Protein AF-A0A3N5QES1-F1 (afdb_monomer_lite)

Sequence (409 aa):
MLKSVLKRAGSIGVGLAIFIWSPVALAVWTPPKGIPRPTFGIEETHLMYVGRTFDYAGTPAPYGDAGNGPFSHYIDNTHAQATDIGNPFGTPAKPRLTIPVNLTPGSVVELHGGPYNYITPGQNEQVEFATGQGTAGRPIFIRGFSRQCKTIFTRRLRIIGSYFIVENLFFTAAGGLSIRAPSDHIGVRYTELTGFDHIAYKSHYNLLPGGDKFVDFNSDIVYSNNYFHDNGYPAGTSAELKNSFQITGNTRRIWIVDNRMENGTEDGIHIMLGTSSHEYFLPDGIYIGRNVIHHYTENAIDVKPSRNVIISENIMYGYRPITIPPSDGANGDGIVFNYEDGPPPGQVMENHYVIFNTFFDCEIGVRAEYDGYVYGNVFHDINQSAPGNFTGAVLVYLRGSAVYNPMYV

Secondary structure (DSSP, 8-state):
-------------------------PPPPPPPTTPPPPSSSSS--GGGGTT-EEESSS-EEEPEE-SSSEESEEEETTSTT---TT-SS-BTTB-BSSPPSSBPTT-EEEEES--B----TT-SSSEEEEEEE-BTTB-EEEEES-SSSPEEESSEEEEEEEEEEEESEEEETT-EEEEESSEEEEEEES-EEE----TT-SEEEEEE--SSTTT--EEEEEEES-EEEEESPPTTSSSPP-EEEEE-SSEEEEEEES-EEEEESS-SEEE---SS-TTSPPPEEEEEES-EEE--SS-SEEE-S-EEEEEES-EEE---EEEETTTEEEE-EEEEE--TT-PPTT-----EEEES-EEES-SEEEEESS--EEES-EEES------S--SS-S----SSS--------

Foldseek 3Di:
DDDDDDDDDDDPPPPPPPPPPDPPPDPDDDDFPPADDFPFADPDDLQLLVVHWDQPPNDTDRFDDPVQHGAQAFEALPDPQEDPVVRVGADPNRHHNADDEADEFQHAYEYDYDDDFDDDPPDPASEGEHEYEYDPSGAHEDAYPDLVGAHEYATEYEYEYERYEYERHEYEANYAYEYEWPYERYHYESYEYEHHADQVDQERYEDYYYPDQAPTAYESYEYAHYEYEHEYDPAADPGHFYEHEEAEFRYEQYYAEHYEEEQGEDEPYEQYNDPDDLRGHAYYNYEYEPYEAEHYQAEPYEAEGHEQYEHGHYEYAHFDWDDHPPGDIHRQEHYEDDPPSHHRPPDDHYNAEAAHYEYAHTQADYHYPDDDYYYHYHYDHHRPPRPDPPVDTDDDDDDDDDDDDDDDD

pLDDT: mean 82.49, std 20.36, range [24.75, 98.88]

Radius of gyration: 25.87 Å; chains: 1; bounding box: 95×88×76 Å

Structure (mmCIF, N/CA/C/O backbone):
data_AF-A0A3N5QES1-F1
#
_entry.id   AF-A0A3N5QES1-F1
#
loop_
_atom_site.group_PDB
_atom_site.id
_atom_site.type_symbol
_atom_site.label_atom_id
_atom_site.label_alt_id
_atom_site.label_comp_id
_atom_site.label_asym_id
_atom_site.label_entity_id
_atom_site.label_seq_id
_atom_site.pdbx_PDB_ins_code
_atom_site.Cartn_x
_atom_site.Cartn_y
_atom_site.Cartn_z
_atom_site.occupancy
_atom_site.B_iso_or_equiv
_atom_site.auth_seq_id
_atom_site.auth_comp_id
_atom_site.auth_asym_id
_atom_site.auth_atom_id
_atom_site.pdbx_PDB_model_num
ATOM 1 N N . MET A 1 1 ? -67.023 -65.191 1.852 1.00 38.81 1 MET A N 1
ATOM 2 C CA . MET A 1 1 ? -66.257 -65.012 0.597 1.00 38.81 1 MET A CA 1
ATOM 3 C C . MET A 1 1 ? -65.556 -63.661 0.686 1.00 38.81 1 MET A C 1
ATOM 5 O O . MET A 1 1 ? -66.245 -62.663 0.757 1.00 38.81 1 MET A O 1
ATOM 9 N N . LEU A 1 2 ? -64.299 -63.617 1.129 1.00 35.38 2 LEU A N 1
ATOM 10 C CA . LEU A 1 2 ? -63.058 -63.686 0.335 1.00 35.38 2 LEU A CA 1
ATOM 11 C C . LEU A 1 2 ? -62.696 -62.351 -0.370 1.00 35.38 2 LEU A C 1
ATOM 13 O O . LEU A 1 2 ? -63.417 -61.935 -1.265 1.00 35.38 2 LEU A O 1
ATOM 17 N N . LYS A 1 3 ? -61.500 -61.830 -0.020 1.00 34.41 3 LYS A N 1
ATOM 18 C CA . LYS A 1 3 ? -60.595 -60.897 -0.751 1.00 34.41 3 LYS A CA 1
ATOM 19 C C . LYS A 1 3 ? -60.925 -59.388 -0.679 1.00 34.41 3 LYS A C 1
ATOM 21 O O . LYS A 1 3 ? -61.947 -58.959 -1.180 1.00 34.41 3 LYS A O 1
ATOM 26 N N . SER A 1 4 ? -60.201 -58.547 0.077 1.00 42.34 4 SER A N 1
ATOM 27 C CA . SER A 1 4 ? -58.787 -58.084 0.005 1.00 42.34 4 SER A CA 1
ATOM 28 C C . SER A 1 4 ? -58.532 -56.936 -0.988 1.00 42.34 4 SER A C 1
ATOM 30 O O . SER A 1 4 ? -58.432 -57.218 -2.174 1.00 42.34 4 SER A O 1
ATOM 32 N N . VAL A 1 5 ? -58.291 -55.708 -0.494 1.00 40.47 5 VAL A N 1
ATOM 33 C CA . VAL A 1 5 ? -57.362 -54.685 -1.055 1.00 40.47 5 VAL A CA 1
ATOM 34 C C . VAL A 1 5 ? -56.968 -53.739 0.101 1.00 40.47 5 VAL A C 1
ATOM 36 O O . VAL A 1 5 ? -57.786 -52.971 0.585 1.00 40.47 5 VAL A O 1
ATOM 39 N N . LEU A 1 6 ? -55.897 -54.046 0.835 1.00 38.28 6 LEU A N 1
ATOM 40 C CA . LEU A 1 6 ? -54.566 -53.411 0.818 1.00 38.28 6 LEU A CA 1
ATOM 41 C C . LEU A 1 6 ? -54.467 -51.894 1.111 1.00 38.28 6 LEU A C 1
ATOM 43 O O . LEU A 1 6 ? -54.871 -51.035 0.336 1.00 38.28 6 LEU A O 1
ATOM 47 N N . LYS A 1 7 ? -53.787 -51.646 2.240 1.00 45.09 7 LYS A N 1
ATOM 48 C CA . LYS A 1 7 ? -53.212 -50.414 2.795 1.00 45.09 7 LYS A CA 1
ATOM 49 C C . LYS A 1 7 ? -52.392 -49.587 1.789 1.00 45.09 7 LYS A C 1
ATOM 51 O O . LYS A 1 7 ? -51.549 -50.133 1.083 1.00 45.09 7 LYS A O 1
ATOM 56 N N . ARG A 1 8 ? -52.479 -48.256 1.903 1.00 38.47 8 ARG A N 1
ATOM 57 C CA . ARG A 1 8 ? -51.358 -47.330 1.653 1.00 38.47 8 ARG A CA 1
ATOM 58 C C . ARG A 1 8 ? -51.246 -46.360 2.830 1.00 38.47 8 ARG A C 1
ATOM 60 O O . ARG A 1 8 ? -51.995 -45.396 2.915 1.00 38.47 8 ARG A O 1
ATOM 67 N N . ALA A 1 9 ? -50.324 -46.647 3.745 1.00 41.59 9 ALA A N 1
ATOM 68 C CA . ALA A 1 9 ? -49.810 -45.663 4.688 1.00 41.59 9 ALA A CA 1
ATOM 69 C C . ALA A 1 9 ? -48.614 -44.989 4.006 1.00 41.59 9 ALA A C 1
ATOM 71 O O . ALA A 1 9 ? -47.619 -45.651 3.717 1.00 41.59 9 ALA A O 1
ATOM 72 N N . GLY A 1 10 ? -48.751 -43.708 3.669 1.00 38.59 10 GLY A N 1
ATOM 73 C CA . GLY A 1 10 ? -47.657 -42.897 3.146 1.00 38.59 10 GLY A CA 1
ATOM 74 C C . GLY A 1 10 ? -46.738 -42.490 4.291 1.00 38.59 10 GLY A C 1
ATOM 75 O O . GLY A 1 10 ? -47.095 -41.647 5.106 1.00 38.59 10 GLY A O 1
ATOM 76 N N . SER A 1 11 ? -45.567 -43.108 4.369 1.00 41.56 11 SER A N 1
ATOM 77 C CA . SER A 1 11 ? -44.464 -42.659 5.210 1.00 41.56 11 SER A CA 1
ATOM 78 C C . SER A 1 11 ? -43.849 -41.402 4.591 1.00 41.56 11 SER A C 1
ATOM 80 O O . SER A 1 11 ? -43.190 -41.480 3.555 1.00 41.56 11 SER A O 1
ATOM 82 N N . ILE A 1 12 ? -44.076 -40.244 5.217 1.00 46.06 12 ILE A N 1
ATOM 83 C CA . ILE A 1 12 ? -43.346 -39.006 4.927 1.00 46.06 12 ILE A CA 1
ATOM 84 C C . ILE A 1 12 ? -41.942 -39.182 5.511 1.00 46.06 12 ILE A C 1
ATOM 86 O O . ILE A 1 12 ? -41.724 -39.025 6.710 1.00 46.06 12 ILE A O 1
ATOM 90 N N . GLY A 1 13 ? -41.001 -39.595 4.665 1.00 41.12 13 GLY A N 1
ATOM 91 C CA . GLY A 1 13 ? -39.585 -39.605 5.001 1.00 41.12 13 GLY A CA 1
ATOM 92 C C . GLY A 1 13 ? -39.076 -38.169 5.044 1.00 41.12 13 GLY A C 1
ATOM 93 O O . GLY A 1 13 ? -38.892 -37.550 4.000 1.00 41.12 13 GLY A O 1
ATOM 94 N N . VAL A 1 14 ? -38.862 -37.635 6.245 1.00 46.75 14 VAL A N 1
ATOM 95 C CA . VAL A 1 14 ? -38.094 -36.401 6.437 1.00 46.75 14 VAL A CA 1
ATOM 96 C C . VAL A 1 14 ? -36.637 -36.743 6.131 1.00 46.75 14 VAL A C 1
ATOM 98 O O . VAL A 1 14 ? -35.915 -37.274 6.972 1.00 46.75 14 VAL A O 1
ATOM 101 N N . GLY A 1 15 ? -36.226 -36.516 4.884 1.00 41.25 15 GLY A N 1
ATOM 102 C CA . GLY A 1 15 ? -34.829 -36.588 4.479 1.00 41.25 15 GLY A CA 1
ATOM 103 C C . GLY A 1 15 ? -34.063 -35.455 5.150 1.00 41.25 15 GLY A C 1
ATOM 104 O O . GLY A 1 15 ? -34.161 -34.305 4.732 1.00 41.25 15 GLY A O 1
ATOM 105 N N . LEU A 1 16 ? -33.324 -35.778 6.209 1.00 47.28 16 LEU A N 1
ATOM 106 C CA . LEU A 1 16 ? -32.367 -34.875 6.830 1.00 47.28 16 LEU A CA 1
ATOM 107 C C . LEU A 1 16 ? -31.217 -34.651 5.834 1.00 47.28 16 LEU A C 1
ATOM 109 O O . LEU A 1 16 ? -30.304 -35.468 5.731 1.00 47.28 16 LEU A O 1
ATOM 113 N N . ALA A 1 17 ? -31.288 -33.571 5.055 1.00 42.25 17 ALA A N 1
ATOM 114 C CA . ALA A 1 17 ? -30.183 -33.128 4.217 1.00 42.25 17 ALA A CA 1
ATOM 115 C C . ALA A 1 17 ? -29.084 -32.562 5.126 1.00 42.25 17 ALA A C 1
ATOM 117 O O . ALA A 1 17 ? -29.118 -31.401 5.530 1.00 42.25 17 ALA A O 1
ATOM 118 N N . ILE A 1 18 ? -28.124 -33.410 5.490 1.00 44.31 18 ILE A N 1
ATOM 119 C CA . ILE A 1 18 ? -26.892 -32.980 6.146 1.00 44.31 18 ILE A CA 1
ATOM 120 C C . ILE A 1 18 ? -26.058 -32.276 5.073 1.00 44.31 18 ILE A C 1
ATOM 122 O O . ILE A 1 18 ? -25.413 -32.921 4.249 1.00 44.31 18 ILE A O 1
ATOM 126 N N . PHE A 1 19 ? -26.103 -30.944 5.054 1.00 40.97 19 PHE A N 1
ATOM 127 C CA . PHE A 1 19 ? -25.162 -30.140 4.282 1.00 40.97 19 PHE A CA 1
ATOM 128 C C . PHE A 1 19 ? -23.789 -30.258 4.940 1.00 40.97 19 PHE A C 1
ATOM 130 O O . PHE A 1 19 ? -23.481 -29.573 5.914 1.00 40.97 19 PHE A O 1
ATOM 137 N N . ILE A 1 20 ? -22.969 -31.167 4.421 1.00 43.03 20 ILE A N 1
ATOM 138 C CA . ILE A 1 20 ? -21.557 -31.247 4.773 1.00 43.03 20 ILE A CA 1
ATOM 139 C C . ILE A 1 20 ? -20.885 -30.055 4.089 1.00 43.03 20 ILE A C 1
ATOM 141 O O . ILE A 1 20 ? -20.630 -30.074 2.887 1.00 43.03 20 ILE A O 1
ATOM 145 N N . TRP A 1 21 ? -20.656 -28.986 4.848 1.00 39.34 21 TRP A N 1
ATOM 146 C CA . TRP A 1 21 ? -19.789 -27.887 4.437 1.00 39.34 21 TRP A CA 1
ATOM 147 C C . TRP A 1 21 ? -18.363 -28.439 4.348 1.00 39.34 21 TRP A C 1
ATOM 149 O O . TRP A 1 21 ? -17.671 -28.566 5.357 1.00 39.34 21 TRP A O 1
ATOM 159 N N . SER A 1 22 ? -17.926 -28.836 3.153 1.00 40.44 22 SER A N 1
ATOM 160 C CA . SER A 1 22 ? -16.502 -29.052 2.909 1.00 40.44 22 SER A CA 1
ATOM 161 C C . SER A 1 22 ? -15.817 -27.689 3.007 1.00 40.44 22 SER A C 1
ATOM 163 O O . SER A 1 22 ? -16.164 -26.800 2.225 1.00 40.44 22 SER A O 1
ATOM 165 N N . PRO A 1 23 ? -14.878 -27.478 3.946 1.00 50.44 23 PRO A N 1
ATOM 166 C CA . PRO A 1 23 ? -14.118 -26.242 3.967 1.00 50.44 23 PRO A CA 1
ATOM 167 C C . PRO A 1 23 ? -13.333 -26.179 2.659 1.00 50.44 23 PRO A C 1
ATOM 169 O O . PRO A 1 23 ? -12.492 -27.037 2.387 1.00 50.44 23 PRO A O 1
ATOM 172 N N . VAL A 1 24 ? -13.639 -25.191 1.820 1.00 49.88 24 VAL A N 1
ATOM 173 C CA . VAL A 1 24 ? -12.782 -24.850 0.687 1.00 49.88 24 VAL A CA 1
ATOM 174 C C . VAL A 1 24 ? -11.442 -24.470 1.302 1.00 49.88 24 VAL A C 1
ATOM 176 O O . VAL A 1 24 ? -11.348 -23.465 2.005 1.00 49.88 24 VAL A O 1
ATOM 179 N N . ALA A 1 25 ? -10.425 -25.312 1.119 1.00 55.56 25 ALA A N 1
ATOM 180 C CA . ALA A 1 25 ? -9.076 -24.976 1.538 1.00 55.56 25 ALA A CA 1
ATOM 181 C C . ALA A 1 25 ? -8.670 -23.720 0.763 1.00 55.56 25 ALA A C 1
ATOM 183 O O . ALA A 1 25 ? -8.515 -23.763 -0.458 1.00 55.56 25 ALA A O 1
ATOM 184 N N . LEU A 1 26 ? -8.569 -22.588 1.460 1.00 62.69 26 LEU A N 1
ATOM 185 C CA . LEU A 1 26 ? -8.024 -21.370 0.878 1.00 62.69 26 LEU A CA 1
ATOM 186 C C . LEU A 1 26 ? -6.599 -21.690 0.428 1.00 62.69 26 LEU A C 1
ATOM 188 O O . LEU A 1 26 ? -5.780 -22.148 1.226 1.00 62.69 26 LEU A O 1
ATOM 192 N N . ALA A 1 27 ? -6.330 -21.512 -0.865 1.00 77.69 27 ALA A N 1
ATOM 193 C CA . ALA A 1 27 ? -5.000 -21.727 -1.406 1.00 77.69 27 ALA A CA 1
ATOM 194 C C . ALA A 1 27 ? -4.015 -20.799 -0.684 1.00 77.69 27 ALA A C 1
ATOM 196 O O . ALA A 1 27 ? -4.235 -19.590 -0.600 1.00 77.69 27 ALA A O 1
ATOM 197 N N . VAL A 1 28 ? -2.942 -21.381 -0.148 1.00 89.19 28 VAL A N 1
ATOM 198 C CA . VAL A 1 28 ? -1.862 -20.635 0.500 1.00 89.19 28 VAL A CA 1
ATOM 199 C C . VAL A 1 28 ? -1.235 -19.699 -0.530 1.00 89.19 28 VAL A C 1
ATOM 201 O O . VAL A 1 28 ? -0.868 -20.132 -1.627 1.00 89.19 28 VAL A O 1
ATOM 204 N N . TRP A 1 29 ? -1.109 -18.415 -0.190 1.00 95.81 29 TRP A N 1
ATOM 205 C CA . TRP A 1 29 ? -0.517 -17.438 -1.097 1.00 95.81 29 TRP A CA 1
ATOM 206 C C . TRP A 1 29 ? 0.938 -17.817 -1.389 1.00 95.81 29 TRP A C 1
ATOM 208 O O . TRP A 1 29 ? 1.739 -18.040 -0.485 1.00 95.81 29 TRP A O 1
ATOM 218 N N . THR A 1 30 ? 1.309 -17.913 -2.658 1.00 97.00 30 THR A N 1
ATOM 219 C CA . THR A 1 30 ? 2.701 -18.176 -3.049 1.00 97.00 30 THR A CA 1
ATOM 220 C C . THR A 1 30 ? 3.302 -16.864 -3.534 1.00 97.00 30 THR A C 1
ATOM 222 O O . THR A 1 30 ? 2.631 -16.185 -4.312 1.00 97.00 30 THR A O 1
ATOM 225 N N . PRO A 1 31 ? 4.512 -16.459 -3.112 1.00 98.00 31 PRO A N 1
ATOM 226 C CA . PRO A 1 31 ? 5.111 -15.230 -3.621 1.00 98.00 31 PRO A CA 1
ATOM 227 C C . PRO A 1 31 ? 5.405 -15.316 -5.126 1.00 98.00 31 PRO A C 1
ATOM 229 O O . PRO A 1 31 ? 5.608 -16.423 -5.638 1.00 98.00 31 PRO A O 1
ATOM 232 N N . PRO A 1 32 ? 5.432 -14.179 -5.847 1.00 98.44 32 PRO A N 1
ATOM 233 C CA . PRO A 1 32 ? 5.937 -14.144 -7.215 1.00 98.44 32 PRO A CA 1
ATOM 234 C C . PRO A 1 32 ? 7.383 -14.648 -7.293 1.00 98.44 32 PRO A C 1
ATOM 236 O O . PRO A 1 32 ? 8.144 -14.564 -6.325 1.00 98.44 32 PRO A O 1
ATOM 239 N N . LYS A 1 33 ? 7.793 -15.159 -8.453 1.00 98.12 33 LYS A N 1
ATOM 240 C CA . LYS A 1 33 ? 9.153 -15.689 -8.647 1.00 98.12 33 LYS A CA 1
ATOM 241 C C . LYS A 1 33 ? 10.214 -14.645 -8.303 1.00 98.12 33 LYS A C 1
ATOM 243 O O . LYS A 1 33 ? 10.147 -13.509 -8.756 1.00 98.12 33 LYS A O 1
ATOM 248 N N . GLY A 1 34 ? 11.216 -15.041 -7.521 1.00 97.31 34 GLY A N 1
ATOM 249 C CA . GLY A 1 34 ? 12.306 -14.156 -7.095 1.00 97.31 34 GLY A CA 1
ATOM 250 C C . GLY A 1 34 ? 11.928 -13.151 -6.002 1.00 97.31 34 GLY A C 1
ATOM 251 O O . GLY A 1 34 ? 12.823 -12.544 -5.426 1.00 97.31 34 GLY A O 1
ATOM 252 N N . ILE A 1 35 ? 10.646 -13.009 -5.659 1.00 98.56 35 ILE A N 1
ATOM 253 C CA . ILE A 1 35 ? 10.199 -12.154 -4.561 1.00 98.56 35 ILE A CA 1
ATOM 254 C C . ILE A 1 35 ? 10.144 -12.988 -3.270 1.00 98.56 35 ILE A C 1
ATOM 256 O O . ILE A 1 35 ? 9.536 -14.061 -3.256 1.00 98.56 35 ILE A O 1
ATOM 260 N N . PRO A 1 36 ? 10.772 -12.547 -2.165 1.00 98.31 36 PRO A N 1
ATOM 261 C CA . PRO A 1 36 ? 10.644 -13.232 -0.884 1.00 98.31 36 PRO A CA 1
ATOM 262 C C . PRO A 1 36 ? 9.210 -13.121 -0.354 1.00 98.31 36 PRO A C 1
ATOM 264 O O . PRO A 1 36 ? 8.508 -12.146 -0.609 1.00 98.31 36 PRO A O 1
ATOM 267 N N . ARG A 1 37 ? 8.767 -14.110 0.424 1.00 98.25 37 ARG A N 1
ATOM 268 C CA . ARG A 1 37 ? 7.482 -14.044 1.134 1.00 98.25 37 ARG A CA 1
ATOM 269 C C . ARG A 1 37 ? 7.580 -13.007 2.269 1.00 98.25 37 ARG A C 1
ATOM 271 O O . ARG A 1 37 ? 8.503 -13.134 3.077 1.00 98.25 37 ARG A O 1
ATOM 278 N N . PRO A 1 38 ? 6.661 -12.027 2.371 1.00 98.00 38 PRO A N 1
ATOM 279 C CA . PRO A 1 38 ? 6.613 -11.146 3.531 1.00 98.00 38 PRO A CA 1
ATOM 280 C C . PRO A 1 38 ? 6.212 -11.936 4.780 1.00 98.00 38 PRO A C 1
ATOM 282 O O . PRO A 1 38 ? 5.466 -12.914 4.704 1.00 98.00 38 PRO A O 1
ATOM 285 N N . THR A 1 39 ? 6.701 -11.511 5.940 1.00 97.81 39 THR A N 1
ATOM 286 C CA . THR A 1 39 ? 6.399 -12.145 7.235 1.00 97.81 39 THR A CA 1
ATOM 287 C C . THR A 1 39 ? 5.019 -11.780 7.780 1.00 97.81 39 THR A C 1
ATOM 289 O O . THR A 1 39 ? 4.559 -12.430 8.715 1.00 97.81 39 THR A O 1
ATOM 292 N N . PHE A 1 40 ? 4.381 -10.749 7.219 1.00 98.50 40 PHE A N 1
ATOM 293 C CA . PHE A 1 40 ? 3.112 -10.183 7.666 1.00 98.50 40 PHE A CA 1
ATOM 294 C C . PHE A 1 40 ? 2.390 -9.480 6.504 1.00 98.50 40 PHE A C 1
ATOM 296 O O . PHE A 1 40 ? 3.031 -9.078 5.536 1.00 98.50 40 PHE A O 1
ATOM 303 N N . GLY A 1 41 ? 1.074 -9.291 6.594 1.00 97.62 41 GLY A N 1
ATOM 304 C CA . GLY A 1 41 ? 0.287 -8.400 5.731 1.00 97.62 41 GLY A CA 1
ATOM 305 C C . GLY A 1 41 ? -0.540 -9.097 4.645 1.00 97.62 41 GLY A C 1
ATOM 306 O O . GLY A 1 41 ? -1.386 -8.455 4.019 1.00 97.62 41 GLY A O 1
ATOM 307 N N . ILE A 1 42 ? -0.329 -10.399 4.421 1.00 97.50 42 ILE A N 1
ATOM 308 C CA . ILE A 1 42 ? -1.039 -11.190 3.399 1.00 97.50 42 ILE A CA 1
ATOM 309 C C . ILE A 1 42 ? -2.118 -12.083 4.016 1.00 97.50 42 ILE A C 1
ATOM 311 O O . ILE A 1 42 ? -3.239 -12.115 3.508 1.00 97.50 42 ILE A O 1
ATOM 315 N N . GLU A 1 43 ? -1.801 -12.814 5.088 1.00 96.31 43 GLU A N 1
ATOM 316 C CA . GLU A 1 43 ? -2.582 -13.981 5.539 1.00 96.31 43 GLU A CA 1
ATOM 317 C C . GLU A 1 43 ? -3.366 -13.727 6.838 1.00 96.31 43 GLU A C 1
ATOM 319 O O . GLU A 1 43 ? -4.262 -14.497 7.181 1.00 96.31 43 GLU A O 1
ATOM 324 N N . GLU A 1 44 ? -3.082 -12.639 7.553 1.00 97.06 44 GLU A N 1
ATOM 325 C CA . GLU A 1 44 ? -3.750 -12.298 8.808 1.00 97.06 44 GLU A CA 1
ATOM 326 C C . GLU A 1 44 ? -5.243 -12.077 8.581 1.00 97.06 44 GLU A C 1
ATOM 328 O O . GLU A 1 44 ? -5.663 -11.605 7.529 1.00 97.06 44 GLU A O 1
ATOM 333 N N . THR A 1 45 ? -6.077 -12.380 9.570 1.00 96.81 45 THR A N 1
ATOM 334 C CA . THR A 1 45 ? -7.520 -12.132 9.497 1.00 96.81 45 THR A CA 1
ATOM 335 C C . THR A 1 45 ? -8.038 -11.733 10.865 1.00 96.81 45 THR A C 1
ATOM 337 O O . THR A 1 45 ? -7.658 -12.338 11.867 1.00 96.81 45 THR A O 1
ATOM 340 N N . HIS A 1 46 ? -8.937 -10.748 10.920 1.00 97.44 46 HIS A N 1
ATOM 341 C CA . HIS A 1 46 ? -9.585 -10.333 12.168 1.00 97.44 46 HIS A CA 1
ATOM 342 C C . HIS A 1 46 ? -10.364 -11.486 12.810 1.00 97.44 46 HIS A C 1
ATOM 344 O O . HIS A 1 46 ? -10.518 -11.523 14.030 1.00 97.44 46 HIS A O 1
ATOM 350 N N . LEU A 1 47 ? -10.769 -12.490 12.020 1.00 97.19 47 LEU A N 1
ATOM 351 C CA . LEU A 1 47 ? -11.411 -13.716 12.500 1.00 97.19 47 LEU A CA 1
ATOM 352 C C . LEU A 1 47 ? -10.556 -14.502 13.508 1.00 97.19 47 LEU A C 1
ATOM 354 O O . LEU A 1 47 ? -11.100 -15.309 14.260 1.00 97.19 47 LEU A O 1
ATOM 358 N N . MET A 1 48 ? -9.249 -14.229 13.605 1.00 97.31 48 MET A N 1
ATOM 359 C CA . MET A 1 48 ? -8.396 -14.767 14.672 1.00 97.31 48 MET A CA 1
ATOM 360 C C . MET A 1 48 ? -8.883 -14.403 16.090 1.00 97.31 48 MET A C 1
ATOM 362 O O . MET A 1 48 ? -8.490 -15.053 17.063 1.00 97.31 48 MET A O 1
ATOM 366 N N . TYR A 1 49 ? -9.749 -13.389 16.215 1.00 98.38 49 TYR A N 1
ATOM 367 C CA . TYR A 1 49 ? -10.344 -12.953 17.478 1.00 98.38 49 TYR A CA 1
ATOM 368 C C . TYR A 1 49 ? -11.737 -13.519 17.772 1.00 98.38 49 TYR A C 1
ATOM 370 O O . TYR A 1 49 ? -12.300 -13.212 18.824 1.00 98.38 49 TYR A O 1
ATOM 378 N N . VAL A 1 50 ? -12.299 -14.376 16.912 1.00 97.62 50 VAL A N 1
ATOM 379 C CA . VAL A 1 50 ? -13.579 -15.043 17.202 1.00 97.62 50 VAL A CA 1
ATOM 380 C C . VAL A 1 50 ? -13.469 -15.835 18.510 1.00 97.62 50 VAL A C 1
ATOM 382 O O . VAL A 1 50 ? -12.543 -16.622 18.706 1.00 97.62 50 VAL A O 1
ATOM 385 N N . GLY A 1 51 ? -14.406 -15.597 19.433 1.00 96.06 51 GLY A N 1
ATOM 386 C CA . GLY A 1 51 ? -14.428 -16.236 20.754 1.00 96.06 51 GLY A CA 1
ATOM 387 C C . GLY A 1 51 ? -13.323 -15.777 21.717 1.00 96.06 51 GLY A C 1
ATOM 388 O O . GLY A 1 51 ? -13.144 -16.388 22.770 1.00 96.06 51 GLY A O 1
ATOM 389 N N . ARG A 1 52 ? -12.564 -14.727 21.379 1.00 97.94 52 ARG A N 1
ATOM 390 C CA . ARG A 1 52 ? -11.557 -14.116 22.260 1.00 97.94 52 ARG A CA 1
ATOM 391 C C . ARG A 1 52 ? -12.151 -12.947 23.047 1.00 97.94 52 ARG A C 1
ATOM 393 O O . ARG A 1 52 ? -13.283 -12.525 22.815 1.00 97.94 52 ARG A O 1
ATOM 400 N N . THR A 1 53 ? -11.362 -12.413 23.974 1.00 98.12 53 THR A N 1
ATOM 401 C CA . THR A 1 53 ? -11.678 -11.194 24.723 1.00 98.12 53 THR A CA 1
ATOM 402 C C . THR A 1 53 ? -10.740 -10.052 24.341 1.00 98.12 53 THR A C 1
ATOM 404 O O . THR A 1 53 ? -9.582 -10.272 23.975 1.00 98.12 53 THR A O 1
ATOM 407 N N . PHE A 1 54 ? -11.254 -8.832 24.433 1.00 98.44 54 PHE A N 1
ATOM 408 C CA . PHE A 1 54 ? -10.520 -7.580 24.313 1.00 98.44 54 PHE A CA 1
ATOM 409 C C . PHE A 1 54 ? -10.579 -6.830 25.649 1.00 98.44 54 PHE A C 1
ATOM 411 O O . PHE A 1 54 ? -11.531 -6.989 26.414 1.00 98.44 54 PHE A O 1
ATOM 418 N N . ASP A 1 55 ? -9.550 -6.041 25.951 1.00 97.62 55 ASP A N 1
ATOM 419 C CA . ASP A 1 55 ? -9.505 -5.230 27.167 1.00 97.62 55 ASP A CA 1
ATOM 420 C C . ASP A 1 55 ? -10.131 -3.851 26.916 1.00 97.62 55 ASP A C 1
ATOM 422 O O . ASP A 1 55 ? -9.514 -2.965 26.322 1.00 97.62 55 ASP A O 1
ATOM 426 N N . TYR A 1 56 ? -11.367 -3.667 27.381 1.00 96.31 56 TYR A N 1
ATOM 427 C CA . TYR A 1 56 ? -12.117 -2.422 27.253 1.00 96.31 56 TYR A CA 1
ATOM 428 C C . TYR A 1 56 ? -11.789 -1.467 28.408 1.00 96.31 56 TYR A C 1
ATOM 430 O O . TYR A 1 56 ? -12.611 -1.229 29.292 1.00 96.31 56 TYR A O 1
ATOM 438 N N . ALA A 1 57 ? -10.568 -0.924 28.393 1.00 93.62 57 ALA A N 1
ATOM 439 C CA . ALA A 1 57 ? -10.048 0.015 29.396 1.00 93.62 57 ALA A CA 1
ATOM 440 C C . ALA A 1 57 ? -10.001 -0.560 30.830 1.00 93.62 57 ALA A C 1
ATOM 442 O O . ALA A 1 57 ? -10.496 0.044 31.782 1.00 93.62 57 ALA A O 1
ATOM 443 N N . GLY A 1 58 ? -9.388 -1.734 30.981 1.00 94.94 58 GLY A N 1
ATOM 444 C CA . GLY A 1 58 ? -9.230 -2.459 32.244 1.00 94.94 58 GLY A CA 1
ATOM 445 C C . GLY A 1 58 ? -10.315 -3.507 32.496 1.00 94.94 58 GLY A C 1
ATOM 446 O O . GLY A 1 58 ? -10.308 -4.154 33.543 1.00 94.94 58 GLY A O 1
ATOM 447 N N . THR A 1 59 ? -11.248 -3.683 31.557 1.00 96.50 59 THR A N 1
ATOM 448 C CA . THR A 1 59 ? -12.349 -4.646 31.660 1.00 96.50 59 THR A CA 1
ATOM 449 C C . THR A 1 59 ? -12.303 -5.623 30.486 1.00 96.50 59 THR A C 1
ATOM 451 O O . THR A 1 59 ? -12.777 -5.298 29.394 1.00 96.50 59 THR A O 1
ATOM 454 N N . PRO A 1 60 ? -11.761 -6.839 30.679 1.00 97.56 60 PRO A N 1
ATOM 455 C CA . PRO A 1 60 ? -11.812 -7.881 29.664 1.00 97.56 60 PRO A CA 1
ATOM 456 C C . PRO A 1 60 ? -13.259 -8.276 29.348 1.00 97.56 60 PRO A C 1
ATOM 458 O O . PRO A 1 60 ? -13.987 -8.736 30.228 1.00 97.56 60 PRO A O 1
ATOM 461 N N . ALA A 1 61 ? -13.667 -8.147 28.089 1.00 97.88 61 ALA A N 1
ATOM 462 C CA . ALA A 1 61 ? -14.970 -8.597 27.602 1.00 97.88 61 ALA A CA 1
ATOM 463 C C . ALA A 1 61 ? -14.834 -9.240 26.212 1.00 97.88 61 ALA A C 1
ATOM 465 O O . ALA A 1 61 ? -13.826 -9.015 25.537 1.00 97.88 61 ALA A O 1
ATOM 466 N N . PRO A 1 62 ? -15.791 -10.076 25.770 1.00 98.25 62 PRO A N 1
ATOM 467 C CA . PRO A 1 62 ? -15.779 -10.620 24.413 1.00 98.25 62 PRO A CA 1
ATOM 468 C C . PRO A 1 62 ? -15.739 -9.509 23.359 1.00 98.25 62 PRO A C 1
ATOM 470 O O . PRO A 1 62 ? -16.322 -8.446 23.571 1.00 98.25 62 PRO A O 1
ATOM 473 N N . TYR A 1 63 ? -15.094 -9.770 22.220 1.00 98.62 63 TYR A N 1
ATOM 474 C CA . TYR A 1 63 ? -15.263 -8.906 21.047 1.00 98.62 63 TYR A CA 1
ATOM 475 C C . TYR A 1 63 ? -16.749 -8.844 20.665 1.00 98.62 63 TYR A C 1
ATOM 477 O O . TYR A 1 63 ? -17.462 -9.849 20.764 1.00 98.62 63 TYR A O 1
ATOM 485 N N . GLY A 1 64 ? -17.208 -7.678 20.212 1.00 97.75 64 GLY A N 1
ATOM 486 C CA . GLY A 1 64 ? -18.516 -7.559 19.569 1.00 97.75 64 GLY A CA 1
ATOM 487 C C . GLY A 1 64 ? -18.519 -8.269 18.215 1.00 97.75 64 GLY A C 1
ATOM 488 O O . GLY A 1 64 ? -17.457 -8.580 17.688 1.00 97.75 64 GLY A O 1
ATOM 489 N N . ASP A 1 65 ? -19.694 -8.512 17.638 1.00 96.56 65 ASP A N 1
ATOM 490 C CA . ASP A 1 65 ? -19.837 -9.074 16.288 1.00 96.56 65 ASP A CA 1
ATOM 491 C C . ASP A 1 65 ? -20.629 -8.103 15.409 1.00 96.56 65 ASP A C 1
ATOM 493 O O . ASP A 1 65 ? -21.752 -7.724 15.749 1.00 96.56 65 ASP A O 1
ATOM 497 N N . ALA A 1 66 ? -20.025 -7.669 14.304 1.00 92.06 66 ALA A N 1
ATOM 498 C CA . ALA A 1 66 ? -20.642 -6.748 13.350 1.00 92.06 66 ALA A CA 1
ATOM 499 C C . ALA A 1 66 ? -21.468 -7.482 12.273 1.00 92.06 66 ALA A C 1
ATOM 501 O O . ALA A 1 66 ? -21.958 -6.862 11.333 1.00 92.06 66 ALA A O 1
ATOM 502 N N . GLY A 1 67 ? -21.634 -8.804 12.393 1.00 94.00 67 GLY A N 1
ATOM 503 C CA . GLY A 1 67 ? -22.285 -9.670 11.404 1.00 94.00 67 GLY A CA 1
ATOM 504 C C . GLY A 1 67 ? -21.327 -10.192 10.329 1.00 94.00 67 GLY A C 1
ATOM 505 O O . GLY A 1 67 ? -21.719 -10.980 9.471 1.00 94.00 67 GLY A O 1
ATOM 506 N N . ASN A 1 68 ? -20.065 -9.773 10.378 1.00 94.62 68 ASN A N 1
ATOM 507 C CA . ASN A 1 68 ? -18.979 -10.168 9.481 1.00 94.62 68 ASN A CA 1
ATOM 508 C C . ASN A 1 68 ? -17.691 -10.525 10.258 1.00 94.62 68 ASN A C 1
ATOM 510 O O . ASN A 1 68 ? -16.604 -10.583 9.672 1.00 94.62 68 ASN A O 1
ATOM 514 N N . GLY A 1 69 ? -17.800 -10.734 11.574 1.00 96.25 69 GLY A N 1
ATOM 515 C CA . GLY A 1 69 ? -16.683 -11.068 12.446 1.00 96.25 69 GLY A CA 1
ATOM 516 C C . GLY A 1 69 ? -16.495 -10.110 13.626 1.00 96.25 69 GLY A C 1
ATOM 517 O O . GLY A 1 69 ? -17.281 -9.182 13.836 1.00 96.25 69 GLY A O 1
ATOM 518 N N . PRO A 1 70 ? -15.450 -10.370 14.431 1.00 98.00 70 PRO A N 1
ATOM 519 C CA . PRO A 1 70 ? -15.234 -9.692 15.696 1.00 98.00 70 PRO A CA 1
ATOM 520 C C . PRO A 1 70 ? -14.824 -8.231 15.493 1.00 98.00 70 PRO A C 1
ATOM 522 O O . PRO A 1 70 ? -13.995 -7.948 14.632 1.00 98.00 70 PRO A O 1
ATOM 525 N N . PHE A 1 71 ? -15.314 -7.327 16.340 1.00 98.62 71 PHE A N 1
ATOM 526 C CA . PHE A 1 71 ? -14.840 -5.947 16.445 1.00 98.62 71 PHE A CA 1
ATOM 527 C C . PHE A 1 71 ? -14.566 -5.563 17.903 1.00 98.62 71 PHE A C 1
ATOM 529 O O . PHE A 1 71 ? -15.220 -6.053 18.827 1.00 98.62 71 PHE A O 1
ATOM 536 N N . SER A 1 72 ? -13.603 -4.668 18.122 1.00 98.62 72 SER A N 1
ATOM 537 C CA . SER A 1 72 ? -13.418 -4.007 19.420 1.00 98.62 72 SER A CA 1
ATOM 538 C C . SER A 1 72 ? -13.822 -2.541 19.396 1.00 98.62 72 SER A C 1
ATOM 540 O O . SER A 1 72 ? -14.221 -2.017 20.431 1.00 98.62 72 SER A O 1
ATOM 542 N N . HIS A 1 73 ? -13.784 -1.898 18.228 1.00 98.62 73 HIS A N 1
ATOM 543 C CA . HIS A 1 73 ? -14.280 -0.544 18.041 1.00 98.62 73 HIS A CA 1
ATOM 544 C C . HIS A 1 73 ? -15.285 -0.516 16.891 1.00 98.62 73 HIS A C 1
ATOM 546 O O . HIS A 1 73 ? -15.027 -1.113 15.849 1.00 98.62 73 HIS A O 1
ATOM 552 N N . TYR A 1 74 ? -16.410 0.174 17.078 1.00 98.62 74 TYR A N 1
ATOM 553 C CA . TYR A 1 74 ? -17.466 0.310 16.074 1.00 98.62 74 TYR A CA 1
ATOM 554 C C . TYR A 1 74 ? -17.696 1.785 15.742 1.00 98.62 74 TYR A C 1
ATOM 556 O O . TYR A 1 74 ? -18.112 2.569 16.605 1.00 98.62 74 TYR A O 1
ATOM 564 N N . ILE A 1 75 ? -17.392 2.170 14.505 1.00 98.06 75 ILE A N 1
ATOM 565 C CA . ILE A 1 75 ? -17.438 3.552 14.029 1.00 98.06 75 ILE A CA 1
ATOM 566 C C . ILE A 1 75 ? -18.483 3.629 12.913 1.00 98.06 75 ILE A C 1
ATOM 568 O O . ILE A 1 75 ? -18.444 2.853 11.966 1.00 98.06 75 ILE A O 1
ATOM 572 N N . ASP A 1 76 ? -19.378 4.607 13.007 1.00 97.81 76 ASP A N 1
ATOM 573 C CA . ASP A 1 76 ? -20.327 4.976 11.956 1.00 97.81 76 ASP A CA 1
ATOM 574 C C . ASP A 1 76 ? -20.618 6.469 12.109 1.00 97.81 76 ASP A C 1
ATOM 576 O O . ASP A 1 76 ? -21.322 6.882 13.032 1.00 97.81 76 ASP A O 1
ATOM 580 N N . ASN A 1 77 ? -20.047 7.290 11.226 1.00 96.19 77 ASN A N 1
ATOM 581 C CA . ASN A 1 77 ? -20.187 8.746 11.302 1.00 96.19 77 ASN A CA 1
ATOM 582 C C . ASN A 1 77 ? -21.545 9.267 10.802 1.00 96.19 77 ASN A C 1
ATOM 584 O O . ASN A 1 77 ? -21.818 10.461 10.922 1.00 96.19 77 ASN A O 1
ATOM 588 N N . THR A 1 78 ? -22.387 8.395 10.245 1.00 97.12 78 THR A N 1
ATOM 589 C CA . THR A 1 78 ? -23.715 8.742 9.718 1.00 97.12 78 THR A CA 1
ATOM 590 C C . THR A 1 78 ? -24.847 8.371 10.669 1.00 97.12 78 THR A C 1
ATOM 592 O O . THR A 1 78 ? -25.966 8.871 10.533 1.00 97.12 78 THR A O 1
ATOM 595 N N . HIS A 1 79 ? -24.576 7.524 11.662 1.00 98.06 79 HIS A N 1
ATOM 596 C CA . HIS A 1 79 ? -25.575 7.101 12.631 1.00 98.06 79 HIS A CA 1
ATOM 597 C C . HIS A 1 79 ? -26.016 8.261 13.541 1.00 98.06 79 HIS A C 1
ATOM 599 O O . HIS A 1 79 ? -25.200 8.971 14.128 1.00 98.06 79 HIS A O 1
ATOM 605 N N . ALA A 1 80 ? -27.326 8.410 13.758 1.00 98.12 80 ALA A N 1
ATOM 606 C CA . ALA A 1 80 ? -27.900 9.543 14.498 1.00 98.12 80 ALA A CA 1
ATOM 607 C C . ALA A 1 80 ? -27.450 9.655 15.972 1.00 98.12 80 ALA A C 1
ATOM 609 O O . ALA A 1 80 ? -27.614 10.703 16.591 1.00 98.12 80 ALA A O 1
ATOM 610 N N . GLN A 1 81 ? -26.928 8.571 16.552 1.00 98.19 81 GLN A N 1
ATOM 611 C CA . GLN A 1 81 ? -26.393 8.520 17.924 1.00 98.19 81 GLN A CA 1
ATOM 612 C C . GLN A 1 81 ? -24.858 8.486 17.981 1.00 98.19 81 GLN A C 1
ATOM 614 O O . GLN A 1 81 ? -24.291 8.212 19.041 1.00 98.19 81 GLN A O 1
ATOM 619 N N . ALA A 1 82 ? -24.182 8.704 16.851 1.00 98.00 82 ALA A N 1
ATOM 620 C CA . ALA A 1 82 ? -22.731 8.671 16.793 1.00 98.00 82 ALA A CA 1
ATOM 621 C C . ALA A 1 82 ? -22.118 9.767 17.674 1.00 98.00 82 ALA A C 1
ATOM 623 O O . ALA A 1 82 ? -22.507 10.935 17.620 1.00 98.00 82 ALA A O 1
ATOM 624 N N . THR A 1 83 ? -21.152 9.395 18.512 1.00 97.19 83 THR A N 1
ATOM 625 C CA . THR A 1 83 ? -20.426 10.348 19.360 1.00 97.19 83 THR A CA 1
ATOM 626 C C . THR A 1 83 ? -19.090 9.774 19.806 1.00 97.19 83 THR A C 1
ATOM 628 O O . THR A 1 83 ? -18.986 8.576 20.061 1.00 97.19 83 THR A O 1
ATOM 631 N N . ASP A 1 84 ? -18.086 10.636 19.963 1.00 95.38 84 ASP A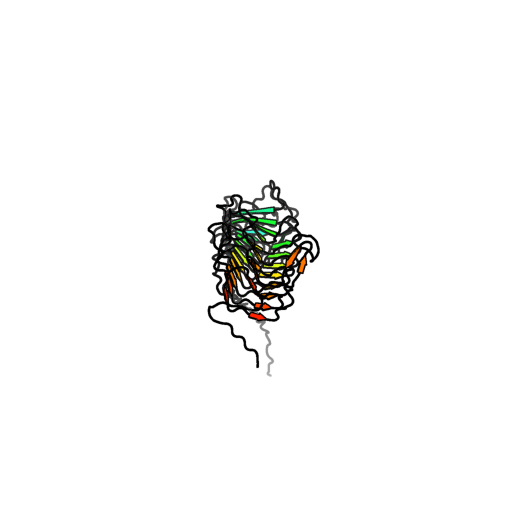 N 1
ATOM 632 C CA . ASP A 1 84 ? -16.806 10.281 20.589 1.00 95.38 84 ASP A CA 1
ATOM 633 C C . ASP A 1 84 ? -16.786 10.595 22.100 1.00 95.38 84 ASP A C 1
ATOM 635 O O . ASP A 1 84 ? -15.899 10.142 22.827 1.00 95.38 84 ASP A O 1
ATOM 639 N N . ILE A 1 85 ? -17.770 11.354 22.603 1.00 96.25 85 ILE A N 1
ATOM 640 C CA . ILE A 1 85 ? -17.824 11.798 24.002 1.00 96.25 85 ILE A CA 1
ATOM 641 C C . ILE A 1 85 ? -18.262 10.635 24.892 1.00 96.25 85 ILE A C 1
ATOM 643 O O . ILE A 1 85 ? -19.379 10.126 24.777 1.00 96.25 85 ILE A O 1
ATOM 647 N N . GLY A 1 86 ? -17.380 10.226 25.810 1.00 95.88 86 GLY A N 1
ATOM 648 C CA . GLY A 1 86 ? -17.648 9.114 26.726 1.00 95.88 86 GLY A CA 1
ATOM 649 C C . GLY A 1 86 ? -17.909 7.793 25.999 1.00 95.88 86 GLY A C 1
ATOM 650 O O . GLY A 1 86 ? -18.627 6.942 26.519 1.00 95.88 86 GLY A O 1
ATOM 651 N N . ASN A 1 87 ? -17.375 7.643 24.783 1.00 97.12 87 ASN A N 1
ATOM 652 C CA . ASN A 1 87 ? -17.613 6.488 23.927 1.00 97.12 87 ASN A CA 1
ATOM 653 C C . ASN A 1 87 ? -16.299 5.948 23.334 1.00 97.12 87 ASN A C 1
ATOM 655 O O . ASN A 1 87 ? -16.099 6.001 22.123 1.00 97.12 87 ASN A O 1
ATOM 659 N N . PRO A 1 88 ? -15.362 5.460 24.169 1.00 96.00 88 PRO A N 1
ATOM 660 C CA . PRO A 1 88 ? -14.025 5.065 23.727 1.00 96.00 88 PRO A CA 1
ATOM 661 C C . PRO A 1 88 ? -14.028 3.982 22.638 1.00 96.00 88 PRO A C 1
ATOM 663 O O . PRO A 1 88 ? -13.163 4.021 21.770 1.00 96.00 88 PRO A O 1
ATOM 666 N N . PHE A 1 89 ? -15.026 3.097 22.623 1.00 97.94 89 PHE A N 1
ATOM 667 C CA . PHE A 1 89 ? -15.068 1.932 21.734 1.00 97.94 89 PHE A CA 1
ATOM 668 C C . PHE A 1 89 ? -16.207 1.981 20.709 1.00 97.94 89 PHE A C 1
ATOM 670 O O . PHE A 1 89 ? -16.030 1.546 19.578 1.00 97.94 89 PHE A O 1
ATOM 677 N N . GLY A 1 90 ? -17.354 2.569 21.050 1.00 98.06 90 GLY A N 1
ATOM 678 C CA . GLY A 1 90 ? -18.535 2.513 20.191 1.00 98.06 90 GLY A CA 1
ATOM 679 C C . GLY A 1 90 ? -19.237 1.157 20.222 1.00 98.06 90 GLY A C 1
ATOM 680 O O . GLY A 1 90 ? -18.683 0.130 20.607 1.00 98.06 90 GLY A O 1
ATOM 681 N N . THR A 1 91 ? -20.501 1.173 19.822 1.00 97.69 91 THR A N 1
ATOM 682 C CA . THR A 1 91 ? -21.351 -0.008 19.615 1.00 97.69 91 THR A CA 1
ATOM 683 C C . THR A 1 91 ? -22.253 0.248 18.409 1.00 97.69 91 THR A C 1
ATOM 685 O O . THR A 1 91 ? -22.455 1.413 18.075 1.00 97.69 91 THR A O 1
ATOM 688 N N . PRO A 1 92 ? -22.887 -0.771 17.808 1.00 97.75 92 PRO A N 1
ATOM 689 C CA . PRO A 1 92 ? -23.851 -0.542 16.732 1.00 97.75 92 PRO A CA 1
ATOM 690 C C . PRO A 1 92 ? -24.983 0.433 17.104 1.00 97.75 92 PRO A C 1
ATOM 692 O O . PRO A 1 92 ? -25.382 1.254 16.290 1.00 97.75 92 PRO A O 1
ATOM 695 N N . ALA A 1 93 ? -25.471 0.404 18.352 1.00 97.94 93 ALA A N 1
ATOM 696 C CA . ALA A 1 93 ? -26.534 1.307 18.812 1.00 97.94 93 ALA A CA 1
ATOM 697 C C . ALA A 1 93 ? -26.039 2.730 19.146 1.00 97.94 93 ALA A C 1
ATOM 699 O O . ALA A 1 93 ? -26.812 3.689 19.112 1.00 97.94 93 ALA A O 1
ATOM 700 N N . LYS A 1 94 ? -24.758 2.868 19.505 1.00 98.19 94 LYS A N 1
ATOM 701 C CA . LYS A 1 94 ? -24.104 4.138 19.844 1.00 98.19 94 LYS A CA 1
ATOM 702 C C . LYS A 1 94 ? -22.663 4.124 19.317 1.00 98.19 94 LYS A C 1
ATOM 704 O O . LYS A 1 94 ? -21.726 3.880 20.088 1.00 98.19 94 LYS A O 1
ATOM 709 N N . PRO A 1 95 ? -22.475 4.306 18.004 1.00 98.44 95 PRO A N 1
ATOM 710 C CA . PRO A 1 95 ? -21.168 4.182 17.375 1.00 98.44 95 PRO A CA 1
ATOM 711 C C . PRO A 1 95 ? -20.274 5.377 17.700 1.00 98.44 95 PRO A C 1
ATOM 713 O O . PRO A 1 95 ? -20.732 6.420 18.179 1.00 98.44 95 PRO A O 1
ATOM 716 N N . ARG A 1 96 ? -18.977 5.222 17.447 1.00 97.50 96 ARG A N 1
ATOM 717 C CA . ARG A 1 96 ? -18.045 6.352 17.403 1.00 97.50 96 ARG A CA 1
ATOM 718 C C . ARG A 1 96 ? -18.239 7.171 16.131 1.00 97.50 96 ARG A C 1
ATOM 720 O O . ARG A 1 96 ? -18.673 6.631 15.115 1.00 97.50 96 ARG A O 1
ATOM 727 N N . LEU A 1 97 ? -17.858 8.449 16.184 1.00 95.00 97 LEU A N 1
ATOM 728 C CA . LEU A 1 97 ? -17.783 9.308 14.996 1.00 95.00 97 LEU A CA 1
ATOM 729 C C . LEU A 1 97 ? -16.463 9.108 14.252 1.00 95.00 97 LEU A C 1
ATOM 731 O O . LEU A 1 97 ? -16.440 9.130 13.025 1.00 95.00 97 LEU A O 1
ATOM 735 N N . THR A 1 98 ? -15.370 8.929 14.996 1.00 94.06 98 THR A N 1
ATOM 736 C CA . THR A 1 98 ? -14.012 8.936 14.443 1.00 94.06 98 THR A CA 1
ATOM 737 C C . THR A 1 98 ? -13.210 7.705 14.849 1.00 94.06 98 THR A C 1
ATOM 739 O O . THR A 1 98 ? -13.475 7.070 15.882 1.00 94.06 98 THR A O 1
ATOM 742 N N . ILE A 1 99 ? -12.202 7.380 14.031 1.00 94.50 99 ILE A N 1
ATOM 743 C CA . ILE A 1 99 ? -11.209 6.350 14.348 1.00 94.50 99 ILE A CA 1
ATOM 744 C C . ILE A 1 99 ? -10.419 6.795 15.592 1.00 94.50 99 ILE A C 1
ATOM 746 O O . ILE A 1 99 ? -9.891 7.910 15.609 1.00 94.50 99 ILE A O 1
ATOM 750 N N . PRO A 1 100 ? -10.320 5.960 16.645 1.00 92.50 100 PRO A N 1
ATOM 751 C CA . PRO A 1 100 ? -9.494 6.280 17.800 1.00 92.50 100 PRO A CA 1
ATOM 752 C C . PRO A 1 100 ? -8.006 6.341 17.442 1.00 92.50 100 PRO A C 1
ATOM 754 O O . PRO A 1 100 ? -7.498 5.535 16.663 1.00 92.50 100 PRO A O 1
ATOM 757 N N . VAL A 1 101 ? -7.286 7.244 18.103 1.00 91.19 101 VAL A N 1
ATOM 758 C CA . VAL A 1 101 ? -5.818 7.219 18.151 1.00 91.19 101 VAL A CA 1
ATOM 759 C C . VAL A 1 101 ? -5.338 6.292 19.272 1.00 91.19 101 VAL A C 1
ATOM 761 O O . VAL A 1 101 ? -6.074 6.025 20.221 1.00 91.19 101 VAL A O 1
ATOM 764 N N . ASN A 1 102 ? -4.082 5.850 19.199 1.00 92.75 102 ASN A N 1
ATOM 765 C CA . ASN A 1 102 ? -3.417 4.994 20.188 1.00 92.75 102 ASN A CA 1
ATOM 766 C C . ASN A 1 102 ? -4.128 3.648 20.417 1.00 92.75 102 ASN A C 1
ATOM 768 O O . ASN A 1 102 ? -4.340 3.217 21.551 1.00 92.75 102 ASN A O 1
ATOM 772 N N . LEU A 1 103 ? -4.484 2.982 19.322 1.00 97.06 103 LEU A N 1
ATOM 773 C CA . LEU A 1 103 ? -5.078 1.650 19.308 1.00 97.06 103 LEU A CA 1
ATOM 774 C C . LEU A 1 103 ? -4.138 0.629 19.972 1.00 97.06 103 LEU A C 1
ATOM 776 O O . LEU A 1 103 ? -2.935 0.579 19.696 1.00 97.06 103 LEU A O 1
ATOM 780 N N . THR A 1 104 ? -4.697 -0.205 20.849 1.00 97.69 104 THR A N 1
ATOM 781 C CA . THR A 1 104 ? -3.959 -1.246 21.579 1.00 97.69 104 THR A CA 1
ATOM 782 C C . THR A 1 104 ? -3.874 -2.549 20.766 1.00 97.69 104 THR A C 1
ATOM 784 O O . THR A 1 104 ? -4.728 -2.784 19.902 1.00 97.69 104 THR A O 1
ATOM 787 N N . PRO A 1 105 ? -2.885 -3.432 21.023 1.00 98.56 105 PRO A N 1
ATOM 788 C CA . PRO A 1 105 ? -2.762 -4.705 20.311 1.00 98.56 105 PRO A CA 1
ATOM 789 C C . PRO A 1 105 ? -4.055 -5.534 20.309 1.00 98.56 105 PRO A C 1
ATOM 791 O O . PRO A 1 105 ? -4.658 -5.794 21.357 1.00 98.56 105 PRO A O 1
ATOM 794 N N . GLY A 1 106 ? -4.443 -6.034 19.138 1.00 98.50 106 GLY A N 1
ATOM 795 C CA . GLY A 1 106 ? -5.688 -6.773 18.928 1.00 98.50 106 GLY A CA 1
ATOM 796 C C . GLY A 1 106 ? -6.906 -5.898 18.656 1.00 98.50 106 GLY A C 1
ATOM 797 O O . GLY A 1 106 ? -8.013 -6.413 18.565 1.00 98.50 106 GLY A O 1
ATOM 798 N N . SER A 1 107 ? -6.738 -4.580 18.534 1.00 98.75 107 SER A N 1
ATOM 799 C CA . SER A 1 107 ? -7.855 -3.720 18.154 1.00 98.75 107 SER A CA 1
ATOM 800 C C . SER A 1 107 ? -8.399 -4.112 16.780 1.00 98.75 107 SER A C 1
ATOM 802 O O . SER A 1 107 ? -7.635 -4.241 15.828 1.00 98.75 107 SER A O 1
ATOM 804 N N . VAL A 1 108 ? -9.718 -4.255 16.665 1.00 98.69 108 VAL A N 1
ATOM 805 C CA . VAL A 1 108 ? -10.416 -4.379 15.383 1.00 98.69 108 VAL A CA 1
ATOM 806 C C . VAL A 1 108 ? -11.392 -3.222 15.270 1.00 98.69 108 VAL A C 1
ATOM 808 O O . VAL A 1 108 ? -12.381 -3.159 16.002 1.00 98.69 108 VAL A O 1
ATOM 811 N N . VAL A 1 109 ? -11.061 -2.287 14.391 1.00 98.62 109 VAL A N 1
ATOM 812 C CA . VAL A 1 109 ? -11.828 -1.082 14.102 1.00 98.62 109 VAL A CA 1
ATOM 813 C C . VAL A 1 109 ? -12.734 -1.378 12.913 1.00 98.62 109 VAL A C 1
ATOM 815 O O . VAL A 1 109 ? -12.268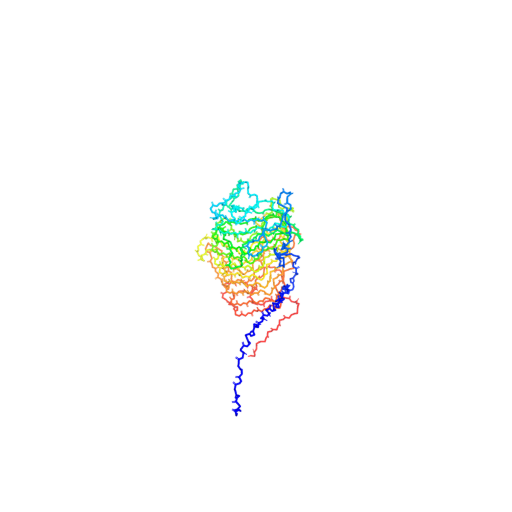 -1.435 11.774 1.00 98.62 109 VAL A O 1
ATOM 818 N N . GLU A 1 110 ? -14.017 -1.582 13.201 1.00 98.31 110 GLU A N 1
ATOM 819 C CA . GLU A 1 110 ? -15.066 -1.793 12.207 1.00 98.31 110 GLU A CA 1
ATOM 820 C C . GLU A 1 110 ? -15.655 -0.449 11.779 1.00 98.31 110 GLU A C 1
ATOM 822 O O . GLU A 1 110 ? -16.200 0.291 12.605 1.00 98.31 110 GLU A O 1
ATOM 827 N N . LEU A 1 111 ? -15.540 -0.137 10.490 1.00 97.94 111 LEU A N 1
ATOM 828 C CA . LEU A 1 111 ? -16.008 1.116 9.911 1.00 97.94 111 LEU A CA 1
ATOM 829 C C . LEU A 1 111 ? -17.285 0.910 9.090 1.00 97.94 111 LEU A C 1
ATOM 831 O O . LEU A 1 111 ? -17.318 0.079 8.181 1.00 97.94 111 LEU A O 1
ATOM 835 N N . HIS A 1 112 ? -18.291 1.740 9.346 1.00 97.12 112 HIS A N 1
ATOM 836 C CA . HIS A 1 112 ? -19.567 1.809 8.631 1.00 97.12 112 HIS A CA 1
ATOM 837 C C . HIS A 1 112 ? -19.905 3.256 8.237 1.00 97.12 112 HIS A C 1
ATOM 839 O O . HIS A 1 112 ? -19.281 4.204 8.696 1.00 97.12 112 HIS A O 1
ATOM 845 N N . GLY A 1 113 ? -20.911 3.451 7.385 1.00 94.31 113 GLY A N 1
ATOM 846 C CA . GLY A 1 113 ? -21.318 4.791 6.954 1.00 94.31 113 GLY A CA 1
ATOM 847 C C . GLY A 1 113 ? -20.337 5.420 5.958 1.00 94.31 113 GLY A C 1
ATOM 848 O O . GLY A 1 113 ? -19.892 4.769 5.010 1.00 94.31 113 GLY A O 1
ATOM 849 N N . GLY A 1 114 ? -20.022 6.699 6.161 1.00 92.06 114 GLY A N 1
ATOM 850 C CA . GLY A 1 114 ? -19.247 7.532 5.247 1.00 92.06 114 GLY A CA 1
ATOM 851 C C . GLY A 1 114 ? -20.100 8.478 4.377 1.00 92.06 114 GLY A C 1
ATOM 852 O O . GLY A 1 114 ? -21.330 8.419 4.394 1.00 92.06 114 GLY A O 1
ATOM 853 N N . PRO A 1 115 ? -19.458 9.372 3.603 1.00 94.12 115 PRO A N 1
ATOM 854 C CA . PRO A 1 115 ? -18.011 9.518 3.480 1.00 94.12 115 PRO A CA 1
ATOM 855 C C . PRO A 1 115 ? -17.367 10.075 4.753 1.00 94.12 115 PRO A C 1
ATOM 857 O O . PRO A 1 115 ? -17.930 10.929 5.441 1.00 94.12 115 PRO A O 1
ATOM 860 N N . TYR A 1 116 ? -16.171 9.591 5.065 1.00 91.62 116 TYR A N 1
ATOM 861 C CA . TYR A 1 116 ? -15.339 10.144 6.125 1.00 91.62 116 TYR A CA 1
ATOM 862 C C . TYR A 1 116 ? -14.505 11.309 5.573 1.00 91.62 116 TYR A C 1
ATOM 864 O O . TYR A 1 116 ? -13.778 11.177 4.582 1.00 91.62 116 TYR A O 1
ATOM 872 N N . ASN A 1 117 ? -14.716 12.489 6.165 1.00 87.19 117 ASN A N 1
ATOM 873 C CA . ASN A 1 117 ? -14.158 13.763 5.712 1.00 87.19 117 ASN A CA 1
ATOM 874 C C . ASN A 1 117 ? -13.698 14.675 6.866 1.00 87.19 117 ASN A C 1
ATOM 876 O O . ASN A 1 117 ? -13.543 15.886 6.673 1.00 87.19 117 ASN A O 1
ATOM 880 N N . TYR A 1 118 ? -13.495 14.136 8.066 1.00 76.06 118 TYR A N 1
ATOM 881 C CA . TYR A 1 118 ? -13.164 14.933 9.247 1.00 76.06 118 TYR A CA 1
ATOM 882 C C . TYR A 1 118 ? -11.656 15.212 9.337 1.00 76.06 118 TYR A C 1
ATOM 884 O O . TYR A 1 118 ? -10.846 14.631 8.620 1.00 76.06 118 TYR A O 1
ATOM 892 N N . ILE A 1 119 ? -11.282 16.169 10.188 1.00 70.69 119 ILE A N 1
ATOM 893 C CA . ILE A 1 119 ? -9.885 16.474 10.522 1.00 70.69 119 ILE A CA 1
ATOM 894 C C . ILE A 1 119 ? -9.689 16.085 11.979 1.00 70.69 119 ILE A C 1
ATOM 896 O O . ILE A 1 119 ? -10.495 16.471 12.830 1.00 70.69 119 ILE A O 1
ATOM 900 N N . THR A 1 120 ? -8.630 15.336 12.282 1.00 66.31 120 THR A N 1
ATOM 901 C CA . THR A 1 120 ? -8.271 15.064 13.674 1.00 66.31 120 THR A CA 1
ATOM 902 C C . THR A 1 120 ? -7.942 16.391 14.384 1.00 66.31 120 THR A C 1
ATOM 904 O O . THR A 1 120 ? -7.088 17.138 13.898 1.00 66.31 120 THR A O 1
ATOM 907 N N . PRO A 1 121 ? -8.596 16.726 15.517 1.00 56.28 121 PRO A N 1
ATOM 908 C CA . PRO A 1 121 ? -8.380 17.998 16.206 1.00 56.28 121 PRO A CA 1
ATOM 909 C C . PRO A 1 121 ? -6.899 18.282 16.504 1.00 56.28 121 PRO A C 1
ATOM 911 O O . PRO A 1 121 ? -6.176 17.407 16.976 1.00 56.28 121 PRO A O 1
ATOM 914 N N . GLY A 1 122 ? -6.456 19.519 16.249 1.00 55.53 122 GLY A N 1
ATOM 915 C CA . GLY A 1 122 ? -5.074 19.962 16.488 1.00 55.53 122 GLY A CA 1
ATOM 916 C C . GLY A 1 122 ? -4.093 19.689 15.343 1.00 55.53 122 GLY A C 1
ATOM 917 O O . GLY A 1 122 ? -2.898 19.917 15.512 1.00 55.53 122 GLY A O 1
ATOM 918 N N . GLN A 1 123 ? -4.573 19.216 14.189 1.00 59.03 123 GLN A N 1
ATOM 919 C CA . GLN A 1 123 ? -3.754 18.988 12.999 1.00 59.03 123 GLN A CA 1
ATOM 920 C C . GLN A 1 123 ? -4.122 19.981 11.892 1.00 59.03 123 GLN A C 1
ATOM 922 O O . GLN A 1 123 ? -5.295 20.186 11.591 1.00 59.03 123 GLN A O 1
ATOM 927 N N . ASN A 1 124 ? -3.103 20.589 11.278 1.00 54.19 124 ASN A N 1
ATOM 928 C CA . ASN A 1 124 ? -3.268 21.551 10.178 1.00 54.19 124 ASN A CA 1
ATOM 929 C C . ASN A 1 124 ? -3.450 20.870 8.809 1.00 54.19 124 ASN A C 1
ATOM 931 O O . ASN A 1 124 ? -3.597 21.548 7.795 1.00 54.19 124 ASN A O 1
ATOM 935 N N . GLU A 1 125 ? -3.414 19.537 8.761 1.00 57.78 125 GLU A N 1
ATOM 936 C CA . GLU A 1 125 ? -3.477 18.758 7.526 1.00 57.78 125 GLU A CA 1
ATOM 937 C C . GLU A 1 125 ? -4.818 18.026 7.400 1.00 57.78 125 GLU A C 1
ATOM 939 O O . GLU A 1 125 ? -5.415 17.618 8.395 1.00 57.78 125 GLU A O 1
ATOM 944 N N . GLN A 1 126 ? -5.279 17.831 6.161 1.00 59.31 126 GLN A N 1
ATOM 945 C CA . GLN A 1 126 ? -6.505 17.106 5.799 1.00 59.31 126 GLN A CA 1
ATOM 946 C C . GLN A 1 126 ? -6.366 15.584 5.994 1.00 59.31 126 GLN A C 1
ATOM 948 O O . GLN A 1 126 ? -6.503 14.806 5.048 1.00 59.31 126 GLN A O 1
ATOM 953 N N . VAL A 1 127 ? -6.013 15.168 7.208 1.00 61.34 127 VAL A N 1
ATOM 954 C CA . VAL A 1 127 ? -5.549 13.816 7.504 1.00 61.34 127 VAL A CA 1
ATOM 955 C C . VAL A 1 127 ? -6.287 13.250 8.713 1.00 61.34 127 VAL A C 1
ATOM 957 O O . VAL A 1 127 ? -6.330 13.866 9.778 1.00 61.34 127 VAL A O 1
ATOM 960 N N . GLU A 1 128 ? -6.828 12.051 8.543 1.00 72.00 128 GLU A N 1
ATOM 961 C CA . GLU A 1 128 ? -7.314 11.194 9.619 1.00 72.00 128 GLU A CA 1
ATOM 962 C C . GLU A 1 128 ? -6.151 10.354 10.147 1.00 72.00 128 GLU A C 1
ATOM 964 O O . GLU A 1 128 ? -5.381 9.806 9.361 1.00 72.00 128 GLU A O 1
ATOM 969 N N . PHE A 1 129 ? -5.990 10.255 11.466 1.00 82.56 129 PHE A N 1
ATOM 970 C CA . PHE A 1 129 ? -4.861 9.550 12.076 1.00 82.56 129 PHE A CA 1
ATOM 971 C C . PHE A 1 129 ? -5.311 8.266 12.757 1.00 82.56 129 PHE A C 1
ATOM 973 O O . PHE A 1 129 ? -6.183 8.290 13.622 1.00 82.56 129 PHE A O 1
ATOM 980 N N . ALA A 1 130 ? -4.622 7.172 12.449 1.00 86.88 130 ALA A N 1
ATOM 981 C CA . ALA A 1 130 ? -4.627 5.984 13.279 1.00 86.88 130 ALA A CA 1
ATOM 982 C C . ALA A 1 130 ? -3.199 5.676 13.731 1.00 86.88 130 ALA A C 1
ATOM 984 O O . ALA A 1 130 ? -2.277 5.545 12.922 1.00 86.88 130 ALA A O 1
ATOM 985 N N . THR A 1 131 ? -3.025 5.578 15.045 1.00 94.00 131 THR A N 1
ATOM 986 C CA . THR A 1 131 ? -1.747 5.240 15.673 1.00 94.00 131 THR A CA 1
ATOM 987 C C . THR A 1 131 ? -1.919 4.031 16.572 1.00 94.00 131 THR A C 1
ATOM 989 O O . THR A 1 131 ? -3.001 3.816 17.119 1.00 94.00 131 THR A O 1
ATOM 992 N N . GLY A 1 132 ? -0.875 3.225 16.736 1.00 95.81 132 GLY A N 1
ATOM 993 C CA . GLY A 1 132 ? -0.935 2.040 17.588 1.00 95.81 132 GLY A CA 1
ATOM 994 C C . GLY A 1 132 ? 0.308 1.172 17.478 1.00 95.81 132 GLY A C 1
ATOM 995 O O . GLY A 1 132 ? 1.164 1.395 16.630 1.00 95.81 132 GLY A O 1
ATOM 996 N N . GLN A 1 133 ? 0.424 0.192 18.364 1.00 97.44 133 GLN A N 1
ATOM 997 C CA . GLN A 1 133 ? 1.562 -0.726 18.409 1.00 97.44 133 GLN A CA 1
ATOM 998 C C . GLN A 1 133 ? 1.020 -2.145 18.545 1.00 97.44 133 GLN A C 1
ATOM 1000 O O . GLN A 1 133 ? 0.860 -2.653 19.652 1.00 97.44 133 GLN A O 1
ATOM 1005 N N . GLY A 1 134 ? 0.633 -2.749 17.421 1.00 98.19 134 GLY A N 1
ATOM 1006 C CA . GLY A 1 134 ? 0.207 -4.142 17.373 1.00 98.19 134 GLY A CA 1
ATOM 1007 C C . GLY A 1 134 ? 1.387 -5.104 17.532 1.00 98.19 134 GLY A C 1
ATOM 1008 O O . GLY A 1 134 ? 2.541 -4.708 17.671 1.00 98.19 134 GLY A O 1
ATOM 1009 N N . THR A 1 135 ? 1.099 -6.402 17.485 1.00 98.44 135 THR A N 1
ATOM 1010 C CA . THR A 1 135 ? 2.131 -7.452 17.401 1.00 98.44 135 THR A CA 1
ATOM 1011 C C . THR A 1 135 ? 1.709 -8.514 16.394 1.00 98.44 135 THR A C 1
ATOM 1013 O O . THR A 1 135 ? 0.521 -8.620 16.106 1.00 98.44 135 THR A O 1
ATOM 1016 N N . ALA A 1 136 ? 2.623 -9.372 15.933 1.00 98.00 136 ALA A N 1
ATOM 1017 C CA . ALA A 1 136 ? 2.287 -10.467 15.012 1.00 98.00 136 ALA A CA 1
ATOM 1018 C C . ALA A 1 136 ? 1.135 -11.362 15.518 1.00 98.00 136 ALA A C 1
ATOM 1020 O O . ALA A 1 136 ? 0.280 -11.786 14.748 1.00 98.00 136 ALA A O 1
ATOM 1021 N N . GLY A 1 137 ? 1.078 -11.627 16.830 1.00 98.19 137 GLY A N 1
ATOM 1022 C CA . GLY A 1 137 ? 0.007 -12.423 17.445 1.00 98.19 137 GLY A CA 1
ATOM 1023 C C . GLY A 1 137 ? -1.248 -11.623 17.806 1.00 98.19 137 GLY A C 1
ATOM 1024 O O . GLY A 1 137 ? -2.298 -12.206 18.082 1.00 98.19 137 GLY A O 1
ATOM 1025 N N . ARG A 1 138 ? -1.152 -10.290 17.840 1.00 98.38 138 ARG A N 1
ATOM 1026 C CA . ARG A 1 138 ? -2.254 -9.371 18.149 1.00 98.38 138 ARG A CA 1
ATOM 1027 C C . ARG A 1 138 ? -2.214 -8.126 17.241 1.00 98.38 138 ARG A C 1
ATOM 1029 O O . ARG A 1 138 ? -1.983 -7.029 17.766 1.00 98.38 138 ARG A O 1
ATOM 1036 N N . PRO A 1 139 ? -2.362 -8.278 15.912 1.00 98.69 139 PRO A N 1
ATOM 1037 C CA . PRO A 1 139 ? -2.357 -7.141 14.998 1.00 98.69 139 PRO A CA 1
ATOM 1038 C C . PRO A 1 139 ? -3.538 -6.198 15.239 1.00 98.69 139 PRO A C 1
ATOM 1040 O O . PRO A 1 139 ? -4.508 -6.537 15.917 1.00 98.69 139 PRO A O 1
ATOM 1043 N N . ILE A 1 140 ? -3.434 -4.989 14.701 1.00 98.88 140 ILE A N 1
ATOM 1044 C CA . ILE A 1 140 ? -4.509 -3.999 14.702 1.00 98.88 140 ILE A CA 1
ATOM 1045 C C . ILE A 1 140 ? -5.161 -4.006 13.321 1.00 98.88 140 ILE A C 1
ATOM 1047 O O . ILE A 1 140 ? -4.471 -3.878 12.316 1.00 98.88 140 ILE A O 1
ATOM 1051 N N . PHE A 1 141 ? -6.483 -4.130 13.258 1.00 98.75 141 PHE A N 1
ATOM 1052 C CA . PHE A 1 141 ? -7.245 -4.070 12.013 1.00 98.75 141 PHE A CA 1
ATOM 1053 C C . PHE A 1 141 ? -8.007 -2.749 11.921 1.00 98.75 141 PHE A C 1
ATOM 1055 O O . PHE A 1 141 ? -8.701 -2.373 12.865 1.00 98.75 141 PHE A O 1
ATOM 1062 N N . ILE A 1 142 ? -7.919 -2.081 10.772 1.00 98.44 142 ILE A N 1
ATOM 1063 C CA . ILE A 1 142 ? -8.797 -0.978 10.369 1.00 98.44 142 ILE A CA 1
ATOM 1064 C C . ILE A 1 142 ? -9.496 -1.419 9.097 1.00 98.44 142 ILE A C 1
ATOM 1066 O O . ILE A 1 142 ? -8.849 -1.582 8.060 1.00 98.44 142 ILE A O 1
ATOM 1070 N N . ARG A 1 143 ? -10.805 -1.658 9.176 1.00 98.12 143 ARG A N 1
ATOM 1071 C CA . ARG A 1 143 ? -11.514 -2.328 8.091 1.00 98.12 143 ARG A CA 1
ATOM 1072 C C . ARG A 1 143 ? -12.880 -1.736 7.796 1.00 98.12 143 ARG A C 1
ATOM 1074 O O . ARG A 1 143 ? -13.620 -1.366 8.702 1.00 98.12 143 ARG A O 1
ATOM 1081 N N . GLY A 1 144 ? -13.217 -1.700 6.512 1.00 97.75 144 GLY A N 1
ATOM 1082 C CA . GLY A 1 144 ? -14.603 -1.590 6.073 1.00 97.75 144 GLY A CA 1
ATOM 1083 C C . GLY A 1 144 ? -15.327 -2.934 6.158 1.00 97.75 144 GLY A C 1
ATOM 1084 O O . GLY A 1 144 ? -14.700 -3.997 6.274 1.00 97.75 144 GLY A O 1
ATOM 1085 N N . PHE A 1 145 ? -16.655 -2.883 6.047 1.00 95.69 145 PHE A N 1
ATOM 1086 C CA . PHE A 1 145 ? -17.524 -4.039 6.267 1.00 95.69 145 PHE A CA 1
ATOM 1087 C C . PHE A 1 145 ? -17.173 -5.250 5.387 1.00 95.69 145 PHE A C 1
ATOM 1089 O O . PHE A 1 145 ? -17.111 -6.388 5.855 1.00 95.69 145 PHE A O 1
ATOM 1096 N N . SER A 1 146 ? -16.937 -5.057 4.091 1.00 95.56 146 SER A N 1
ATOM 1097 C CA . SER A 1 146 ? -16.519 -6.154 3.206 1.00 95.56 146 SER A CA 1
ATOM 1098 C C . SER A 1 146 ? -15.886 -5.636 1.921 1.00 95.56 146 SER A C 1
ATOM 1100 O O . SER A 1 146 ? -15.978 -4.454 1.607 1.00 95.56 146 SER A O 1
ATOM 1102 N N . ARG A 1 147 ? -15.310 -6.536 1.117 1.00 94.44 147 ARG A N 1
ATOM 1103 C CA . ARG A 1 147 ? -14.748 -6.191 -0.201 1.00 94.44 147 ARG A CA 1
ATOM 1104 C C . ARG A 1 147 ? -15.778 -5.557 -1.144 1.00 94.44 147 ARG A C 1
ATOM 1106 O O . ARG A 1 147 ? -15.409 -4.758 -2.001 1.00 94.44 147 ARG A O 1
ATOM 1113 N N . GLN A 1 148 ? -17.050 -5.934 -1.000 1.00 94.50 148 GLN A N 1
ATOM 1114 C CA . GLN A 1 148 ? -18.172 -5.439 -1.803 1.00 94.50 148 GLN A CA 1
ATOM 1115 C C . GLN A 1 148 ? -18.829 -4.194 -1.197 1.00 94.50 148 GLN A C 1
ATOM 1117 O O . GLN A 1 148 ? -19.450 -3.422 -1.916 1.00 94.50 148 GLN A O 1
ATOM 1122 N N . CYS A 1 149 ? -18.695 -3.998 0.114 1.00 94.19 149 CYS A N 1
ATOM 1123 C CA . CYS A 1 149 ? -19.247 -2.865 0.847 1.00 94.19 149 CYS A CA 1
ATOM 1124 C C . CYS A 1 149 ? -18.102 -2.160 1.573 1.00 94.19 149 CYS A C 1
ATOM 1126 O O . CYS A 1 149 ? -17.904 -2.342 2.778 1.00 94.19 149 CYS A O 1
ATOM 1128 N N . LYS A 1 150 ? -17.309 -1.425 0.792 1.00 96.12 150 LYS A N 1
ATOM 1129 C CA . LYS A 1 150 ? -16.140 -0.702 1.283 1.00 96.12 150 LYS A CA 1
ATOM 1130 C C . LYS A 1 150 ? -16.552 0.611 1.934 1.00 96.12 150 LYS A C 1
ATOM 1132 O O . LYS A 1 150 ? -17.493 1.266 1.488 1.00 96.12 150 LYS A O 1
ATOM 1137 N N . THR A 1 151 ? -15.813 1.014 2.955 1.00 96.12 151 THR A N 1
ATOM 1138 C CA . THR A 1 151 ? -16.041 2.295 3.627 1.00 96.12 151 THR A CA 1
ATOM 1139 C C . THR A 1 151 ? -15.407 3.435 2.843 1.00 96.12 151 THR A C 1
ATOM 1141 O O . THR A 1 151 ? -14.241 3.339 2.465 1.00 96.12 151 THR A O 1
ATOM 1144 N N . ILE A 1 152 ? -16.162 4.515 2.623 1.00 95.12 152 ILE A N 1
ATOM 1145 C CA . ILE A 1 152 ? -15.747 5.626 1.761 1.00 95.12 152 ILE A CA 1
ATOM 1146 C C . ILE A 1 152 ? -14.977 6.687 2.550 1.00 95.12 152 ILE A C 1
ATOM 1148 O O . ILE A 1 152 ? -15.491 7.252 3.515 1.00 95.12 152 ILE A O 1
ATOM 1152 N N . PHE A 1 153 ? -13.785 7.023 2.072 1.00 93.00 153 PHE A N 1
ATOM 1153 C CA . PHE A 1 153 ? -12.947 8.111 2.557 1.00 93.00 153 PHE A CA 1
ATOM 1154 C C . PHE A 1 153 ? -12.762 9.149 1.455 1.00 93.00 153 PHE A C 1
ATOM 1156 O O . PHE A 1 153 ? -12.258 8.847 0.374 1.00 93.00 153 PHE A O 1
ATOM 1163 N N . THR A 1 154 ? -13.115 10.396 1.758 1.00 89.06 154 THR A N 1
ATOM 1164 C CA . THR A 1 154 ? -12.819 11.552 0.893 1.00 89.06 154 THR A CA 1
ATOM 1165 C C . THR A 1 154 ? -11.648 12.375 1.423 1.00 89.06 154 THR A C 1
ATOM 1167 O O . THR A 1 154 ? -11.351 13.446 0.905 1.00 89.06 154 THR A O 1
ATOM 1170 N N . ARG A 1 155 ? -11.006 11.905 2.496 1.00 84.81 155 ARG A N 1
ATOM 1171 C CA . ARG A 1 155 ? -9.784 12.463 3.071 1.00 84.81 155 ARG A CA 1
ATOM 1172 C C . ARG A 1 155 ? -8.741 11.385 3.287 1.00 84.81 155 ARG A C 1
ATOM 1174 O O . ARG A 1 155 ? -9.035 10.190 3.266 1.00 84.81 155 ARG A O 1
ATOM 1181 N N . ARG A 1 156 ? -7.494 11.819 3.442 1.00 85.38 156 ARG A N 1
ATOM 1182 C CA . ARG A 1 156 ? -6.368 10.912 3.603 1.00 85.38 156 ARG A CA 1
ATOM 1183 C C . ARG A 1 156 ? -6.398 10.249 4.972 1.00 85.38 156 ARG A C 1
ATOM 1185 O O . ARG A 1 156 ? -6.426 10.939 5.984 1.00 85.38 156 ARG A O 1
ATOM 1192 N N . LEU A 1 157 ? -6.276 8.928 4.995 1.00 89.44 157 LEU A N 1
ATOM 1193 C CA . LEU A 1 157 ? -5.953 8.170 6.195 1.00 89.44 157 LEU A CA 1
ATOM 1194 C C . LEU A 1 157 ? -4.429 8.104 6.352 1.00 89.44 157 LEU A C 1
ATOM 1196 O O . LEU A 1 157 ? -3.696 7.815 5.404 1.00 89.44 157 LEU A O 1
ATOM 1200 N N . ARG A 1 158 ? -3.928 8.385 7.549 1.00 90.12 158 ARG A N 1
ATOM 1201 C CA . ARG A 1 158 ? -2.522 8.253 7.918 1.00 90.12 158 ARG A CA 1
ATOM 1202 C C . ARG A 1 158 ? -2.359 7.216 9.009 1.00 90.12 158 ARG A C 1
ATOM 1204 O O . ARG A 1 158 ? -2.977 7.320 10.066 1.00 90.12 158 ARG A O 1
ATOM 1211 N N . ILE A 1 159 ? -1.467 6.270 8.752 1.00 92.44 159 ILE A N 1
ATOM 1212 C CA . ILE A 1 159 ? -1.068 5.236 9.698 1.00 92.44 159 ILE A CA 1
ATOM 1213 C C . ILE A 1 159 ? 0.337 5.542 10.207 1.00 92.44 159 ILE A C 1
ATOM 1215 O O . ILE A 1 159 ? 1.235 5.854 9.419 1.00 92.44 159 ILE A O 1
ATOM 1219 N N . ILE A 1 160 ? 0.505 5.456 11.527 1.00 91.75 160 ILE A N 1
ATOM 1220 C CA . ILE A 1 160 ? 1.810 5.471 12.194 1.00 91.75 160 ILE A CA 1
ATOM 1221 C C . ILE A 1 160 ? 1.821 4.365 13.243 1.00 91.75 160 ILE A C 1
ATOM 1223 O O . ILE A 1 160 ? 1.046 4.416 14.202 1.00 91.75 160 ILE A O 1
ATOM 1227 N N . GLY A 1 161 ? 2.698 3.379 13.087 1.00 95.00 161 GLY A N 1
ATOM 1228 C CA . GLY A 1 161 ? 2.823 2.301 14.058 1.00 95.00 161 GLY A CA 1
ATOM 1229 C C . GLY A 1 161 ? 3.164 0.955 13.449 1.00 95.00 161 GLY A C 1
ATOM 1230 O O . GLY A 1 161 ? 3.633 0.876 12.315 1.00 95.00 161 GLY A O 1
ATOM 1231 N N . SER A 1 162 ? 2.904 -0.103 14.216 1.00 97.75 162 SER A N 1
ATOM 1232 C CA . SER A 1 162 ? 3.358 -1.448 13.857 1.00 97.75 162 SER A CA 1
ATOM 1233 C C . SER A 1 162 ? 2.240 -2.488 13.863 1.00 97.75 162 SER A C 1
ATOM 1235 O O . SER A 1 162 ? 1.316 -2.398 14.677 1.00 97.75 162 SER A O 1
ATOM 1237 N N . TYR A 1 163 ? 2.336 -3.491 12.981 1.00 98.62 163 TYR A N 1
ATOM 1238 C CA . TYR A 1 163 ? 1.391 -4.617 12.867 1.00 98.62 163 TYR A CA 1
ATOM 1239 C C . TYR A 1 163 ? -0.054 -4.187 12.584 1.00 98.62 163 TYR A C 1
ATOM 1241 O O . TYR A 1 163 ? -0.989 -4.609 13.274 1.00 98.62 163 TYR A O 1
ATOM 1249 N N . PHE A 1 164 ? -0.236 -3.347 11.563 1.00 98.75 164 PHE A N 1
ATOM 1250 C CA . PHE A 1 164 ? -1.554 -2.917 11.083 1.00 98.75 164 PHE A CA 1
ATOM 1251 C C . PHE A 1 164 ? -2.007 -3.708 9.856 1.00 98.75 164 PHE A C 1
ATOM 1253 O O . PHE A 1 164 ? -1.235 -3.909 8.927 1.00 98.75 164 PHE A O 1
ATOM 1260 N N . ILE A 1 165 ? -3.287 -4.061 9.798 1.00 98.75 165 ILE A N 1
ATOM 1261 C CA . ILE A 1 165 ? -3.975 -4.469 8.572 1.00 98.75 165 ILE A CA 1
ATOM 1262 C C . ILE A 1 165 ? -5.035 -3.418 8.250 1.00 98.75 165 ILE A C 1
ATOM 1264 O O . ILE A 1 165 ? -5.958 -3.199 9.034 1.00 98.75 165 ILE A O 1
ATOM 1268 N N . VAL A 1 166 ? -4.907 -2.777 7.093 1.00 98.56 166 VAL A N 1
ATOM 1269 C CA . VAL A 1 166 ? -5.875 -1.822 6.547 1.00 98.56 166 VAL A CA 1
ATOM 1270 C C . VAL A 1 166 ? -6.571 -2.480 5.364 1.00 98.56 166 VAL A C 1
ATOM 1272 O O . VAL A 1 166 ? -5.908 -2.879 4.404 1.00 98.56 166 VAL A O 1
ATOM 1275 N N . GLU A 1 167 ? -7.893 -2.633 5.420 1.00 98.31 167 GLU A N 1
ATOM 1276 C CA . GLU A 1 167 ? -8.598 -3.373 4.373 1.00 98.31 167 GLU A CA 1
ATOM 1277 C C . GLU A 1 167 ? -10.032 -2.935 4.085 1.00 98.31 167 GLU A C 1
ATOM 1279 O O . GLU A 1 167 ? -10.723 -2.361 4.924 1.00 98.31 167 GLU A O 1
ATOM 1284 N N . ASN A 1 168 ? -10.509 -3.280 2.886 1.00 98.06 168 ASN A N 1
ATOM 1285 C CA . ASN A 1 168 ? -11.885 -3.038 2.446 1.00 98.06 168 ASN A CA 1
ATOM 1286 C C . ASN A 1 168 ? -12.282 -1.549 2.489 1.00 98.06 168 ASN A C 1
ATOM 1288 O O . ASN A 1 168 ? -13.409 -1.219 2.863 1.00 98.06 168 ASN A O 1
ATOM 1292 N N . LEU A 1 169 ? -11.365 -0.643 2.139 1.00 97.50 169 LEU A N 1
ATOM 1293 C CA . LEU A 1 169 ? -11.639 0.798 2.095 1.00 97.50 169 LEU A CA 1
ATOM 1294 C C . LEU A 1 169 ? -11.790 1.285 0.648 1.00 97.50 169 LEU A C 1
ATOM 1296 O O . LEU A 1 169 ? -11.282 0.670 -0.290 1.00 97.50 169 LEU A O 1
ATOM 1300 N N . PHE A 1 170 ? -12.509 2.383 0.461 1.00 96.19 170 PHE A N 1
ATOM 1301 C CA . PHE A 1 170 ? -12.645 3.064 -0.820 1.00 96.19 170 PHE A CA 1
ATOM 1302 C C . PHE A 1 170 ? -12.240 4.524 -0.659 1.00 96.19 170 PHE A C 1
ATOM 1304 O O . PHE A 1 170 ? -12.842 5.258 0.121 1.00 96.19 170 PHE A O 1
ATOM 1311 N N . PHE A 1 171 ? -11.211 4.940 -1.383 1.00 93.50 171 PHE A N 1
ATOM 1312 C CA . PHE A 1 171 ? -10.691 6.298 -1.360 1.00 93.50 171 PHE A CA 1
ATOM 1313 C C . PHE A 1 171 ? -11.091 7.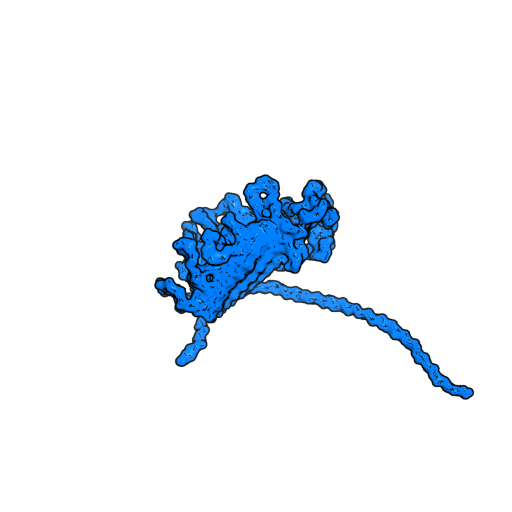032 -2.637 1.00 93.50 171 PHE A C 1
ATOM 1315 O O . PHE A 1 171 ? -10.908 6.519 -3.738 1.00 93.50 171 PHE A O 1
ATOM 1322 N N . THR A 1 172 ? -11.614 8.247 -2.495 1.00 89.62 172 THR A N 1
ATOM 1323 C CA . THR A 1 172 ? -11.966 9.082 -3.649 1.00 89.62 172 THR A CA 1
ATOM 1324 C C . THR A 1 172 ? -11.711 10.565 -3.403 1.00 89.62 172 THR A C 1
ATOM 1326 O O . THR A 1 172 ? -11.558 10.975 -2.249 1.00 89.62 172 THR A O 1
ATOM 1329 N N . ALA A 1 173 ? -11.665 11.376 -4.464 1.00 83.12 173 ALA A N 1
ATOM 1330 C CA . ALA A 1 173 ? -11.341 12.802 -4.408 1.00 83.12 173 ALA A CA 1
ATOM 1331 C C . ALA A 1 173 ? -10.002 13.040 -3.681 1.00 83.12 173 ALA A C 1
ATOM 1333 O O . ALA A 1 173 ? -8.973 12.486 -4.049 1.00 83.12 173 ALA A O 1
ATOM 1334 N N . ALA A 1 174 ? -10.000 13.791 -2.580 1.00 77.75 174 ALA A N 1
ATOM 1335 C CA . ALA A 1 174 ? -8.819 14.012 -1.743 1.00 77.75 174 ALA A CA 1
ATOM 1336 C C . ALA A 1 174 ? -8.408 12.798 -0.873 1.00 77.75 174 ALA A C 1
ATOM 1338 O O . ALA A 1 174 ? -7.456 12.881 -0.087 1.00 77.75 174 ALA A O 1
ATOM 1339 N N . GLY A 1 175 ? -9.142 11.686 -0.959 1.00 81.25 175 GLY A N 1
ATOM 1340 C CA . GLY A 1 175 ? -8.908 10.457 -0.213 1.00 81.25 175 GLY A CA 1
ATOM 1341 C C . GLY A 1 175 ? -7.615 9.750 -0.608 1.00 81.25 175 GLY A C 1
ATOM 1342 O O . GLY A 1 175 ? -7.195 9.764 -1.753 1.00 81.25 175 GLY A O 1
ATOM 1343 N N . GLY A 1 176 ? -6.965 9.091 0.343 1.00 86.88 176 GLY A N 1
ATOM 1344 C CA . GLY A 1 176 ? -5.790 8.268 0.062 1.00 86.88 176 GLY A CA 1
ATOM 1345 C C . GLY A 1 176 ? -5.211 7.674 1.334 1.00 86.88 176 GLY A C 1
ATOM 1346 O O . GLY A 1 176 ? -5.751 7.885 2.420 1.00 86.88 176 GLY A O 1
ATOM 1347 N N . LEU A 1 177 ? -4.083 6.982 1.216 1.00 89.44 177 LEU A N 1
ATOM 1348 C CA . LEU A 1 177 ? -3.400 6.386 2.360 1.00 89.44 177 LEU A CA 1
ATOM 1349 C C . LEU A 1 177 ? -1.968 6.909 2.447 1.00 89.44 177 LEU A C 1
ATOM 1351 O O . LEU A 1 177 ? -1.238 6.949 1.461 1.00 89.44 177 LEU A O 1
ATOM 1355 N N . SER A 1 178 ? -1.545 7.294 3.644 1.00 88.56 178 SER A N 1
ATOM 1356 C CA . SER A 1 178 ? -0.134 7.541 3.932 1.00 88.56 178 SER A CA 1
ATOM 1357 C C . SER A 1 178 ? 0.327 6.687 5.097 1.00 88.56 178 SER A C 1
ATOM 1359 O O . SER A 1 178 ? -0.340 6.632 6.127 1.00 88.56 178 SER A O 1
ATOM 1361 N N . ILE A 1 179 ? 1.478 6.048 4.944 1.00 91.12 179 ILE A N 1
ATOM 1362 C CA . ILE A 1 179 ? 2.182 5.402 6.047 1.00 91.12 179 ILE A CA 1
ATOM 1363 C C . ILE A 1 179 ? 3.404 6.262 6.328 1.00 91.12 179 ILE A C 1
ATOM 1365 O O . ILE A 1 179 ? 4.192 6.559 5.425 1.00 91.12 179 ILE A O 1
ATOM 1369 N N . ARG A 1 180 ? 3.515 6.727 7.570 1.00 87.44 180 ARG A N 1
ATOM 1370 C CA . ARG A 1 180 ? 4.590 7.625 7.982 1.00 87.44 180 ARG A CA 1
ATOM 1371 C C . ARG A 1 180 ? 5.503 6.913 8.961 1.00 87.44 180 ARG A C 1
ATOM 1373 O O . ARG A 1 180 ? 5.036 6.239 9.878 1.00 87.44 180 ARG A O 1
ATOM 1380 N N . ALA A 1 181 ? 6.800 7.101 8.769 1.00 87.06 181 ALA A N 1
ATOM 1381 C CA . ALA A 1 181 ? 7.780 6.507 9.652 1.00 87.06 181 ALA A CA 1
ATOM 1382 C C . ALA A 1 181 ? 7.748 7.168 11.053 1.00 87.06 181 ALA A C 1
ATOM 1384 O O . ALA A 1 181 ? 7.384 8.347 11.156 1.00 87.06 181 ALA A O 1
ATOM 1385 N N . PRO A 1 182 ? 8.127 6.435 12.116 1.00 91.31 182 PRO A N 1
ATOM 1386 C CA . PRO A 1 182 ? 8.478 5.016 12.099 1.00 91.31 182 PRO A CA 1
ATOM 1387 C C . PRO A 1 182 ? 7.225 4.132 12.007 1.00 91.31 182 PRO A C 1
ATOM 1389 O O . PRO A 1 182 ? 6.279 4.301 12.778 1.00 91.31 182 PRO A O 1
ATOM 1392 N N . SER A 1 183 ? 7.223 3.194 11.061 1.00 94.56 183 SER A N 1
ATOM 1393 C CA . SER A 1 183 ? 6.152 2.203 10.910 1.00 94.56 183 SER A CA 1
ATOM 1394 C C . SER A 1 183 ? 6.699 0.877 10.396 1.00 94.56 183 SER A C 1
ATOM 1396 O O . SER A 1 183 ? 7.575 0.863 9.526 1.00 94.56 183 SER A O 1
ATOM 1398 N N . ASP A 1 184 ? 6.167 -0.241 10.891 1.00 97.50 184 ASP A N 1
ATOM 1399 C CA . ASP A 1 184 ? 6.590 -1.561 10.428 1.00 97.50 184 ASP A CA 1
ATOM 1400 C C . ASP A 1 184 ? 5.504 -2.640 10.431 1.00 97.50 184 ASP A C 1
ATOM 1402 O O . ASP A 1 184 ? 4.536 -2.561 11.179 1.00 97.50 184 ASP A O 1
ATOM 1406 N N . HIS A 1 185 ? 5.654 -3.666 9.588 1.00 98.50 185 HIS A N 1
ATOM 1407 C CA . HIS A 1 185 ? 4.684 -4.763 9.468 1.00 98.50 185 HIS A CA 1
ATOM 1408 C C . HIS A 1 185 ? 3.267 -4.228 9.211 1.00 98.50 185 HIS A C 1
ATOM 1410 O O . HIS A 1 185 ? 2.374 -4.358 10.043 1.00 98.50 185 HIS A O 1
ATOM 1416 N N . ILE A 1 186 ? 3.042 -3.585 8.065 1.00 98.62 186 ILE A N 1
ATOM 1417 C CA . ILE A 1 186 ? 1.711 -3.073 7.700 1.00 98.62 186 ILE A CA 1
ATOM 1418 C C . ILE A 1 186 ? 1.235 -3.749 6.422 1.00 98.62 186 ILE A C 1
ATOM 1420 O O . ILE A 1 186 ? 1.924 -3.705 5.410 1.00 98.62 186 ILE A O 1
ATOM 1424 N N . GLY A 1 187 ? 0.044 -4.342 6.456 1.00 98.44 187 GLY A N 1
ATOM 1425 C CA . GLY A 1 187 ? -0.660 -4.847 5.283 1.00 98.44 187 GLY A CA 1
ATOM 1426 C C . GLY A 1 187 ? -1.775 -3.897 4.856 1.00 98.44 187 GLY A C 1
ATOM 1427 O O . GLY A 1 187 ? -2.606 -3.510 5.671 1.00 98.44 187 GLY A O 1
ATOM 1428 N N . VAL A 1 188 ? -1.827 -3.550 3.576 1.00 98.50 188 VAL A N 1
ATOM 1429 C CA . VAL A 1 188 ? -2.898 -2.763 2.958 1.00 98.50 188 VAL A CA 1
ATOM 1430 C C . VAL A 1 188 ? -3.476 -3.575 1.815 1.00 98.50 188 VAL A C 1
ATOM 1432 O O . VAL A 1 188 ? -2.766 -3.899 0.856 1.00 98.50 188 VAL A O 1
ATOM 1435 N N . ARG A 1 189 ? -4.755 -3.941 1.914 1.00 98.12 189 ARG A N 1
ATOM 1436 C CA . ARG A 1 189 ? -5.342 -4.878 0.955 1.00 98.12 189 ARG A CA 1
ATOM 1437 C C . ARG A 1 189 ? -6.819 -4.696 0.682 1.00 98.12 189 ARG A C 1
ATOM 1439 O O . ARG A 1 189 ? -7.549 -4.134 1.491 1.00 98.12 189 ARG A O 1
ATOM 1446 N N . TYR A 1 190 ? -7.272 -5.204 -0.461 1.00 98.06 190 TYR A N 1
ATOM 1447 C CA . TYR A 1 190 ? -8.682 -5.152 -0.877 1.00 98.06 190 TYR A CA 1
ATOM 1448 C C . TYR A 1 190 ? -9.267 -3.739 -0.860 1.00 98.06 190 TYR A C 1
ATOM 1450 O O . TYR A 1 190 ? -10.455 -3.542 -0.593 1.00 98.06 190 TYR A O 1
ATOM 1458 N N . THR A 1 191 ? -8.409 -2.757 -1.104 1.00 97.38 191 THR A N 1
ATOM 1459 C CA . THR A 1 191 ? -8.752 -1.346 -1.069 1.00 97.38 191 THR A CA 1
ATOM 1460 C C . THR A 1 191 ? -8.802 -0.802 -2.487 1.00 97.38 191 THR A C 1
ATOM 1462 O O . THR A 1 191 ? -8.106 -1.286 -3.377 1.00 97.38 191 THR A O 1
ATOM 1465 N N . GLU A 1 192 ? -9.671 0.172 -2.705 1.00 96.19 192 GLU A N 1
ATOM 1466 C CA . GLU A 1 192 ? -9.906 0.779 -4.010 1.00 96.19 192 GLU A CA 1
ATOM 1467 C C . GLU A 1 192 ? -9.688 2.287 -3.938 1.00 96.19 192 GLU A C 1
ATOM 1469 O O . GLU A 1 192 ? -9.984 2.908 -2.912 1.00 96.19 192 GLU A O 1
ATOM 1474 N N . LEU A 1 193 ? -9.139 2.865 -5.003 1.00 92.75 193 LEU A N 1
ATOM 1475 C CA . LEU A 1 193 ? -8.839 4.285 -5.082 1.00 92.75 193 LEU A CA 1
ATOM 1476 C C . LEU A 1 193 ? -9.097 4.838 -6.487 1.00 92.75 193 LEU A C 1
ATOM 1478 O O . LEU A 1 193 ? -8.548 4.329 -7.468 1.00 92.75 193 LEU A O 1
ATOM 1482 N N . THR A 1 194 ? -9.894 5.908 -6.563 1.00 90.88 194 THR A N 1
ATOM 1483 C CA . THR A 1 194 ? -10.281 6.528 -7.837 1.00 90.88 194 THR A CA 1
ATOM 1484 C C . THR A 1 194 ? -10.600 8.014 -7.736 1.00 90.88 194 THR A C 1
ATOM 1486 O O . THR A 1 194 ? -11.007 8.507 -6.680 1.00 90.88 194 THR A O 1
ATOM 1489 N N . GLY A 1 195 ? -10.487 8.730 -8.856 1.00 81.75 195 GLY A N 1
ATOM 1490 C CA . GLY A 1 195 ? -10.855 10.138 -8.952 1.00 81.75 195 GLY A CA 1
ATOM 1491 C C . GLY A 1 195 ? -9.995 11.029 -8.064 1.00 81.75 195 GLY A C 1
ATOM 1492 O O . GLY A 1 195 ? -10.490 12.028 -7.544 1.00 81.75 195 GLY A O 1
ATOM 1493 N N . PHE A 1 196 ? -8.740 10.645 -7.820 1.00 74.56 196 PHE A N 1
ATOM 1494 C CA . PHE A 1 196 ? -7.839 11.456 -7.020 1.00 74.56 196 PHE A CA 1
ATOM 1495 C C . PHE A 1 196 ? -7.370 12.685 -7.793 1.00 74.56 196 PHE A C 1
ATOM 1497 O O . PHE A 1 196 ? -6.651 12.576 -8.785 1.00 74.56 196 PHE A O 1
ATOM 1504 N N . ASP A 1 197 ? -7.748 13.862 -7.304 1.00 67.44 197 ASP A N 1
ATOM 1505 C CA . ASP A 1 197 ? -7.493 15.155 -7.945 1.00 67.44 197 ASP A CA 1
ATOM 1506 C C . ASP A 1 197 ? -6.703 16.123 -7.042 1.00 67.44 197 ASP A C 1
ATOM 1508 O O . ASP A 1 197 ? -6.586 17.321 -7.327 1.00 67.44 197 ASP A O 1
ATOM 1512 N N . HIS A 1 198 ? -6.133 15.616 -5.942 1.00 60.25 198 HIS A N 1
ATOM 1513 C CA . HIS A 1 198 ? -5.605 16.467 -4.883 1.00 60.25 198 HIS A CA 1
ATOM 1514 C C . HIS A 1 198 ? -4.344 17.234 -5.297 1.00 60.25 198 HIS A C 1
ATOM 1516 O O . HIS A 1 198 ? -3.268 16.665 -5.496 1.00 60.25 198 HIS A O 1
ATOM 1522 N N . ILE A 1 199 ? -4.451 18.562 -5.299 1.00 58.31 199 ILE A N 1
ATOM 1523 C CA . ILE A 1 199 ? -3.377 19.469 -5.724 1.00 58.31 199 ILE A CA 1
ATOM 1524 C C . ILE A 1 199 ? -2.143 19.382 -4.813 1.00 58.31 199 ILE A C 1
ATOM 1526 O O . ILE A 1 199 ? -1.034 19.478 -5.302 1.00 58.31 199 ILE A O 1
ATOM 1530 N N . ALA A 1 200 ? -2.285 19.165 -3.500 1.00 55.91 200 ALA A N 1
ATOM 1531 C CA . ALA A 1 200 ? -1.121 19.216 -2.596 1.00 55.91 200 ALA A CA 1
ATOM 1532 C C . ALA A 1 200 ? -0.329 17.900 -2.468 1.00 55.91 200 ALA A C 1
ATOM 1534 O O . ALA A 1 200 ? 0.628 17.839 -1.699 1.00 55.91 200 ALA A O 1
ATOM 1535 N N . TYR A 1 201 ? -0.748 16.819 -3.133 1.00 58.44 201 TYR A N 1
ATOM 1536 C CA . TYR A 1 201 ? -0.112 15.512 -2.970 1.00 58.44 201 TYR A CA 1
ATOM 1537 C C . TYR A 1 201 ? 0.164 14.875 -4.320 1.00 58.44 201 TYR A C 1
ATOM 1539 O O . TYR A 1 201 ? -0.760 14.688 -5.100 1.00 58.44 201 TYR A O 1
ATOM 1547 N N . LYS A 1 202 ? 1.420 14.503 -4.566 1.00 59.38 202 LYS A N 1
ATOM 1548 C CA . LYS A 1 202 ? 1.855 13.930 -5.846 1.00 59.38 202 LYS A CA 1
ATOM 1549 C C . LYS A 1 202 ? 1.437 12.477 -6.067 1.00 59.38 202 LYS A C 1
ATOM 1551 O O . LYS A 1 202 ? 1.557 11.994 -7.172 1.00 59.38 202 LYS A O 1
ATOM 1556 N N . SER A 1 203 ? 0.931 11.798 -5.038 1.00 57.34 203 SER A N 1
ATOM 1557 C CA . SER A 1 203 ? 0.716 10.351 -5.102 1.00 57.34 203 SER A CA 1
ATOM 1558 C C . SER A 1 203 ? -0.385 9.875 -4.150 1.00 57.34 203 SER A C 1
ATOM 1560 O O . SER A 1 203 ? -0.648 10.505 -3.108 1.00 57.34 203 SER A O 1
ATOM 1562 N N . HIS A 1 204 ? -1.038 8.771 -4.524 1.00 59.34 204 HIS A N 1
ATOM 1563 C CA . HIS A 1 204 ? -2.211 8.211 -3.844 1.00 59.34 204 HIS A CA 1
ATOM 1564 C C . HIS A 1 204 ? -1.845 7.493 -2.558 1.00 59.34 204 HIS A C 1
ATOM 1566 O O . HIS A 1 204 ? -2.332 7.854 -1.477 1.00 59.34 204 HIS A O 1
ATOM 1572 N N . TYR A 1 205 ? -0.979 6.488 -2.684 1.00 68.88 205 TYR A N 1
ATOM 1573 C CA . TYR A 1 205 ? -0.372 5.785 -1.569 1.00 68.88 205 TYR A CA 1
ATOM 1574 C C . TYR A 1 205 ? 1.061 6.239 -1.411 1.00 68.88 205 TYR A C 1
ATOM 1576 O O . TYR A 1 205 ? 1.904 6.022 -2.279 1.00 68.88 205 TYR A O 1
ATOM 1584 N N . ASN A 1 206 ? 1.317 6.858 -0.263 1.00 65.06 206 ASN A N 1
ATOM 1585 C CA . ASN A 1 206 ? 2.622 7.412 0.047 1.00 65.06 206 ASN A CA 1
ATOM 1586 C C . ASN A 1 206 ? 3.234 6.695 1.231 1.00 65.06 206 ASN A C 1
ATOM 1588 O O . ASN A 1 206 ? 2.675 6.713 2.332 1.00 65.06 206 ASN A O 1
ATOM 1592 N N . LEU A 1 207 ? 4.421 6.147 1.012 1.00 59.66 207 LEU A N 1
ATOM 1593 C CA . LEU A 1 207 ? 5.370 5.941 2.090 1.00 59.66 207 LEU A CA 1
ATOM 1594 C C . LEU A 1 207 ? 6.149 7.238 2.233 1.00 59.66 207 LEU A C 1
ATOM 1596 O O . LEU A 1 207 ? 6.865 7.612 1.315 1.00 59.66 207 LEU A O 1
ATOM 1600 N N . LEU A 1 208 ? 5.964 7.942 3.349 1.00 57.75 208 LEU A N 1
ATOM 1601 C CA . LEU A 1 208 ? 6.660 9.201 3.617 1.00 57.75 208 LEU A CA 1
ATOM 1602 C C . LEU A 1 208 ? 7.650 9.022 4.772 1.00 57.75 208 LEU A C 1
ATOM 1604 O O . LEU A 1 208 ? 7.336 8.302 5.734 1.00 57.75 208 LEU A O 1
ATOM 1608 N N . PRO A 1 209 ? 8.811 9.700 4.727 1.00 54.34 209 PRO A N 1
ATOM 1609 C CA . PRO A 1 209 ? 9.739 9.700 5.844 1.00 54.34 209 PRO A CA 1
ATOM 1610 C C . PRO A 1 209 ? 9.101 10.364 7.079 1.00 54.34 209 PRO A C 1
ATOM 1612 O O . PRO A 1 209 ? 8.144 11.146 6.994 1.00 54.34 209 PRO A O 1
ATOM 1615 N N . GLY A 1 210 ? 9.618 9.999 8.250 1.00 53.62 210 GLY A N 1
ATOM 1616 C CA . GLY A 1 210 ? 9.206 10.525 9.550 1.00 53.62 210 GLY A CA 1
ATOM 1617 C C . GLY A 1 210 ? 9.651 11.970 9.767 1.00 53.62 210 GLY A C 1
ATOM 1618 O O . GLY A 1 210 ? 10.127 12.640 8.851 1.00 53.62 210 GLY A O 1
ATOM 1619 N N . GLY A 1 211 ? 9.443 12.481 10.982 1.00 44.81 211 GLY A N 1
ATOM 1620 C CA . GLY A 1 211 ? 9.911 13.821 11.356 1.00 44.81 211 GLY A CA 1
ATOM 1621 C C . GLY A 1 211 ? 11.438 13.915 11.371 1.00 44.81 211 GLY A C 1
ATOM 1622 O O . GLY A 1 211 ? 11.980 14.923 10.918 1.00 44.81 211 GLY A O 1
ATOM 1623 N N . ASP A 1 212 ? 12.112 12.842 11.801 1.00 49.47 212 ASP A N 1
ATOM 1624 C CA . ASP A 1 212 ? 13.569 12.762 11.839 1.00 49.47 212 ASP A CA 1
ATOM 1625 C C . ASP A 1 212 ? 14.110 11.910 10.686 1.00 49.47 212 ASP A C 1
ATOM 1627 O O . ASP A 1 212 ? 14.076 10.676 10.683 1.00 49.47 212 ASP A O 1
ATOM 1631 N N . LYS A 1 213 ? 14.668 12.615 9.699 1.00 54.22 213 LYS A N 1
ATOM 1632 C CA . LYS A 1 213 ? 15.112 12.115 8.388 1.00 54.22 213 LYS A CA 1
ATOM 1633 C C . LYS A 1 213 ? 16.216 11.046 8.409 1.00 54.22 213 LYS A C 1
ATOM 1635 O O . LYS A 1 213 ? 16.567 10.544 7.349 1.00 54.22 213 LYS A O 1
ATOM 1640 N N . PHE A 1 214 ? 16.740 10.662 9.574 1.00 56.03 214 PHE A N 1
ATOM 1641 C CA . PHE A 1 214 ? 17.879 9.738 9.696 1.00 56.03 214 PHE A CA 1
ATOM 1642 C C . PHE A 1 214 ? 17.614 8.478 10.528 1.00 56.03 214 PHE A C 1
ATOM 1644 O O . PHE A 1 214 ? 18.392 7.529 10.447 1.00 56.03 214 PHE A O 1
ATOM 1651 N N . VAL A 1 215 ? 16.552 8.452 11.337 1.00 60.81 215 VAL A N 1
ATOM 1652 C CA . VAL A 1 215 ? 16.276 7.335 12.264 1.00 60.81 215 VAL A CA 1
ATOM 1653 C C . VAL A 1 215 ? 14.945 6.653 11.989 1.00 60.81 215 VAL A C 1
ATOM 1655 O O . VAL A 1 215 ? 14.810 5.454 12.239 1.00 60.81 215 VAL A O 1
ATOM 1658 N N . ASP A 1 216 ? 13.993 7.379 11.411 1.00 81.25 216 ASP A N 1
ATOM 1659 C CA . ASP A 1 216 ? 12.665 6.853 11.152 1.00 81.25 216 ASP A CA 1
ATOM 1660 C C . ASP A 1 216 ? 12.630 6.133 9.802 1.00 81.25 216 ASP A C 1
ATOM 1662 O O . ASP A 1 216 ? 12.863 6.733 8.749 1.00 81.25 216 ASP A O 1
ATOM 1666 N N . PHE A 1 217 ? 12.293 4.843 9.841 1.00 89.12 217 PHE A N 1
ATOM 1667 C CA . PHE A 1 217 ? 12.078 4.013 8.658 1.00 89.12 217 PHE A CA 1
ATOM 1668 C C . PHE A 1 217 ? 10.636 3.531 8.572 1.00 89.12 217 PHE A C 1
ATOM 1670 O O . PHE A 1 217 ? 10.005 3.236 9.588 1.00 89.12 217 PHE A O 1
ATOM 1677 N N . ASN A 1 218 ? 10.163 3.368 7.339 1.00 92.50 218 ASN A N 1
ATOM 1678 C CA . ASN A 1 218 ? 9.081 2.432 7.066 1.00 92.50 218 ASN A CA 1
ATOM 1679 C C . ASN A 1 218 ? 9.698 1.095 6.649 1.00 92.50 218 ASN A C 1
ATOM 1681 O O . ASN A 1 218 ? 10.564 1.067 5.767 1.00 92.50 218 ASN A O 1
ATOM 1685 N N . SER A 1 219 ? 9.270 -0.012 7.252 1.00 96.44 219 SER A N 1
ATOM 1686 C CA . SER A 1 219 ? 9.730 -1.327 6.809 1.00 96.44 219 SER A CA 1
ATOM 1687 C C . SER A 1 219 ? 8.701 -2.431 6.896 1.00 96.44 219 SER A C 1
ATOM 1689 O O . SER A 1 219 ? 7.807 -2.381 7.720 1.00 96.44 219 SER A O 1
ATOM 1691 N N . ASP A 1 220 ? 8.845 -3.467 6.081 1.00 98.25 220 ASP A N 1
ATOM 1692 C CA . ASP A 1 220 ? 7.940 -4.617 6.125 1.00 98.25 220 ASP A CA 1
ATOM 1693 C C . ASP A 1 220 ? 6.490 -4.227 5.800 1.00 98.25 220 ASP A C 1
ATOM 1695 O O . ASP A 1 220 ? 5.546 -4.550 6.519 1.00 98.25 220 ASP A O 1
ATOM 1699 N N . ILE A 1 221 ? 6.321 -3.471 4.713 1.00 98.31 221 ILE A N 1
ATOM 1700 C CA . ILE A 1 221 ? 5.018 -2.964 4.275 1.00 98.31 221 ILE A CA 1
ATOM 1701 C C . ILE A 1 221 ? 4.561 -3.737 3.044 1.00 98.31 221 ILE A C 1
ATOM 1703 O O . ILE A 1 221 ? 5.317 -3.895 2.087 1.00 98.31 221 ILE A O 1
ATOM 1707 N N . VAL A 1 222 ? 3.316 -4.195 3.053 1.00 98.62 222 VAL A N 1
ATOM 1708 C CA . VAL A 1 222 ? 2.711 -4.987 1.988 1.00 98.62 222 VAL A CA 1
ATOM 1709 C C . VAL A 1 222 ? 1.467 -4.291 1.466 1.00 98.62 222 VAL A C 1
ATOM 1711 O O . VAL A 1 222 ? 0.518 -4.055 2.205 1.00 98.62 222 VAL A O 1
ATOM 1714 N N . TYR A 1 223 ? 1.436 -4.046 0.166 1.00 98.50 223 TYR A N 1
ATOM 1715 C CA . TYR A 1 223 ? 0.266 -3.615 -0.578 1.00 98.50 223 TYR A CA 1
ATOM 1716 C C . TYR A 1 223 ? -0.178 -4.756 -1.484 1.00 98.50 223 TYR A C 1
ATOM 1718 O O . TYR A 1 223 ? 0.544 -5.108 -2.421 1.00 98.50 223 TYR A O 1
ATOM 1726 N N . SER A 1 224 ? -1.346 -5.348 -1.212 1.00 98.44 224 SER A N 1
ATOM 1727 C CA . SER A 1 224 ? -1.845 -6.463 -2.019 1.00 98.44 224 SER A CA 1
ATOM 1728 C C . SER A 1 224 ? -3.316 -6.408 -2.391 1.00 98.44 224 SER A C 1
ATOM 1730 O O . SER A 1 224 ? -4.145 -6.009 -1.585 1.00 98.44 224 SER A O 1
ATOM 1732 N N . ASN A 1 225 ? -3.677 -6.884 -3.585 1.00 98.25 225 ASN A N 1
ATOM 1733 C CA . ASN A 1 225 ? -5.078 -6.960 -4.020 1.00 98.25 225 ASN A CA 1
ATOM 1734 C C . ASN A 1 225 ? -5.818 -5.614 -3.940 1.00 98.25 225 ASN A C 1
ATOM 1736 O O . ASN A 1 225 ? -6.995 -5.571 -3.575 1.00 98.25 225 ASN A O 1
ATOM 1740 N N . ASN A 1 226 ? -5.126 -4.514 -4.232 1.00 98.12 226 ASN A N 1
ATOM 1741 C CA . ASN A 1 226 ? -5.723 -3.187 -4.322 1.00 98.12 226 ASN A CA 1
ATOM 1742 C C . ASN A 1 226 ? -6.040 -2.833 -5.779 1.00 98.12 226 ASN A C 1
ATOM 1744 O O . ASN A 1 226 ? -5.457 -3.401 -6.708 1.00 98.12 226 ASN A O 1
ATOM 1748 N N . TYR A 1 227 ? -6.960 -1.891 -5.963 1.00 97.12 227 TYR A N 1
ATOM 1749 C CA . TYR A 1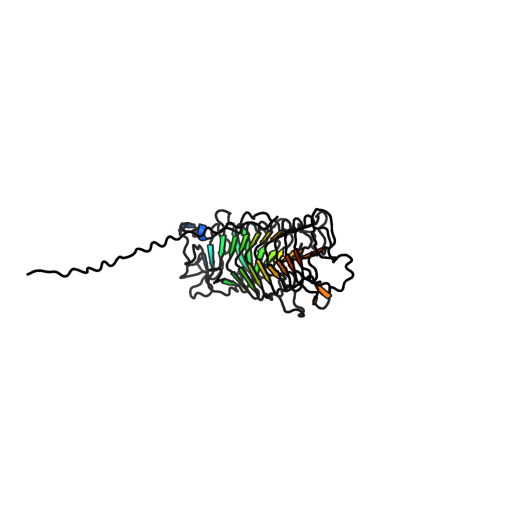 227 ? -7.377 -1.409 -7.274 1.00 97.12 227 TYR A CA 1
ATOM 1750 C C . TYR A 1 227 ? -7.266 0.113 -7.354 1.00 97.12 227 TYR A C 1
ATOM 1752 O O . TYR A 1 227 ? -7.895 0.827 -6.578 1.00 97.12 227 TYR A O 1
ATOM 1760 N N . PHE A 1 228 ? -6.464 0.596 -8.294 1.00 94.69 228 PHE A N 1
ATOM 1761 C CA . PHE A 1 228 ? -6.266 2.013 -8.573 1.00 94.69 228 PHE A CA 1
ATOM 1762 C C . PHE A 1 228 ? -6.751 2.279 -9.988 1.00 94.69 228 PHE A C 1
ATOM 1764 O O . PHE A 1 228 ? -6.286 1.612 -10.913 1.00 94.69 228 PHE A O 1
ATOM 1771 N N . HIS A 1 229 ? -7.676 3.217 -10.159 1.00 93.50 229 HIS A N 1
ATOM 1772 C CA . HIS A 1 229 ? -8.172 3.551 -11.489 1.00 93.50 229 HIS A CA 1
ATOM 1773 C C . HIS A 1 229 ? -8.631 4.998 -11.614 1.00 93.50 229 HIS A C 1
ATOM 1775 O O . HIS A 1 229 ? -9.145 5.572 -10.656 1.00 93.50 229 HIS A O 1
ATOM 1781 N N . ASP A 1 230 ? -8.477 5.563 -12.809 1.00 88.75 230 ASP A N 1
ATOM 1782 C CA . ASP A 1 230 ? -9.022 6.872 -13.191 1.00 88.75 230 ASP A CA 1
ATOM 1783 C C . ASP A 1 230 ? -8.565 7.986 -12.237 1.00 88.75 230 ASP A C 1
ATOM 1785 O O . ASP A 1 230 ? -9.367 8.695 -11.622 1.00 88.75 230 ASP A O 1
ATOM 1789 N N . ASN A 1 231 ? -7.249 8.086 -12.056 1.00 84.56 231 ASN A N 1
ATOM 1790 C CA . ASN A 1 231 ? -6.647 9.028 -11.124 1.00 84.56 231 ASN A CA 1
ATOM 1791 C C . ASN A 1 231 ? -5.804 10.088 -11.827 1.00 84.56 231 ASN A C 1
ATOM 1793 O O . ASN A 1 231 ? -5.149 9.813 -12.828 1.00 84.56 231 ASN A O 1
ATOM 1797 N N . GLY A 1 232 ? -5.771 11.286 -11.246 1.00 76.56 232 GLY A N 1
ATOM 1798 C CA . GLY A 1 232 ? -5.176 12.452 -11.877 1.00 76.56 232 GLY A CA 1
ATOM 1799 C C . GLY A 1 232 ? -6.085 13.089 -12.927 1.00 76.56 232 GLY A C 1
ATOM 1800 O O . GLY A 1 232 ? -7.253 12.734 -13.086 1.00 76.56 232 GLY A O 1
ATOM 1801 N N . TYR A 1 233 ? -5.559 14.097 -13.617 1.00 67.62 233 TYR A N 1
ATOM 1802 C CA . TYR A 1 233 ? -6.324 14.888 -14.577 1.00 67.62 233 TYR A CA 1
ATOM 1803 C C . TYR A 1 233 ? -6.195 14.345 -16.007 1.00 67.62 233 TYR A C 1
ATOM 1805 O O . TYR A 1 233 ? -5.164 13.784 -16.363 1.00 67.62 233 TYR A O 1
ATOM 1813 N N . PRO A 1 234 ? -7.184 14.571 -16.889 1.00 57.84 234 PRO A N 1
ATOM 1814 C CA . PRO A 1 234 ? -7.022 14.275 -18.306 1.00 57.84 234 PRO A CA 1
ATOM 1815 C C . PRO A 1 234 ? -5.756 14.935 -18.870 1.00 57.84 234 PRO A C 1
ATOM 1817 O O . PRO A 1 234 ? -5.450 16.092 -18.550 1.00 57.84 234 PRO A O 1
ATOM 1820 N N . ALA A 1 235 ? -5.045 14.196 -19.725 1.00 50.66 235 ALA A N 1
ATOM 1821 C CA . ALA A 1 235 ? -3.840 14.663 -20.400 1.00 50.66 235 ALA A CA 1
ATOM 1822 C C . ALA A 1 235 ? -4.055 16.054 -21.036 1.00 50.66 235 ALA A C 1
ATOM 1824 O O . ALA A 1 235 ? -5.055 16.289 -21.716 1.00 50.66 235 ALA A O 1
ATOM 1825 N N . GLY A 1 236 ? -3.114 16.978 -20.809 1.00 48.53 236 GLY A N 1
ATOM 1826 C CA . GLY A 1 236 ? -3.130 18.331 -21.388 1.00 48.53 236 GLY A CA 1
ATOM 1827 C C . GLY A 1 236 ? -3.661 19.446 -20.479 1.00 48.53 236 GLY A C 1
ATOM 1828 O O . GLY A 1 236 ? -3.672 20.606 -20.890 1.00 48.53 236 GLY A O 1
ATOM 1829 N N . THR A 1 237 ? -4.060 19.140 -19.244 1.00 52.81 237 THR A N 1
ATOM 1830 C CA . THR A 1 237 ? -4.243 20.167 -18.207 1.00 52.81 237 THR A CA 1
ATOM 1831 C C . THR A 1 237 ? -2.935 20.336 -17.432 1.00 52.81 237 THR A C 1
ATOM 1833 O O . THR A 1 237 ? -2.231 19.363 -17.190 1.00 52.81 237 THR A O 1
ATOM 1836 N N . SER A 1 238 ? -2.573 21.563 -17.052 1.00 49.22 238 SER A N 1
ATOM 1837 C CA . SER A 1 238 ? -1.339 21.891 -16.309 1.00 49.22 238 SER A CA 1
ATOM 1838 C C . SER A 1 238 ? -1.341 21.387 -14.856 1.00 49.22 238 SER A C 1
ATOM 1840 O O . SER A 1 238 ? -0.721 21.992 -13.982 1.00 49.22 238 SER A O 1
ATOM 1842 N N . ALA A 1 239 ? -2.149 20.374 -14.562 1.00 53.56 239 ALA A N 1
ATOM 1843 C CA . ALA A 1 239 ? -2.347 19.855 -13.232 1.00 53.56 239 ALA A CA 1
ATOM 1844 C C . ALA A 1 239 ? -1.354 18.719 -12.981 1.00 53.56 239 ALA A C 1
ATOM 1846 O O . ALA A 1 239 ? -1.111 17.888 -13.852 1.00 53.56 239 ALA A O 1
ATOM 1847 N N . GLU A 1 240 ? -0.762 18.731 -11.789 1.00 60.09 240 GLU A N 1
ATOM 1848 C CA . GLU A 1 240 ? 0.268 17.784 -11.376 1.00 60.09 240 GLU A CA 1
ATOM 1849 C C . GLU A 1 240 ? -0.147 16.331 -11.644 1.00 60.09 240 GLU A C 1
ATOM 1851 O O . GLU A 1 240 ? -1.247 15.911 -11.269 1.00 60.09 240 GLU A O 1
ATOM 1856 N N . LEU A 1 241 ? 0.760 15.579 -12.262 1.00 72.00 241 LEU A N 1
ATOM 1857 C CA . LEU A 1 241 ? 0.643 14.142 -12.484 1.00 72.00 241 LEU A CA 1
ATOM 1858 C C . LEU A 1 241 ? 0.610 13.394 -11.129 1.00 72.00 241 LEU A C 1
ATOM 1860 O O . LEU A 1 241 ? 1.036 13.964 -10.116 1.00 72.00 241 LEU A O 1
ATOM 1864 N N . LYS A 1 242 ? -0.024 12.208 -11.085 1.00 80.00 242 LYS A N 1
ATOM 1865 C CA . LYS A 1 242 ? -0.358 11.487 -9.848 1.00 80.00 242 LYS A CA 1
ATOM 1866 C C . LYS A 1 242 ? -0.013 9.996 -9.863 1.00 80.00 242 LYS A C 1
ATOM 1868 O O . LYS A 1 242 ? -0.826 9.172 -10.286 1.00 80.00 242 LYS A O 1
ATOM 1873 N N . ASN A 1 243 ? 1.087 9.622 -9.210 1.00 87.00 243 ASN A N 1
ATOM 1874 C CA . ASN A 1 243 ? 1.418 8.203 -9.053 1.00 87.00 243 ASN A CA 1
ATOM 1875 C C . ASN A 1 243 ? 0.412 7.432 -8.189 1.00 87.00 243 ASN A C 1
ATOM 1877 O O . ASN A 1 243 ? -0.152 7.948 -7.215 1.00 87.00 243 ASN A O 1
ATOM 1881 N N . SER A 1 244 ? 0.263 6.130 -8.451 1.00 90.31 244 SER A N 1
ATOM 1882 C CA . SER A 1 244 ? -0.496 5.262 -7.531 1.00 90.31 244 SER A CA 1
ATOM 1883 C C . SER A 1 244 ? 0.291 4.887 -6.292 1.00 90.31 244 SER A C 1
ATOM 1885 O O . SER A 1 244 ? -0.232 4.997 -5.180 1.00 90.31 244 SER A O 1
ATOM 1887 N N . PHE A 1 245 ? 1.562 4.548 -6.469 1.00 92.19 245 PHE A N 1
ATOM 1888 C CA . PHE A 1 245 ? 2.494 4.349 -5.372 1.00 92.19 245 PHE A CA 1
ATOM 1889 C C . PHE A 1 245 ? 3.660 5.308 -5.485 1.00 92.19 245 PHE A C 1
ATOM 1891 O O . PHE A 1 245 ? 4.303 5.371 -6.527 1.00 92.19 245 PHE A O 1
ATOM 1898 N N . GLN A 1 246 ? 3.989 5.958 -4.373 1.00 90.38 246 GLN A N 1
ATOM 1899 C CA . GLN A 1 246 ? 5.267 6.631 -4.214 1.00 90.38 246 GLN A CA 1
ATOM 1900 C C . GLN A 1 246 ? 6.011 6.073 -3.012 1.00 90.38 246 GLN A C 1
ATOM 1902 O O . GLN A 1 246 ? 5.547 6.119 -1.866 1.00 90.38 246 GLN A O 1
ATOM 1907 N N . ILE A 1 247 ? 7.191 5.542 -3.310 1.00 90.56 247 ILE A N 1
ATOM 1908 C CA . ILE A 1 247 ? 8.111 4.941 -2.357 1.00 90.56 247 ILE A CA 1
ATOM 1909 C C . ILE A 1 247 ? 9.296 5.887 -2.221 1.00 90.56 247 ILE A C 1
ATOM 1911 O O . ILE A 1 247 ? 10.062 6.044 -3.164 1.00 90.56 247 ILE A O 1
ATOM 1915 N N . THR A 1 248 ? 9.428 6.546 -1.070 1.00 87.75 248 THR A N 1
ATOM 1916 C CA . THR A 1 248 ? 10.514 7.506 -0.825 1.00 87.75 248 THR A CA 1
ATOM 1917 C C . THR A 1 248 ? 11.718 6.865 -0.131 1.00 87.75 248 THR A C 1
ATOM 1919 O O . THR A 1 248 ? 11.648 5.716 0.315 1.00 87.75 248 THR A O 1
ATOM 1922 N N . GLY A 1 249 ? 12.796 7.631 0.066 1.00 87.06 249 GLY A N 1
ATOM 1923 C CA . GLY A 1 249 ? 13.920 7.252 0.923 1.00 87.06 249 GLY A CA 1
ATOM 1924 C C . GLY A 1 249 ? 13.506 6.871 2.351 1.00 87.06 249 GLY A C 1
ATOM 1925 O O . GLY A 1 249 ? 12.399 7.174 2.806 1.00 87.06 249 GLY A O 1
ATOM 1926 N N . ASN A 1 250 ? 14.412 6.184 3.053 1.00 88.88 250 ASN A N 1
ATOM 1927 C CA . ASN A 1 250 ? 14.184 5.548 4.362 1.00 88.88 250 ASN A CA 1
ATOM 1928 C C . ASN A 1 250 ? 13.046 4.512 4.372 1.00 88.88 250 ASN A C 1
ATOM 1930 O O . ASN A 1 250 ? 12.344 4.323 5.371 1.00 88.88 250 ASN A O 1
ATOM 1934 N N . THR A 1 251 ? 12.872 3.802 3.265 1.00 91.19 251 THR A N 1
ATOM 1935 C CA . THR A 1 251 ? 11.949 2.670 3.163 1.00 91.19 251 THR A CA 1
ATOM 1936 C C . THR A 1 251 ? 12.733 1.393 2.892 1.00 91.19 251 THR A C 1
ATOM 1938 O O . THR A 1 251 ? 13.745 1.411 2.189 1.00 91.19 251 THR A O 1
ATOM 1941 N N . ARG A 1 252 ? 12.302 0.268 3.472 1.00 95.25 252 ARG A N 1
ATOM 1942 C CA . ARG A 1 252 ? 12.911 -1.029 3.161 1.00 95.25 252 ARG A CA 1
ATOM 1943 C C . ARG A 1 252 ? 11.961 -2.204 3.268 1.00 95.25 252 ARG A C 1
ATOM 1945 O O . ARG A 1 252 ? 11.112 -2.205 4.149 1.00 95.25 252 ARG A O 1
ATOM 1952 N N . ARG A 1 253 ? 12.165 -3.240 2.453 1.00 97.75 253 ARG A N 1
ATOM 1953 C CA . ARG A 1 253 ? 11.317 -4.447 2.431 1.00 97.75 253 ARG A CA 1
ATOM 1954 C C . ARG A 1 253 ? 9.855 -4.070 2.203 1.00 97.75 253 ARG A C 1
ATOM 1956 O O . ARG A 1 253 ? 9.030 -4.110 3.115 1.00 97.75 253 ARG A O 1
ATOM 1963 N N . ILE A 1 254 ? 9.576 -3.622 0.987 1.00 98.25 254 ILE A N 1
ATOM 1964 C CA . ILE A 1 254 ? 8.247 -3.184 0.563 1.00 98.25 254 ILE A CA 1
ATOM 1965 C C . ILE A 1 254 ? 7.745 -4.141 -0.508 1.00 98.25 254 ILE A C 1
ATOM 1967 O O . ILE A 1 254 ? 8.445 -4.384 -1.486 1.00 98.25 254 ILE A O 1
ATOM 1971 N N . TRP A 1 255 ? 6.537 -4.664 -0.341 1.00 98.75 255 TRP A N 1
ATOM 1972 C CA . TRP A 1 255 ? 5.879 -5.526 -1.316 1.00 98.75 255 TRP A CA 1
ATOM 1973 C C . TRP A 1 255 ? 4.705 -4.794 -1.948 1.00 98.75 255 TRP A C 1
ATOM 1975 O O . TRP A 1 255 ? 3.804 -4.345 -1.247 1.00 98.75 255 TRP A O 1
ATOM 1985 N N . ILE A 1 256 ? 4.689 -4.723 -3.272 1.00 98.69 256 ILE A N 1
ATOM 1986 C CA . ILE A 1 256 ? 3.564 -4.243 -4.073 1.00 98.69 256 ILE A CA 1
ATOM 1987 C C . ILE A 1 256 ? 3.171 -5.412 -4.969 1.00 98.69 256 ILE A C 1
ATOM 1989 O O . ILE A 1 256 ? 3.805 -5.653 -5.998 1.00 98.69 256 ILE A O 1
ATOM 1993 N N . VAL A 1 257 ? 2.196 -6.210 -4.533 1.00 98.81 257 VAL A N 1
ATOM 1994 C CA . VAL A 1 257 ? 1.885 -7.499 -5.165 1.00 98.81 257 VAL A CA 1
ATOM 1995 C C . VAL A 1 257 ? 0.411 -7.694 -5.473 1.00 98.81 257 VAL A C 1
ATOM 1997 O O . VAL A 1 257 ? -0.440 -7.306 -4.689 1.00 98.81 257 VAL A O 1
ATOM 2000 N N . ASP A 1 258 ? 0.087 -8.354 -6.580 1.00 98.69 258 ASP A N 1
ATOM 2001 C CA . ASP A 1 258 ? -1.296 -8.734 -6.905 1.00 98.69 258 ASP A CA 1
ATOM 2002 C C . ASP A 1 258 ? -2.276 -7.534 -6.983 1.00 98.69 258 ASP A C 1
ATOM 2004 O O . ASP A 1 258 ? -3.451 -7.667 -6.644 1.00 98.69 258 ASP A O 1
ATOM 2008 N N . ASN A 1 259 ? -1.815 -6.340 -7.378 1.00 98.69 259 ASN A N 1
ATOM 2009 C CA . ASN A 1 259 ? -2.659 -5.145 -7.532 1.00 98.69 259 ASN A CA 1
ATOM 2010 C C . ASN A 1 259 ? -3.052 -4.906 -9.001 1.00 98.69 259 ASN A C 1
ATOM 2012 O O . ASN A 1 259 ? -2.355 -5.328 -9.925 1.00 98.69 259 ASN A O 1
ATOM 2016 N N . ARG A 1 260 ? -4.141 -4.162 -9.217 1.00 98.38 260 ARG A N 1
ATOM 2017 C CA . ARG A 1 260 ? -4.525 -3.624 -10.531 1.00 98.38 260 ARG A CA 1
ATOM 2018 C C . ARG A 1 260 ? -4.431 -2.102 -10.514 1.00 98.38 260 ARG A C 1
ATOM 2020 O O . ARG A 1 260 ? -4.928 -1.470 -9.586 1.00 98.38 260 ARG A O 1
ATOM 2027 N N . MET A 1 261 ? -3.798 -1.537 -11.530 1.00 97.25 261 MET A N 1
ATOM 2028 C CA . MET A 1 261 ? -3.519 -0.111 -11.665 1.00 97.25 261 MET A CA 1
ATOM 2029 C C . MET A 1 261 ? -3.818 0.302 -13.105 1.00 97.25 261 MET A C 1
ATOM 2031 O O . MET A 1 261 ? -3.205 -0.236 -14.029 1.00 97.25 261 MET A O 1
ATOM 2035 N N . GLU A 1 262 ? -4.739 1.238 -13.319 1.00 94.75 262 GLU A N 1
ATOM 2036 C CA . GLU A 1 262 ? -5.098 1.668 -14.672 1.00 94.75 262 GLU A CA 1
ATOM 2037 C C . GLU A 1 262 ? -5.496 3.136 -14.798 1.00 94.75 262 GLU A C 1
ATOM 2039 O O . GLU A 1 262 ? -5.958 3.748 -13.843 1.00 94.75 262 GLU A O 1
ATOM 2044 N N . ASN A 1 263 ? -5.356 3.689 -16.005 1.00 90.38 263 ASN A N 1
ATOM 2045 C CA . ASN A 1 263 ? -5.874 5.014 -16.369 1.00 90.38 263 ASN A CA 1
ATOM 2046 C C . ASN A 1 263 ? -5.450 6.129 -15.391 1.00 90.38 263 ASN A C 1
ATOM 2048 O O . ASN A 1 263 ? -6.248 7.001 -15.044 1.00 90.38 263 ASN A O 1
ATOM 2052 N N . GLY A 1 264 ? -4.222 6.060 -14.880 1.00 86.62 264 GLY A N 1
ATOM 2053 C CA . GLY A 1 264 ? -3.658 7.096 -14.024 1.00 86.62 264 GLY A CA 1
ATOM 2054 C C . GLY A 1 264 ? -2.865 8.131 -14.816 1.00 86.62 264 GLY A C 1
ATOM 2055 O O . GLY A 1 264 ? -2.508 7.917 -15.976 1.00 86.62 264 GLY A O 1
ATOM 2056 N N . THR A 1 265 ? -2.542 9.247 -14.177 1.00 81.19 265 THR A N 1
ATOM 2057 C CA . THR A 1 265 ? -1.489 10.149 -14.655 1.00 81.19 265 THR A CA 1
ATOM 2058 C C . THR A 1 265 ? -0.152 9.816 -13.986 1.00 81.19 265 THR A C 1
ATOM 2060 O O . THR A 1 265 ? -0.145 9.147 -12.964 1.00 81.19 265 THR A O 1
ATOM 2063 N N . GLU A 1 266 ? 0.979 10.266 -14.532 1.00 85.88 266 GLU A N 1
ATOM 2064 C CA . GLU A 1 266 ? 2.340 9.902 -14.061 1.00 85.88 266 GLU A CA 1
ATOM 2065 C C . GLU A 1 266 ? 2.627 8.395 -14.168 1.00 85.88 266 GLU A C 1
ATOM 2067 O O . GLU A 1 266 ? 2.213 7.773 -15.149 1.00 85.88 266 GLU A O 1
ATOM 2072 N N . ASP A 1 267 ? 3.327 7.823 -13.183 1.00 89.81 267 ASP A N 1
ATOM 2073 C CA . ASP A 1 267 ? 3.688 6.420 -13.096 1.00 89.81 267 ASP A CA 1
ATOM 2074 C C . ASP A 1 267 ? 2.678 5.592 -12.294 1.00 89.81 267 ASP A C 1
ATOM 2076 O O . ASP A 1 267 ? 2.077 6.028 -11.307 1.00 89.81 267 ASP A O 1
ATOM 2080 N N . GLY A 1 268 ? 2.553 4.311 -12.636 1.00 93.31 268 GLY A N 1
ATOM 2081 C CA . GLY A 1 268 ? 1.884 3.360 -11.744 1.00 93.31 268 GLY A CA 1
ATOM 2082 C C . GLY A 1 268 ? 2.591 3.296 -10.385 1.00 93.31 268 GLY A C 1
ATOM 2083 O O . GLY A 1 268 ? 1.980 3.491 -9.326 1.00 93.31 268 GLY A O 1
ATOM 2084 N N . ILE A 1 269 ? 3.900 3.048 -10.418 1.00 95.81 269 ILE A N 1
ATOM 2085 C CA . ILE A 1 269 ? 4.759 2.942 -9.238 1.00 95.81 269 ILE A CA 1
ATOM 2086 C C . ILE A 1 269 ? 6.005 3.801 -9.437 1.00 95.81 269 ILE A C 1
ATOM 2088 O O . ILE A 1 269 ? 6.782 3.555 -10.352 1.00 95.81 269 ILE A O 1
ATOM 2092 N N . HIS A 1 270 ? 6.239 4.729 -8.516 1.00 92.81 270 HIS A N 1
ATOM 2093 C CA . HIS A 1 270 ? 7.385 5.629 -8.529 1.00 92.81 270 HIS A CA 1
ATOM 2094 C C . HIS A 1 270 ? 8.255 5.378 -7.292 1.00 92.81 270 HIS A C 1
ATOM 2096 O O . HIS A 1 270 ? 7.851 5.622 -6.148 1.00 92.81 270 HIS A O 1
ATOM 2102 N N . ILE A 1 271 ? 9.465 4.864 -7.508 1.00 92.56 271 ILE A N 1
ATOM 2103 C CA . ILE A 1 271 ? 10.487 4.718 -6.468 1.00 92.56 271 ILE A CA 1
ATOM 2104 C C . ILE A 1 271 ? 11.430 5.907 -6.565 1.00 92.56 271 ILE A C 1
ATOM 2106 O O . ILE A 1 271 ? 12.052 6.113 -7.599 1.00 92.56 271 ILE A O 1
ATOM 2110 N N . MET A 1 272 ? 11.576 6.665 -5.481 1.00 85.88 272 MET A N 1
ATOM 2111 C CA . MET A 1 272 ? 12.450 7.832 -5.439 1.00 85.88 272 MET A CA 1
ATOM 2112 C C . MET A 1 272 ? 13.104 8.032 -4.075 1.00 85.88 272 MET A C 1
ATOM 2114 O O . MET A 1 272 ? 12.642 7.526 -3.058 1.00 85.88 272 MET A O 1
ATOM 2118 N N . LEU A 1 273 ? 14.160 8.842 -4.011 1.00 76.88 273 LEU A N 1
ATOM 2119 C CA . LEU A 1 273 ? 14.742 9.250 -2.730 1.00 76.88 273 LEU A CA 1
ATOM 2120 C C . LEU A 1 273 ? 13.862 10.287 -1.999 1.00 76.88 273 LEU A C 1
ATOM 2122 O O . LEU A 1 273 ? 13.808 10.305 -0.770 1.00 76.88 273 LEU A O 1
ATOM 2126 N N . GLY A 1 274 ? 13.120 11.105 -2.753 1.00 66.81 274 GLY A N 1
ATOM 2127 C CA . GLY A 1 274 ? 12.467 12.327 -2.274 1.00 66.81 274 GLY A CA 1
ATOM 2128 C C . GLY A 1 274 ? 13.331 13.564 -2.554 1.00 66.81 274 GLY A C 1
ATOM 2129 O O . GLY A 1 274 ? 14.521 13.448 -2.826 1.00 66.81 274 GLY A O 1
ATOM 2130 N N . THR A 1 275 ? 12.732 14.759 -2.529 1.00 54.28 275 THR A N 1
ATOM 2131 C CA . THR A 1 275 ? 13.357 16.008 -3.009 1.00 54.28 275 THR A CA 1
ATOM 2132 C C . THR A 1 275 ? 14.734 16.275 -2.381 1.00 54.28 275 THR A C 1
ATOM 2134 O O . THR A 1 275 ? 14.793 16.521 -1.178 1.00 54.28 275 THR A O 1
ATOM 2137 N N . SER A 1 276 ? 15.785 16.241 -3.214 1.00 50.22 276 SER A N 1
ATOM 2138 C CA . SER A 1 276 ? 17.146 16.832 -3.143 1.00 50.22 276 SER A CA 1
ATOM 2139 C C . SER A 1 276 ? 17.975 16.833 -1.843 1.00 50.22 276 SER A C 1
ATOM 2141 O O . SER A 1 276 ? 19.175 17.129 -1.895 1.00 50.22 276 SER A O 1
ATOM 2143 N N . SER A 1 277 ? 17.435 16.487 -0.675 1.00 53.56 277 SER A N 1
ATOM 2144 C CA . SER A 1 277 ? 18.237 16.356 0.537 1.00 53.56 277 SER A CA 1
ATOM 2145 C C . SER A 1 277 ? 19.005 15.043 0.473 1.00 53.56 277 SER A C 1
ATOM 2147 O O . SER A 1 277 ? 18.411 13.970 0.568 1.00 53.56 277 SER A O 1
ATOM 2149 N N . HIS A 1 278 ? 20.331 15.145 0.374 1.00 57.19 278 HIS A N 1
ATOM 2150 C CA . HIS A 1 278 ? 21.321 14.056 0.398 1.00 57.19 278 HIS A CA 1
ATOM 2151 C C . HIS A 1 278 ? 21.361 13.296 1.748 1.00 57.19 278 HIS A C 1
ATOM 2153 O O . HIS A 1 278 ? 22.365 12.695 2.118 1.00 57.19 278 HIS A O 1
ATOM 2159 N N . GLU A 1 279 ? 20.279 13.377 2.517 1.00 69.25 279 GLU A N 1
ATOM 2160 C CA . GLU A 1 279 ? 20.151 12.990 3.918 1.00 69.25 279 GLU A CA 1
ATOM 2161 C C . GLU A 1 279 ? 19.424 11.649 4.091 1.00 69.25 279 GLU A C 1
ATOM 2163 O O . GLU A 1 279 ? 19.433 11.087 5.180 1.00 69.25 279 GLU A O 1
ATOM 2168 N N . TYR A 1 280 ? 18.809 11.114 3.033 1.00 76.44 280 TYR A N 1
ATOM 2169 C CA . TYR A 1 280 ? 18.048 9.867 3.100 1.00 76.44 280 TYR A CA 1
ATOM 2170 C C . TYR A 1 280 ? 18.874 8.641 2.698 1.00 76.44 280 TYR A C 1
ATOM 2172 O O . TYR A 1 280 ? 19.761 8.697 1.839 1.00 76.44 280 TYR A O 1
ATOM 2180 N N . PHE A 1 281 ? 18.531 7.497 3.284 1.00 87.00 281 PHE A N 1
ATOM 2181 C CA . PHE A 1 281 ? 18.951 6.198 2.773 1.00 87.00 281 PHE A CA 1
ATOM 2182 C C . PHE A 1 281 ? 18.132 5.834 1.536 1.00 87.00 281 PHE A C 1
ATOM 2184 O O . PHE A 1 281 ? 16.918 6.069 1.502 1.00 87.00 281 PHE A O 1
ATOM 2191 N N . LEU A 1 282 ? 18.795 5.231 0.546 1.00 89.88 282 LEU A N 1
ATOM 2192 C CA . LEU A 1 282 ? 18.138 4.680 -0.635 1.00 89.88 282 LEU A CA 1
ATOM 2193 C C . LEU A 1 282 ? 16.999 3.727 -0.219 1.00 89.88 282 LEU A C 1
ATOM 2195 O O . LEU A 1 282 ? 17.195 2.927 0.705 1.00 89.88 282 LEU A O 1
ATOM 2199 N N . PRO A 1 283 ? 15.840 3.765 -0.906 1.00 92.50 283 PRO A N 1
ATOM 2200 C CA . PRO A 1 283 ? 14.866 2.682 -0.841 1.00 92.50 283 PRO A CA 1
ATOM 2201 C C . PRO A 1 283 ? 15.554 1.333 -1.093 1.00 92.50 283 PRO A C 1
ATOM 2203 O O . PRO A 1 283 ? 16.329 1.204 -2.046 1.00 92.50 283 PRO A O 1
ATOM 2206 N N . ASP A 1 284 ? 15.297 0.346 -0.233 1.00 95.06 284 ASP A N 1
ATOM 2207 C CA . ASP A 1 284 ? 16.062 -0.908 -0.204 1.00 95.06 284 ASP A CA 1
ATOM 2208 C C . ASP A 1 284 ? 15.173 -2.150 -0.062 1.00 95.06 284 ASP A C 1
ATOM 2210 O O . ASP A 1 284 ? 14.462 -2.317 0.930 1.00 95.06 284 ASP A O 1
ATOM 2214 N N . GLY A 1 285 ? 15.232 -3.075 -1.017 1.00 97.38 285 GLY A N 1
ATOM 2215 C CA . GLY A 1 285 ? 14.410 -4.285 -0.960 1.00 97.38 285 GLY A CA 1
ATOM 2216 C C . GLY A 1 285 ? 12.971 -3.967 -1.347 1.00 97.38 285 GLY A C 1
ATOM 2217 O O . GLY A 1 285 ? 12.060 -4.091 -0.527 1.00 97.38 285 GLY A O 1
ATOM 2218 N N . ILE A 1 286 ? 12.777 -3.502 -2.579 1.00 98.25 286 ILE A N 1
ATOM 2219 C CA . ILE A 1 286 ? 11.453 -3.190 -3.126 1.00 98.25 286 ILE A CA 1
ATOM 2220 C C . ILE A 1 286 ? 11.039 -4.322 -4.064 1.00 98.25 286 ILE A C 1
ATOM 2222 O O . ILE A 1 286 ? 11.741 -4.641 -5.023 1.00 98.25 286 ILE A O 1
ATOM 2226 N N . TYR A 1 287 ? 9.904 -4.948 -3.778 1.00 98.75 287 TYR A N 1
ATOM 2227 C CA . TYR A 1 287 ? 9.420 -6.142 -4.458 1.00 98.75 287 TYR A CA 1
ATOM 2228 C C . TYR A 1 287 ? 8.080 -5.853 -5.134 1.00 98.75 287 TYR A C 1
ATOM 2230 O O . TYR A 1 287 ? 7.059 -5.690 -4.467 1.00 98.75 287 TYR A O 1
ATOM 2238 N N . ILE A 1 288 ? 8.072 -5.807 -6.462 1.00 98.88 288 ILE A N 1
ATOM 2239 C CA . ILE A 1 288 ? 6.899 -5.475 -7.274 1.00 98.88 288 ILE A CA 1
ATOM 2240 C C . ILE A 1 288 ? 6.530 -6.705 -8.093 1.00 98.88 288 ILE A C 1
ATOM 2242 O O . ILE A 1 288 ? 7.268 -7.055 -9.014 1.00 98.88 288 ILE A O 1
ATOM 2246 N N . GLY A 1 289 ? 5.413 -7.381 -7.808 1.00 98.75 289 GLY A N 1
ATOM 2247 C CA . GLY A 1 289 ? 5.086 -8.562 -8.607 1.00 98.75 289 GLY A CA 1
ATOM 2248 C C . GLY A 1 289 ? 3.641 -9.002 -8.733 1.00 98.75 289 GLY A C 1
ATOM 2249 O O . GLY A 1 289 ? 2.828 -8.808 -7.839 1.00 98.75 289 GLY A O 1
ATOM 2250 N N . ARG A 1 290 ? 3.329 -9.638 -9.868 1.00 98.75 290 ARG A N 1
ATOM 2251 C CA . ARG A 1 290 ? 1.963 -10.035 -10.267 1.00 98.75 290 ARG A CA 1
ATOM 2252 C C . ARG A 1 290 ? 0.943 -8.895 -10.272 1.00 98.75 290 ARG A C 1
ATOM 2254 O O . ARG A 1 290 ? -0.245 -9.121 -10.060 1.00 98.75 290 ARG A O 1
ATOM 2261 N N . ASN A 1 291 ? 1.389 -7.672 -10.530 1.00 98.88 291 ASN A N 1
ATOM 2262 C CA . ASN A 1 291 ? 0.487 -6.553 -10.766 1.00 98.88 291 ASN A CA 1
ATOM 2263 C C . ASN A 1 291 ? 0.073 -6.491 -12.241 1.00 98.88 291 ASN A C 1
ATOM 2265 O O . ASN A 1 291 ? 0.801 -6.946 -13.126 1.00 98.88 291 ASN A O 1
ATOM 2269 N N . VAL A 1 292 ? -1.079 -5.879 -12.499 1.00 98.75 292 VAL A N 1
ATOM 2270 C CA . VAL A 1 292 ? -1.515 -5.466 -13.836 1.00 98.75 292 VAL A CA 1
ATOM 2271 C C . VAL A 1 292 ? -1.512 -3.941 -13.860 1.00 98.75 292 VAL A C 1
ATOM 2273 O O . VAL A 1 292 ? -2.274 -3.332 -13.111 1.00 98.75 292 VAL A O 1
ATOM 2276 N N . ILE A 1 293 ? -0.635 -3.340 -14.666 1.00 98.38 293 ILE A N 1
ATOM 2277 C CA . ILE A 1 293 ? -0.391 -1.889 -14.693 1.00 98.38 293 ILE A CA 1
ATOM 2278 C C . ILE A 1 293 ? -0.505 -1.407 -16.139 1.00 98.38 293 ILE A C 1
ATOM 2280 O O . ILE A 1 293 ? 0.216 -1.906 -17.001 1.00 98.38 293 ILE A O 1
ATOM 2284 N N . HIS A 1 294 ? -1.423 -0.490 -16.442 1.00 96.94 294 HIS A N 1
ATOM 2285 C CA . HIS A 1 294 ? -1.588 -0.043 -17.826 1.00 96.94 294 HIS A CA 1
ATOM 2286 C C . HIS A 1 294 ? -2.204 1.330 -17.998 1.00 96.94 294 HIS A C 1
ATOM 2288 O O . HIS A 1 294 ? -2.953 1.802 -17.147 1.00 96.94 294 HIS A O 1
ATOM 2294 N N . HIS A 1 295 ? -1.972 1.916 -19.173 1.00 92.94 295 HIS A N 1
ATOM 2295 C CA . HIS A 1 295 ? -2.591 3.179 -19.580 1.00 92.94 295 HIS A CA 1
ATOM 2296 C C . HIS A 1 295 ? -2.357 4.308 -18.566 1.00 92.94 295 HIS A C 1
ATOM 2298 O O . HIS A 1 295 ? -3.228 5.148 -18.345 1.00 92.94 295 HIS A O 1
ATOM 2304 N N . TYR A 1 296 ? -1.182 4.306 -17.937 1.00 90.19 296 TYR A N 1
ATOM 2305 C CA . TYR A 1 296 ? -0.680 5.493 -17.263 1.00 90.19 296 TYR A CA 1
ATOM 2306 C C . TYR A 1 296 ? -0.069 6.423 -18.301 1.00 90.19 296 TYR A C 1
ATOM 2308 O O . TYR A 1 296 ? 0.407 5.975 -19.346 1.00 90.19 296 TYR A O 1
ATOM 2316 N N . THR A 1 297 ? -0.113 7.722 -18.029 1.00 86.88 297 THR A N 1
ATOM 2317 C CA . THR A 1 297 ? 0.383 8.717 -18.980 1.00 86.88 297 THR A CA 1
ATOM 2318 C C . THR A 1 297 ? 1.904 8.687 -19.118 1.00 86.88 297 THR A C 1
ATOM 2320 O O . THR A 1 297 ? 2.393 9.069 -20.176 1.00 86.88 297 THR A O 1
ATOM 2323 N N . GLU A 1 298 ? 2.639 8.264 -18.081 1.00 86.81 298 GLU A N 1
ATOM 2324 C CA . GLU A 1 298 ? 4.103 8.254 -18.087 1.00 86.81 298 GLU A CA 1
ATOM 2325 C C . GLU A 1 298 ? 4.688 6.849 -18.243 1.00 86.81 298 GLU A C 1
ATOM 2327 O O . GLU A 1 298 ? 4.907 6.411 -19.377 1.00 86.81 298 GLU A O 1
ATOM 2332 N N . ASN A 1 299 ? 4.880 6.130 -17.134 1.00 91.25 299 ASN A N 1
ATOM 2333 C CA . ASN A 1 299 ? 5.437 4.781 -17.140 1.00 91.25 299 ASN A CA 1
ATOM 2334 C C . ASN A 1 299 ? 4.599 3.810 -16.293 1.00 91.25 299 ASN A C 1
ATOM 2336 O O . ASN A 1 299 ? 3.731 4.197 -15.506 1.00 91.25 299 ASN A O 1
ATOM 2340 N N . ALA A 1 300 ? 4.829 2.502 -16.424 1.00 95.62 300 ALA A N 1
ATOM 2341 C CA . ALA A 1 300 ? 4.269 1.559 -15.453 1.00 95.62 300 ALA A CA 1
ATOM 2342 C C . ALA A 1 300 ? 5.013 1.674 -14.124 1.00 95.62 300 ALA A C 1
ATOM 2344 O O . ALA A 1 300 ? 4.394 1.719 -13.057 1.00 95.62 300 ALA A O 1
ATOM 2345 N N . ILE A 1 301 ? 6.344 1.694 -14.205 1.00 97.00 301 ILE A N 1
ATOM 2346 C CA . ILE A 1 301 ? 7.242 1.743 -13.056 1.00 97.00 301 ILE A CA 1
ATOM 2347 C C . ILE A 1 301 ? 8.423 2.668 -13.379 1.00 97.00 301 ILE A C 1
ATOM 2349 O O . ILE A 1 301 ? 9.199 2.355 -14.285 1.00 97.00 301 ILE A O 1
ATOM 2353 N N . ASP A 1 302 ? 8.594 3.740 -12.603 1.00 94.12 302 ASP A N 1
ATOM 2354 C CA . ASP A 1 302 ? 9.820 4.547 -12.567 1.00 94.12 302 ASP A CA 1
ATOM 2355 C C . ASP A 1 302 ? 10.663 4.156 -11.348 1.00 94.12 302 ASP A C 1
ATOM 2357 O O . ASP A 1 302 ? 10.227 4.215 -10.191 1.00 94.12 302 ASP A O 1
ATOM 2361 N N . VAL A 1 303 ? 11.885 3.707 -11.623 1.00 93.38 303 VAL A N 1
ATOM 2362 C CA . VAL A 1 303 ? 12.889 3.386 -10.621 1.00 93.38 303 VAL A CA 1
ATOM 2363 C C . VAL A 1 303 ? 14.003 4.424 -10.660 1.00 93.38 303 VAL A C 1
ATOM 2365 O O . VAL A 1 303 ? 14.958 4.314 -11.437 1.00 93.38 303 VAL A O 1
ATOM 2368 N N . LYS A 1 304 ? 13.923 5.376 -9.732 1.00 90.88 304 LYS A N 1
ATOM 2369 C CA . LYS A 1 304 ? 14.994 6.328 -9.421 1.00 90.88 304 LYS A CA 1
ATOM 2370 C C . LYS A 1 304 ? 15.958 5.745 -8.367 1.00 90.88 304 LYS A C 1
ATOM 2372 O O . LYS A 1 304 ? 15.805 4.567 -8.000 1.00 90.88 304 LYS A O 1
ATOM 2377 N N . PRO A 1 305 ? 16.974 6.494 -7.872 1.00 90.69 305 PRO A N 1
ATOM 2378 C CA . PRO A 1 305 ? 17.984 5.971 -6.958 1.00 90.69 305 PRO A CA 1
ATOM 2379 C C . PRO A 1 305 ? 17.410 5.105 -5.834 1.00 90.69 305 PRO A C 1
ATOM 2381 O O . PRO A 1 305 ? 16.648 5.559 -4.982 1.00 90.69 305 PRO A O 1
ATOM 2384 N N . SER A 1 306 ? 17.789 3.827 -5.866 1.00 92.31 306 SER A N 1
ATOM 2385 C CA . SER A 1 306 ? 17.314 2.741 -5.004 1.00 92.31 306 SER A CA 1
ATOM 2386 C C . SER A 1 306 ? 18.274 1.549 -5.108 1.00 92.31 306 SER A C 1
ATOM 2388 O O . SER A 1 306 ? 19.179 1.556 -5.946 1.00 92.31 306 SER A O 1
ATOM 2390 N N . ARG A 1 307 ? 18.096 0.518 -4.278 1.00 93.62 307 ARG A N 1
ATOM 2391 C CA . ARG A 1 307 ? 18.847 -0.743 -4.389 1.00 93.62 307 ARG A CA 1
ATOM 2392 C C . ARG A 1 307 ? 17.991 -1.961 -4.054 1.00 93.62 307 ARG A C 1
ATOM 2394 O O . ARG A 1 307 ? 16.996 -1.857 -3.338 1.00 93.62 307 ARG A O 1
ATOM 2401 N N . ASN A 1 308 ? 18.413 -3.128 -4.536 1.00 97.06 308 ASN A N 1
ATOM 2402 C CA . ASN A 1 308 ? 17.744 -4.410 -4.295 1.00 97.06 308 ASN A CA 1
ATOM 2403 C C . ASN A 1 308 ? 16.260 -4.373 -4.710 1.00 97.06 308 ASN A C 1
ATOM 2405 O O . ASN A 1 308 ? 15.364 -4.646 -3.909 1.00 97.06 308 ASN A O 1
ATOM 2409 N N . VAL A 1 309 ? 15.997 -4.003 -5.963 1.00 98.00 309 VAL A N 1
ATOM 2410 C CA . VAL A 1 309 ? 14.641 -3.927 -6.523 1.00 98.00 309 VAL A CA 1
ATOM 2411 C C . VAL A 1 309 ? 14.374 -5.164 -7.377 1.00 98.00 309 VAL A C 1
ATOM 2413 O O . VAL A 1 309 ? 15.172 -5.499 -8.248 1.00 98.00 309 VAL A O 1
ATOM 2416 N N . ILE A 1 310 ? 13.247 -5.841 -7.154 1.00 98.69 310 ILE A N 1
ATOM 2417 C CA . ILE A 1 310 ? 12.815 -6.994 -7.955 1.00 98.69 310 ILE A CA 1
ATOM 2418 C C . ILE A 1 310 ? 11.425 -6.715 -8.516 1.00 98.69 310 ILE A C 1
ATOM 2420 O O . ILE A 1 310 ? 10.459 -6.589 -7.766 1.00 98.69 310 ILE A O 1
ATOM 2424 N N . ILE A 1 311 ? 11.329 -6.672 -9.841 1.00 98.81 311 ILE A N 1
ATOM 2425 C CA . ILE A 1 311 ? 10.103 -6.475 -10.609 1.00 98.81 311 ILE A CA 1
ATOM 2426 C C . ILE A 1 311 ? 9.796 -7.790 -11.323 1.00 98.81 311 ILE A C 1
ATOM 2428 O O . ILE A 1 311 ? 10.524 -8.171 -12.243 1.00 98.81 311 ILE A O 1
ATOM 2432 N N . SER A 1 312 ? 8.760 -8.511 -10.886 1.00 98.75 312 SER A N 1
ATOM 2433 C CA . SER A 1 312 ? 8.527 -9.897 -11.297 1.00 98.75 312 SER A CA 1
ATOM 2434 C C . SER A 1 312 ? 7.086 -10.270 -11.633 1.00 98.75 312 SER A C 1
ATOM 2436 O O . SER A 1 312 ? 6.171 -9.994 -10.867 1.00 98.75 312 SER A O 1
ATOM 2438 N N . GLU A 1 313 ? 6.873 -10.988 -12.737 1.00 98.69 313 GLU A N 1
ATOM 2439 C CA . GLU A 1 313 ? 5.561 -11.552 -13.117 1.00 98.69 313 GLU A CA 1
ATOM 2440 C C . GLU A 1 313 ? 4.428 -10.517 -13.268 1.00 98.69 313 GLU A C 1
ATOM 2442 O O . GLU A 1 313 ? 3.254 -10.865 -13.170 1.00 98.69 313 GLU A O 1
ATOM 2447 N N . ASN A 1 314 ? 4.752 -9.247 -13.515 1.00 98.88 314 ASN A N 1
ATOM 2448 C CA . ASN A 1 314 ? 3.765 -8.204 -13.797 1.00 98.88 314 ASN A CA 1
ATOM 2449 C C . ASN A 1 314 ? 3.343 -8.217 -15.275 1.00 98.88 314 ASN A C 1
ATOM 2451 O O . ASN A 1 314 ? 4.091 -8.670 -16.145 1.00 98.88 314 ASN A O 1
ATOM 2455 N N . ILE A 1 315 ? 2.161 -7.669 -15.552 1.00 98.69 315 ILE A N 1
ATOM 2456 C CA . ILE A 1 315 ? 1.647 -7.411 -16.900 1.00 98.69 315 ILE A CA 1
ATOM 2457 C C . ILE A 1 315 ? 1.576 -5.895 -17.100 1.00 98.69 315 ILE A C 1
ATOM 2459 O O . ILE A 1 315 ? 0.901 -5.215 -16.327 1.00 98.69 315 ILE A O 1
ATOM 2463 N N . MET A 1 316 ? 2.263 -5.380 -18.122 1.00 98.44 316 MET A N 1
ATOM 2464 C CA . MET A 1 316 ? 2.386 -3.944 -18.399 1.00 98.44 316 MET A CA 1
ATOM 2465 C C . MET A 1 316 ? 2.056 -3.624 -19.859 1.00 98.44 316 MET A C 1
ATOM 2467 O O . MET A 1 316 ? 2.637 -4.241 -20.754 1.00 98.44 316 MET A O 1
ATOM 2471 N N . TYR A 1 317 ? 1.125 -2.690 -20.100 1.00 97.00 317 TYR A N 1
ATOM 2472 C CA . TYR A 1 317 ? 0.702 -2.329 -21.461 1.00 97.00 317 TYR A CA 1
ATOM 2473 C C . TYR A 1 317 ? 0.062 -0.939 -21.610 1.00 97.00 317 TYR A C 1
ATOM 2475 O O . TYR A 1 317 ? -0.332 -0.309 -20.632 1.00 97.00 317 TYR A O 1
ATOM 2483 N N . GLY A 1 318 ? -0.081 -0.464 -22.850 1.00 94.06 318 GLY A N 1
ATOM 2484 C CA . GLY A 1 318 ? -0.821 0.760 -23.185 1.00 94.06 318 GLY A CA 1
ATOM 2485 C C . GLY A 1 318 ? -0.033 2.064 -23.018 1.00 94.06 318 GLY A C 1
ATOM 2486 O O . GLY A 1 318 ? -0.638 3.113 -22.813 1.00 94.06 318 GLY A O 1
ATOM 2487 N N . TYR A 1 319 ? 1.299 2.013 -23.086 1.00 90.81 319 TYR A N 1
ATOM 2488 C CA . TYR A 1 319 ? 2.177 3.173 -22.874 1.00 90.81 319 TYR A CA 1
ATOM 2489 C C . TYR A 1 319 ? 2.563 3.837 -24.194 1.00 90.81 319 TYR A C 1
ATOM 2491 O O . TYR A 1 319 ? 2.974 3.154 -25.136 1.00 90.81 319 TYR A O 1
ATOM 2499 N N . ARG A 1 320 ? 2.418 5.164 -24.281 1.00 87.44 320 ARG A N 1
ATOM 2500 C CA . ARG A 1 320 ? 2.681 5.948 -25.498 1.00 87.44 320 ARG A CA 1
ATOM 2501 C C . ARG A 1 320 ? 3.480 7.206 -25.194 1.00 87.44 320 ARG A C 1
ATOM 2503 O O . ARG A 1 320 ? 3.333 7.744 -24.098 1.00 87.44 320 ARG A O 1
ATOM 2510 N N . PRO A 1 321 ? 4.253 7.714 -26.168 1.00 85.19 321 PRO A N 1
ATOM 2511 C CA . PRO A 1 321 ? 4.852 9.023 -26.046 1.00 85.19 321 PRO A CA 1
ATOM 2512 C C . PRO A 1 321 ? 3.780 10.078 -25.820 1.00 85.19 321 PRO A C 1
ATOM 2514 O O . PRO A 1 321 ? 2.797 10.151 -26.565 1.00 85.19 321 PRO A O 1
ATOM 2517 N N . ILE A 1 322 ? 3.998 10.925 -24.825 1.00 81.38 322 ILE A N 1
ATOM 2518 C CA . ILE A 1 322 ? 3.175 12.106 -24.606 1.00 81.38 322 ILE A CA 1
ATOM 2519 C C . ILE A 1 322 ? 4.063 13.318 -24.385 1.00 81.38 322 ILE A C 1
ATOM 2521 O O . ILE A 1 322 ? 5.157 13.230 -23.832 1.00 81.38 322 ILE A O 1
ATOM 2525 N N . THR A 1 323 ? 3.565 14.475 -24.798 1.00 75.12 323 THR A N 1
ATOM 2526 C CA . THR A 1 323 ? 4.158 15.766 -24.465 1.00 75.12 323 THR A CA 1
ATOM 2527 C C . THR A 1 323 ? 3.173 16.517 -23.589 1.00 75.12 323 THR A C 1
ATOM 2529 O O . THR A 1 323 ? 2.032 16.751 -23.989 1.00 75.12 323 THR A O 1
ATOM 2532 N N . ILE A 1 324 ? 3.623 16.898 -22.402 1.00 66.94 324 ILE A N 1
ATOM 2533 C CA . ILE A 1 324 ? 2.895 17.703 -21.432 1.00 66.94 324 ILE A CA 1
ATOM 2534 C C . ILE A 1 324 ? 3.562 19.087 -21.407 1.00 66.94 324 ILE A C 1
ATOM 2536 O O . ILE A 1 324 ? 4.671 19.254 -20.898 1.00 66.94 324 ILE A O 1
ATOM 2540 N N . PRO A 1 325 ? 2.922 20.118 -21.984 1.00 59.56 325 PRO A N 1
ATOM 2541 C CA . PRO A 1 325 ? 3.454 21.474 -21.926 1.00 59.56 325 PRO A CA 1
ATOM 2542 C C . PRO A 1 325 ? 3.701 21.925 -20.471 1.00 59.56 325 PRO A C 1
ATOM 2544 O O . PRO A 1 325 ? 2.843 21.674 -19.622 1.00 59.56 325 PRO A O 1
ATOM 2547 N N . PRO A 1 326 ? 4.803 22.645 -20.174 1.00 52.22 326 PRO A N 1
ATOM 2548 C CA . PRO A 1 326 ? 5.710 23.297 -21.125 1.00 52.22 326 PRO A CA 1
ATOM 2549 C C . PRO A 1 326 ? 6.961 22.498 -21.543 1.00 52.22 326 PRO A C 1
ATOM 2551 O O . PRO A 1 326 ? 7.626 22.929 -22.485 1.00 52.22 326 PRO A O 1
ATOM 2554 N N . SER A 1 327 ? 7.303 21.383 -20.894 1.00 51.25 327 SER A N 1
ATOM 2555 C CA . SER A 1 327 ? 8.534 20.626 -21.208 1.00 51.25 327 SER A CA 1
ATOM 2556 C C . SER A 1 327 ? 8.560 19.180 -20.720 1.00 51.25 327 SER A C 1
ATOM 2558 O O . SER A 1 327 ? 9.549 18.494 -20.969 1.00 51.25 327 SER A O 1
ATOM 2560 N N . ASP A 1 328 ? 7.518 18.724 -20.032 1.00 62.69 328 ASP A N 1
ATOM 2561 C CA . ASP A 1 328 ? 7.507 17.395 -19.435 1.00 62.69 328 ASP A CA 1
ATOM 2562 C C . ASP A 1 328 ? 6.910 16.411 -20.439 1.00 62.69 328 ASP A C 1
ATOM 2564 O O . ASP A 1 328 ? 6.126 16.772 -21.320 1.00 62.69 328 ASP A O 1
ATOM 2568 N N . GLY A 1 329 ? 7.309 15.154 -20.377 1.00 69.94 329 GLY A N 1
ATOM 2569 C CA . GLY A 1 329 ? 6.847 14.178 -21.342 1.00 69.94 329 GLY A CA 1
ATOM 2570 C C . GLY A 1 329 ? 7.303 12.787 -20.983 1.00 69.94 329 GLY A C 1
ATOM 2571 O O . GLY A 1 329 ? 8.290 12.604 -20.279 1.00 69.94 329 GLY A O 1
ATOM 2572 N N . ALA A 1 330 ? 6.574 11.822 -21.515 1.00 80.62 330 ALA A N 1
ATOM 2573 C CA . ALA A 1 330 ? 6.903 10.420 -21.388 1.00 80.62 330 ALA A CA 1
ATOM 2574 C C . ALA A 1 330 ? 7.311 9.877 -22.744 1.00 80.62 330 ALA A C 1
ATOM 2576 O O . ALA A 1 330 ? 6.768 10.292 -23.771 1.00 80.62 330 ALA A O 1
ATOM 2577 N N . ASN A 1 331 ? 8.202 8.891 -22.742 1.00 82.06 331 ASN A N 1
ATOM 2578 C CA . ASN A 1 331 ? 8.542 8.150 -23.953 1.00 82.06 331 ASN A CA 1
ATOM 2579 C C . ASN A 1 331 ? 7.613 6.949 -24.179 1.00 82.06 331 ASN A C 1
ATOM 2581 O O . ASN A 1 331 ? 7.767 6.268 -25.183 1.00 82.06 331 ASN A O 1
ATOM 2585 N N . GLY A 1 332 ? 6.655 6.688 -23.281 1.00 86.56 332 GLY A N 1
ATOM 2586 C CA . GLY A 1 332 ? 5.805 5.498 -23.326 1.00 86.56 332 GLY A CA 1
ATOM 2587 C C . GLY A 1 332 ? 6.515 4.235 -22.832 1.00 86.56 332 GLY A C 1
ATOM 2588 O O . GLY A 1 332 ? 6.357 3.165 -23.433 1.00 86.56 332 GLY A O 1
ATOM 2589 N N . ASP A 1 333 ? 7.310 4.358 -21.766 1.00 88.75 333 ASP A N 1
ATOM 2590 C CA . ASP A 1 333 ? 8.066 3.248 -21.193 1.00 88.75 333 ASP A CA 1
ATOM 2591 C C . ASP A 1 333 ? 7.162 2.339 -20.336 1.00 88.75 333 ASP A C 1
ATOM 2593 O O . ASP A 1 333 ? 6.332 2.795 -19.556 1.00 88.75 333 ASP A O 1
ATOM 2597 N N . GLY A 1 334 ? 7.352 1.022 -20.420 1.00 93.38 334 GLY A N 1
ATOM 2598 C CA . GLY A 1 334 ? 6.824 0.094 -19.424 1.00 93.38 334 GLY A CA 1
ATOM 2599 C C . GLY A 1 334 ? 7.560 0.290 -18.099 1.00 93.38 334 GLY A C 1
ATOM 2600 O O . GLY A 1 334 ? 6.967 0.673 -17.097 1.00 93.38 334 GLY A O 1
ATOM 2601 N N . ILE A 1 335 ? 8.873 0.071 -18.097 1.00 95.25 335 ILE A N 1
ATOM 2602 C CA . ILE A 1 335 ? 9.745 0.367 -16.953 1.00 95.25 335 ILE A CA 1
ATOM 2603 C C . ILE A 1 335 ? 10.814 1.364 -17.377 1.00 95.25 335 ILE A C 1
ATOM 2605 O O . ILE A 1 335 ? 11.437 1.180 -18.424 1.00 95.25 335 ILE A O 1
ATOM 2609 N N . VAL A 1 336 ? 11.107 2.331 -16.512 1.00 91.44 336 VAL A N 1
ATOM 2610 C CA . VAL A 1 336 ? 12.315 3.146 -16.601 1.00 91.44 336 VAL A CA 1
ATOM 2611 C C . VAL A 1 336 ? 13.204 2.946 -15.371 1.00 91.44 336 VAL A C 1
ATOM 2613 O O . VAL A 1 336 ? 12.756 2.996 -14.230 1.00 91.44 336 VAL A O 1
ATOM 2616 N N . PHE A 1 337 ? 14.492 2.716 -15.613 1.00 90.44 337 PHE A N 1
ATOM 2617 C CA . PHE A 1 337 ? 15.561 2.920 -14.640 1.00 90.44 337 PHE A CA 1
ATOM 2618 C C . PHE A 1 337 ? 16.150 4.307 -14.884 1.00 90.44 337 PHE A C 1
ATOM 2620 O O . PHE A 1 337 ? 16.950 4.491 -15.804 1.00 90.44 337 PHE A O 1
ATOM 2627 N N . ASN A 1 338 ? 15.696 5.276 -14.093 1.00 87.62 338 ASN A N 1
ATOM 2628 C CA . ASN A 1 338 ? 15.965 6.697 -14.268 1.00 87.62 338 ASN A CA 1
ATOM 2629 C C . ASN A 1 338 ? 17.083 7.150 -13.311 1.00 87.62 338 ASN A C 1
ATOM 2631 O O . ASN A 1 338 ? 16.986 6.966 -12.097 1.00 87.62 338 ASN A O 1
ATOM 2635 N N . TYR A 1 339 ? 18.184 7.685 -13.843 1.00 82.94 339 TYR A N 1
ATOM 2636 C CA . TYR A 1 339 ? 19.315 8.145 -13.027 1.00 82.94 339 TYR A CA 1
ATOM 2637 C C . TYR A 1 339 ? 19.077 9.545 -12.440 1.00 82.94 339 TYR A C 1
ATOM 2639 O O . TYR A 1 339 ? 19.914 10.045 -11.684 1.00 82.94 339 TYR A O 1
ATOM 2647 N N . GLU A 1 340 ? 17.956 10.190 -12.776 1.00 75.69 340 GLU A N 1
ATOM 2648 C CA . GLU A 1 340 ? 17.558 11.476 -12.211 1.00 75.69 340 GLU A CA 1
ATOM 2649 C C . GLU A 1 340 ? 17.744 11.490 -10.680 1.00 75.69 340 GLU A C 1
ATOM 2651 O O . GLU A 1 340 ? 17.433 10.525 -9.982 1.00 75.69 340 GLU A O 1
ATOM 2656 N N . ASP A 1 341 ? 18.334 12.578 -10.177 1.00 73.44 341 ASP A N 1
ATOM 2657 C CA . ASP A 1 341 ? 18.800 12.810 -8.798 1.00 73.44 341 ASP A CA 1
ATOM 2658 C C . ASP A 1 341 ? 20.115 12.128 -8.366 1.00 73.44 341 ASP A C 1
ATOM 2660 O O . ASP A 1 341 ? 20.825 12.694 -7.531 1.00 73.44 341 ASP A O 1
ATOM 2664 N N . GLY A 1 342 ? 20.497 10.985 -8.947 1.00 78.81 342 GLY A N 1
ATOM 2665 C CA . GLY A 1 342 ? 21.683 10.210 -8.548 1.00 78.81 342 GLY A CA 1
ATOM 2666 C C . GLY A 1 342 ? 21.663 9.721 -7.080 1.00 78.81 342 GLY A C 1
ATOM 2667 O O . GLY A 1 342 ? 20.889 10.196 -6.245 1.00 78.81 342 GLY A O 1
ATOM 2668 N N . PRO A 1 343 ? 22.493 8.733 -6.697 1.00 83.44 343 PRO A N 1
ATOM 2669 C CA . PRO A 1 343 ? 22.538 8.289 -5.308 1.00 83.44 343 PRO A CA 1
ATOM 2670 C C . PRO A 1 343 ? 23.285 9.305 -4.423 1.00 83.44 343 PRO A C 1
ATOM 2672 O O . PRO A 1 343 ? 24.244 9.936 -4.880 1.00 83.44 343 PRO A O 1
ATOM 2675 N N . PRO A 1 344 ? 22.934 9.429 -3.128 1.00 83.25 344 PRO A N 1
ATOM 2676 C CA . PRO A 1 344 ? 23.725 10.213 -2.185 1.00 83.25 344 PRO A CA 1
ATOM 2677 C C . PRO A 1 344 ? 25.178 9.712 -2.098 1.00 83.25 344 PRO A C 1
ATOM 2679 O O . PRO A 1 344 ? 25.425 8.516 -2.290 1.00 83.25 344 PRO A O 1
ATOM 2682 N N . PRO A 1 345 ? 26.150 10.575 -1.739 1.00 82.94 345 PRO A N 1
ATOM 2683 C CA . PRO A 1 345 ? 27.550 10.185 -1.608 1.00 82.94 345 PRO A CA 1
ATOM 2684 C C . PRO A 1 345 ? 27.738 8.944 -0.728 1.00 82.94 345 PRO A C 1
ATOM 2686 O O . PRO A 1 345 ? 27.279 8.895 0.411 1.00 82.94 345 PRO A O 1
ATOM 2689 N N . GLY A 1 346 ? 28.439 7.941 -1.260 1.00 84.06 346 GLY A N 1
ATOM 2690 C CA . GLY A 1 346 ? 28.716 6.683 -0.559 1.00 84.06 346 GLY A CA 1
ATOM 2691 C C . GLY A 1 346 ? 27.598 5.637 -0.627 1.00 84.06 346 GLY A C 1
ATOM 2692 O O . GLY A 1 346 ? 27.774 4.549 -0.082 1.00 84.06 346 GLY A O 1
ATOM 2693 N N . GLN A 1 347 ? 26.481 5.923 -1.302 1.00 86.69 347 GLN A N 1
ATOM 2694 C CA . GLN A 1 347 ? 25.448 4.937 -1.618 1.00 86.69 347 GLN A CA 1
ATOM 2695 C C . GLN A 1 347 ? 25.551 4.521 -3.089 1.00 86.69 347 GLN A C 1
ATOM 2697 O O . GLN A 1 347 ? 25.947 5.309 -3.946 1.00 86.69 347 GLN A O 1
ATOM 2702 N N . VAL A 1 348 ? 25.222 3.262 -3.375 1.00 86.31 348 VAL A N 1
ATOM 2703 C CA . VAL A 1 348 ? 25.316 2.673 -4.715 1.00 86.31 348 VAL A CA 1
ATOM 2704 C C . VAL A 1 348 ? 23.939 2.170 -5.123 1.00 86.31 348 VAL A C 1
ATOM 2706 O O . VAL A 1 348 ? 23.246 1.533 -4.328 1.00 86.31 348 VAL A O 1
ATOM 2709 N N . MET A 1 349 ? 23.557 2.483 -6.359 1.00 89.00 349 MET A N 1
ATOM 2710 C CA . MET A 1 349 ? 22.395 1.903 -7.022 1.00 89.00 349 MET A CA 1
ATOM 2711 C C . MET A 1 349 ? 22.805 0.538 -7.564 1.00 89.00 349 MET A C 1
ATOM 2713 O O . MET A 1 349 ? 23.680 0.454 -8.421 1.00 89.00 349 MET A O 1
ATOM 2717 N N . GLU A 1 350 ? 22.230 -0.530 -7.024 1.00 90.31 350 GLU A N 1
ATOM 2718 C CA . GLU A 1 350 ? 22.612 -1.893 -7.384 1.00 90.31 350 GLU A CA 1
ATOM 2719 C C . GLU A 1 350 ? 21.446 -2.870 -7.241 1.00 90.31 350 GLU A C 1
ATOM 2721 O O . GLU A 1 350 ? 20.496 -2.638 -6.487 1.00 90.31 350 GLU A O 1
ATOM 2726 N N . ASN A 1 351 ? 21.584 -4.021 -7.904 1.00 92.88 351 ASN A N 1
ATOM 2727 C CA . ASN A 1 351 ? 20.691 -5.169 -7.753 1.00 92.88 351 ASN A CA 1
ATOM 2728 C C . ASN A 1 351 ? 19.240 -4.873 -8.172 1.00 92.88 351 ASN A C 1
ATOM 2730 O O . ASN A 1 351 ? 18.299 -5.185 -7.442 1.00 92.88 351 ASN A O 1
ATOM 2734 N N . HIS A 1 352 ? 19.065 -4.297 -9.363 1.00 95.06 352 HIS A N 1
ATOM 2735 C CA . HIS A 1 352 ? 17.765 -4.092 -10.005 1.00 95.06 352 HIS A CA 1
ATOM 2736 C C . HIS A 1 352 ? 17.460 -5.232 -10.978 1.00 95.06 352 HIS A C 1
ATOM 2738 O O . HIS A 1 352 ? 18.199 -5.447 -11.936 1.00 95.06 352 HIS A O 1
ATOM 2744 N N . TYR A 1 353 ? 16.378 -5.971 -10.740 1.00 96.44 353 TYR A N 1
ATOM 2745 C CA . TYR A 1 353 ? 15.989 -7.150 -11.514 1.00 96.44 353 TYR A CA 1
ATOM 2746 C C . TYR A 1 353 ? 14.599 -6.966 -12.126 1.00 96.44 353 TYR A C 1
ATOM 2748 O O . TYR A 1 353 ? 13.624 -6.772 -11.407 1.00 96.44 353 TYR A O 1
ATOM 2756 N N . VAL A 1 354 ? 14.491 -7.112 -13.444 1.00 97.06 354 VAL A N 1
ATOM 2757 C CA . VAL A 1 354 ? 13.234 -7.220 -14.195 1.00 97.06 354 VAL A CA 1
ATOM 2758 C C . VAL A 1 354 ? 13.126 -8.651 -14.698 1.00 97.06 354 VAL A C 1
ATOM 2760 O O . VAL A 1 354 ? 13.838 -9.037 -15.629 1.00 97.06 354 VAL A O 1
ATOM 2763 N N . ILE A 1 355 ? 12.266 -9.461 -14.082 1.00 97.00 355 ILE A N 1
ATOM 2764 C CA . ILE A 1 355 ? 12.194 -10.896 -14.365 1.00 97.00 355 ILE A CA 1
ATOM 2765 C C . ILE A 1 355 ? 10.782 -11.411 -14.638 1.00 97.00 355 ILE A C 1
ATOM 2767 O O . ILE A 1 355 ? 9.839 -11.061 -13.951 1.00 97.00 355 ILE A O 1
ATOM 2771 N N . PHE A 1 356 ? 10.611 -12.295 -15.619 1.00 97.81 356 PHE A N 1
ATOM 2772 C CA . PHE A 1 356 ? 9.334 -12.994 -15.862 1.00 97.81 356 PHE A CA 1
ATOM 2773 C C . PHE A 1 356 ? 8.085 -12.112 -16.070 1.00 97.81 356 PHE A C 1
ATOM 2775 O O . PHE A 1 356 ? 6.968 -12.598 -15.916 1.00 97.81 356 PHE A O 1
ATOM 2782 N N . ASN A 1 357 ? 8.241 -10.835 -16.418 1.00 98.31 357 ASN A N 1
ATOM 2783 C CA . ASN A 1 357 ? 7.134 -9.927 -16.718 1.00 98.31 357 ASN A CA 1
ATOM 2784 C C . ASN A 1 357 ? 6.654 -10.100 -18.165 1.00 98.31 357 ASN A C 1
ATOM 2786 O O . ASN A 1 357 ? 7.383 -10.614 -19.015 1.00 98.31 357 ASN A O 1
ATOM 2790 N N . THR A 1 358 ? 5.441 -9.634 -18.448 1.00 97.06 358 THR A N 1
ATOM 2791 C CA . THR A 1 358 ? 4.887 -9.535 -19.803 1.00 97.06 358 THR A CA 1
ATOM 2792 C C . THR A 1 358 ? 4.658 -8.072 -20.154 1.00 97.06 358 THR A C 1
ATOM 2794 O O . THR A 1 358 ? 3.971 -7.360 -19.423 1.00 97.06 358 THR A O 1
ATOM 2797 N N . PHE A 1 359 ? 5.217 -7.648 -21.281 1.00 95.56 359 PHE A N 1
ATOM 2798 C CA . PHE A 1 359 ? 5.066 -6.314 -21.843 1.00 95.56 359 PHE A CA 1
ATOM 2799 C C . PHE A 1 359 ? 4.429 -6.420 -23.215 1.00 95.56 359 PHE A C 1
ATOM 2801 O O . PHE A 1 359 ? 4.914 -7.183 -24.059 1.00 95.56 359 PHE A O 1
ATOM 2808 N N . PHE A 1 360 ? 3.389 -5.631 -23.446 1.00 93.56 360 PHE A N 1
ATOM 2809 C CA . PHE A 1 360 ? 2.832 -5.495 -24.780 1.00 93.56 360 PHE A CA 1
ATOM 2810 C C . PHE A 1 360 ? 2.178 -4.155 -25.004 1.00 93.56 360 PHE A C 1
ATOM 2812 O O . PHE A 1 360 ? 1.807 -3.488 -24.053 1.00 93.56 360 PHE A O 1
ATOM 2819 N N . ASP A 1 361 ? 2.040 -3.755 -26.263 1.00 93.19 361 ASP A N 1
ATOM 2820 C CA . ASP A 1 361 ? 1.431 -2.478 -26.611 1.00 93.19 361 ASP A CA 1
ATOM 2821 C C . ASP A 1 361 ? 2.045 -1.299 -25.831 1.00 93.19 361 ASP A C 1
ATOM 2823 O O . ASP A 1 361 ? 1.343 -0.430 -25.317 1.00 93.19 361 ASP A O 1
ATOM 2827 N N . CYS A 1 362 ? 3.371 -1.283 -25.707 1.00 89.44 362 CYS A N 1
ATOM 2828 C CA . CYS A 1 362 ? 4.146 -0.166 -25.163 1.00 89.44 362 CYS A CA 1
ATOM 2829 C C . CYS A 1 362 ? 4.951 0.477 -26.287 1.00 89.44 362 CYS A C 1
ATOM 2831 O O . CYS A 1 362 ? 5.177 -0.153 -27.317 1.00 89.44 362 CYS A O 1
ATOM 2833 N N . GLU A 1 363 ? 5.447 1.687 -26.072 1.00 88.38 363 GLU A N 1
ATOM 2834 C CA . GLU A 1 363 ? 6.474 2.255 -26.940 1.00 88.38 363 GLU A CA 1
ATOM 2835 C C . GLU A 1 363 ? 7.840 1.625 -26.657 1.00 88.38 363 GLU A C 1
ATOM 2837 O O . GLU A 1 363 ? 8.567 1.185 -27.544 1.00 88.38 363 GLU A O 1
ATOM 2842 N N . ILE A 1 364 ? 8.172 1.529 -25.372 1.00 88.31 364 ILE A N 1
ATOM 2843 C CA . ILE A 1 364 ? 9.423 0.958 -24.893 1.00 88.31 364 ILE A CA 1
ATOM 2844 C C . ILE A 1 364 ? 9.075 -0.032 -23.786 1.00 88.31 364 ILE A C 1
ATOM 2846 O O . ILE A 1 364 ? 8.292 0.265 -22.894 1.00 88.31 364 ILE A O 1
ATOM 2850 N N . GLY A 1 365 ? 9.630 -1.245 -23.835 1.00 90.19 365 GLY A N 1
ATOM 2851 C CA . GLY A 1 365 ? 9.420 -2.232 -22.770 1.00 90.19 365 GLY A CA 1
ATOM 2852 C C . GLY A 1 365 ? 10.148 -1.837 -21.483 1.00 90.19 365 GLY A C 1
ATOM 2853 O O . GLY A 1 365 ? 9.526 -1.624 -20.446 1.00 90.19 365 GLY A O 1
ATOM 2854 N N . VAL A 1 366 ? 11.476 -1.725 -21.570 1.00 91.81 366 VAL A N 1
ATOM 2855 C CA . VAL A 1 366 ? 12.353 -1.284 -20.478 1.00 91.81 366 VAL A CA 1
ATOM 2856 C C . VAL A 1 366 ? 13.363 -0.283 -21.030 1.00 91.81 366 VAL A C 1
ATOM 2858 O O . VAL A 1 366 ? 14.081 -0.606 -21.980 1.00 91.81 366 VAL A O 1
ATOM 2861 N N . ARG A 1 367 ? 13.448 0.895 -20.413 1.00 88.62 367 ARG A N 1
ATOM 2862 C CA . ARG A 1 367 ? 14.503 1.890 -20.623 1.00 88.62 367 ARG A CA 1
ATOM 2863 C C . ARG A 1 367 ? 15.410 1.923 -19.404 1.00 88.62 367 ARG A C 1
ATOM 2865 O O . ARG A 1 367 ? 14.926 1.870 -18.278 1.00 88.62 367 ARG A O 1
ATOM 2872 N N . ALA A 1 368 ? 16.718 2.016 -19.616 1.00 86.94 368 ALA A N 1
ATOM 2873 C CA . ALA A 1 368 ? 17.662 2.077 -18.511 1.00 86.94 368 ALA A CA 1
ATOM 2874 C C . ALA A 1 368 ? 18.791 3.076 -18.750 1.00 86.94 368 ALA A C 1
ATOM 2876 O O . ALA A 1 368 ? 19.437 3.0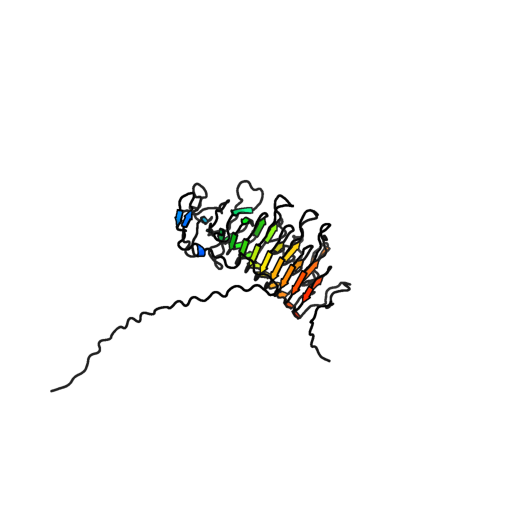59 -19.795 1.00 86.94 368 ALA A O 1
ATOM 2877 N N . GLU A 1 369 ? 19.024 3.925 -17.752 1.00 85.69 369 GLU A N 1
ATOM 2878 C CA . GLU A 1 369 ? 20.111 4.910 -17.705 1.00 85.69 369 GLU A CA 1
ATOM 2879 C C . GLU A 1 369 ? 21.297 4.432 -16.849 1.00 85.69 369 GLU A C 1
ATOM 2881 O O . GLU A 1 369 ? 22.354 5.061 -16.831 1.00 85.69 369 GLU A O 1
ATOM 2886 N N . TYR A 1 370 ? 21.133 3.301 -16.159 1.00 83.62 370 TYR A N 1
ATOM 2887 C CA . TYR A 1 370 ? 22.144 2.628 -15.346 1.00 83.62 370 TYR A CA 1
ATOM 2888 C C . TYR A 1 370 ? 21.953 1.102 -15.386 1.00 83.62 370 TYR A C 1
ATOM 2890 O O . TYR A 1 370 ? 20.985 0.596 -15.959 1.00 83.62 370 TYR A O 1
ATOM 2898 N N . ASP A 1 371 ? 22.900 0.362 -14.803 1.00 84.31 371 ASP A N 1
ATOM 2899 C CA . ASP A 1 371 ? 22.940 -1.101 -14.867 1.00 84.31 371 ASP A CA 1
ATOM 2900 C C . ASP A 1 371 ? 21.735 -1.774 -14.189 1.00 84.31 371 ASP A C 1
ATOM 2902 O O . ASP A 1 371 ? 21.318 -1.415 -13.089 1.00 84.31 371 ASP A O 1
ATOM 2906 N N . GLY A 1 372 ? 21.237 -2.840 -14.816 1.00 88.94 372 GLY A N 1
ATOM 2907 C CA . GLY A 1 372 ? 20.212 -3.711 -14.254 1.00 88.94 372 GLY A CA 1
ATOM 2908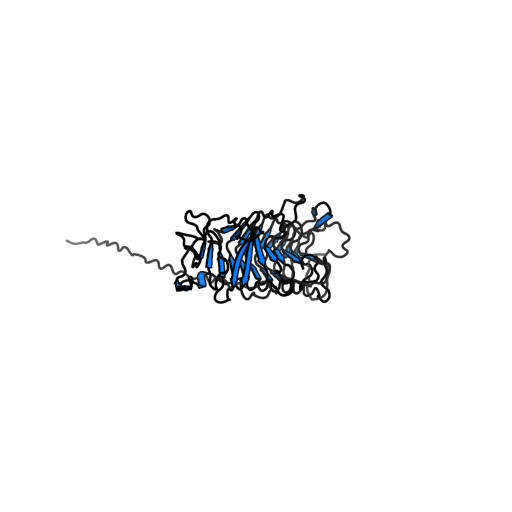 C C . GLY A 1 372 ? 20.105 -5.040 -15.002 1.00 88.94 372 GLY A C 1
ATOM 2909 O O . GLY A 1 372 ? 20.657 -5.221 -16.087 1.00 88.94 372 GLY A O 1
ATOM 2910 N N . TYR A 1 373 ? 19.395 -5.997 -14.411 1.00 91.12 373 TYR A N 1
ATOM 2911 C CA . TYR A 1 373 ? 19.263 -7.359 -14.919 1.00 91.12 373 TYR A CA 1
ATOM 2912 C C . TYR A 1 373 ? 17.872 -7.581 -15.505 1.00 91.12 373 TYR A C 1
ATOM 2914 O O . TYR A 1 373 ? 16.877 -7.500 -14.791 1.00 91.12 373 TYR A O 1
ATOM 2922 N N . VAL A 1 374 ? 17.789 -7.928 -16.789 1.00 91.25 374 VAL A N 1
ATOM 2923 C CA . VAL A 1 374 ? 16.519 -8.211 -17.477 1.00 91.25 374 VAL A CA 1
ATOM 2924 C C . VAL A 1 374 ? 16.520 -9.664 -17.950 1.00 91.25 374 VAL A C 1
ATOM 2926 O O . VAL A 1 374 ? 17.280 -10.020 -18.849 1.00 91.25 374 VAL A O 1
ATOM 2929 N N . TYR A 1 375 ? 15.693 -10.525 -17.348 1.00 89.50 375 TYR A N 1
ATOM 2930 C CA . TYR A 1 375 ? 15.731 -11.974 -17.598 1.00 89.50 375 TYR A CA 1
ATOM 2931 C C . TYR A 1 375 ? 14.348 -12.642 -17.642 1.00 89.50 375 TYR A C 1
ATOM 2933 O O . TYR A 1 375 ? 13.516 -12.455 -16.766 1.00 89.50 375 TYR A O 1
ATOM 2941 N N . GLY A 1 376 ? 14.101 -13.490 -18.644 1.00 91.62 376 GLY A N 1
ATOM 2942 C CA . GLY A 1 376 ? 12.897 -14.331 -18.695 1.00 91.62 376 GLY A CA 1
ATOM 2943 C C . GLY A 1 376 ? 11.574 -13.589 -18.928 1.00 91.62 376 GLY A C 1
ATOM 2944 O O . GLY A 1 376 ? 10.521 -14.183 -18.722 1.00 91.62 376 GLY A O 1
ATOM 2945 N N . ASN A 1 377 ? 11.612 -12.315 -19.331 1.00 94.31 377 ASN A N 1
ATOM 2946 C CA . ASN A 1 377 ? 10.423 -11.526 -19.671 1.00 94.31 377 ASN A CA 1
ATOM 2947 C C . ASN A 1 377 ? 9.924 -11.834 -21.093 1.00 94.31 377 ASN A C 1
ATOM 2949 O O . ASN A 1 377 ? 10.698 -12.250 -21.957 1.00 94.31 377 ASN A O 1
ATOM 2953 N N . VAL A 1 378 ? 8.645 -11.563 -21.341 1.00 94.25 378 VAL A N 1
ATOM 2954 C CA . VAL A 1 378 ? 8.003 -11.632 -22.656 1.00 94.25 378 VAL A CA 1
ATOM 2955 C C . VAL A 1 378 ? 7.721 -10.210 -23.139 1.00 94.25 378 VAL A C 1
ATOM 2957 O O . VAL A 1 378 ? 7.080 -9.442 -22.430 1.00 94.25 378 VAL A O 1
ATOM 2960 N N . PHE A 1 379 ? 8.180 -9.874 -24.345 1.00 92.50 379 PHE A N 1
ATOM 2961 C CA . PHE A 1 379 ? 7.903 -8.600 -25.015 1.00 92.50 379 PHE A CA 1
ATOM 2962 C C . PHE A 1 379 ? 7.252 -8.889 -26.369 1.00 92.50 379 PHE A C 1
ATOM 2964 O O . PHE A 1 379 ? 7.826 -9.632 -27.168 1.00 92.50 379 PHE A O 1
ATOM 2971 N N . HIS A 1 380 ? 6.084 -8.314 -26.640 1.00 87.94 380 HIS A N 1
ATOM 2972 C CA . HIS A 1 380 ? 5.434 -8.383 -27.953 1.00 87.94 380 HIS A CA 1
ATOM 2973 C C . HIS A 1 380 ? 4.684 -7.083 -28.259 1.00 87.94 380 HIS A C 1
ATOM 2975 O O . HIS A 1 380 ? 4.445 -6.299 -27.356 1.00 87.94 380 HIS A O 1
ATOM 2981 N N . ASP A 1 381 ? 4.358 -6.813 -29.524 1.00 88.50 381 ASP A N 1
ATOM 2982 C CA . ASP A 1 381 ? 3.586 -5.624 -29.934 1.00 88.50 381 ASP A CA 1
ATOM 2983 C C . ASP A 1 381 ? 4.142 -4.284 -29.401 1.00 88.50 381 ASP A C 1
ATOM 2985 O O . ASP A 1 381 ? 3.401 -3.425 -28.933 1.00 88.50 381 ASP A O 1
ATOM 2989 N N . ILE A 1 382 ? 5.469 -4.116 -29.436 1.00 88.12 382 ILE A N 1
ATOM 2990 C CA . ILE A 1 382 ? 6.146 -2.878 -29.024 1.00 88.12 382 ILE A CA 1
ATOM 2991 C C . ILE A 1 382 ? 6.204 -1.899 -30.209 1.00 88.12 382 ILE A C 1
ATOM 2993 O O . ILE A 1 382 ? 6.700 -2.248 -31.284 1.00 88.12 382 ILE A O 1
ATOM 2997 N N . ASN A 1 383 ? 5.699 -0.682 -30.008 1.00 79.88 383 ASN A N 1
ATOM 2998 C CA . ASN A 1 383 ? 5.566 0.372 -31.011 1.00 79.88 383 ASN A CA 1
ATOM 2999 C C . ASN A 1 383 ? 6.884 1.165 -31.126 1.00 79.88 383 ASN A C 1
ATOM 3001 O O . ASN A 1 383 ? 7.392 1.667 -30.139 1.00 79.88 383 ASN A O 1
ATOM 3005 N N . GLN A 1 384 ? 7.477 1.254 -32.322 1.00 65.62 384 GLN A N 1
ATOM 3006 C CA . GLN A 1 384 ? 8.789 1.897 -32.556 1.00 65.62 384 GLN A CA 1
ATOM 3007 C C . GLN A 1 384 ? 8.669 3.331 -33.111 1.00 65.62 384 GLN A C 1
ATOM 3009 O O . GLN A 1 384 ? 9.345 3.703 -34.069 1.00 65.62 384 GLN A O 1
ATOM 3014 N N . SER A 1 385 ? 7.756 4.129 -32.580 1.00 61.44 385 SER A N 1
ATOM 3015 C CA . SER A 1 385 ? 7.485 5.509 -33.003 1.00 61.44 385 SER A CA 1
ATOM 3016 C C . SER A 1 385 ? 8.234 6.609 -32.226 1.00 61.44 385 SER A C 1
ATOM 3018 O O . SER A 1 385 ? 8.173 7.763 -32.651 1.00 61.44 385 SER A O 1
ATOM 3020 N N . ALA A 1 386 ? 8.963 6.293 -31.147 1.00 55.59 386 ALA A N 1
ATOM 3021 C CA . ALA A 1 386 ? 9.615 7.272 -30.282 1.00 55.59 386 ALA A CA 1
ATOM 3022 C C . ALA A 1 386 ? 10.674 8.088 -31.054 1.00 55.59 386 ALA A C 1
ATOM 3024 O O . ALA A 1 386 ? 11.698 7.542 -31.483 1.00 55.59 386 ALA A O 1
ATOM 3025 N N . PRO A 1 387 ? 10.471 9.406 -31.237 1.00 45.72 387 PRO A N 1
ATOM 3026 C CA . PRO A 1 387 ? 11.404 10.258 -31.955 1.00 45.72 387 PRO A CA 1
ATOM 3027 C C . PRO A 1 387 ? 12.556 10.647 -31.021 1.00 45.72 387 PRO A C 1
ATOM 3029 O O . PRO A 1 387 ? 12.504 11.663 -30.336 1.00 45.72 387 PRO A O 1
ATOM 3032 N N . GLY A 1 388 ? 13.619 9.846 -30.982 1.00 49.31 388 GLY A N 1
ATOM 3033 C CA . GLY A 1 388 ? 14.804 10.169 -30.191 1.00 49.31 388 GLY A CA 1
ATOM 3034 C C . GLY A 1 388 ? 16.046 9.410 -30.639 1.00 49.31 388 GLY A C 1
ATOM 3035 O O . GLY A 1 388 ? 16.004 8.204 -30.859 1.00 49.31 388 GLY A O 1
ATOM 3036 N N . ASN A 1 389 ? 17.180 10.113 -30.719 1.00 41.72 389 ASN A N 1
ATOM 3037 C CA . ASN A 1 389 ? 18.522 9.534 -30.861 1.00 41.72 389 ASN A CA 1
ATOM 3038 C C . ASN A 1 389 ? 18.968 8.845 -29.556 1.00 41.72 389 ASN A C 1
ATOM 3040 O O . ASN A 1 389 ? 20.076 9.075 -29.071 1.00 41.72 389 ASN A O 1
ATOM 3044 N N . PHE A 1 390 ? 18.119 8.010 -28.959 1.00 43.94 390 PHE A N 1
ATOM 3045 C CA . PHE A 1 390 ? 18.579 7.084 -27.940 1.00 43.94 390 PHE A CA 1
ATOM 3046 C C . PHE A 1 390 ? 19.345 5.985 -28.670 1.00 43.94 390 PHE A C 1
ATOM 3048 O O . PHE A 1 390 ? 18.771 5.091 -29.284 1.00 43.94 390 PHE A O 1
ATOM 3055 N N . THR A 1 391 ? 20.673 6.037 -28.603 1.00 39.56 391 THR A N 1
ATOM 3056 C CA . THR A 1 391 ? 21.577 4.979 -29.088 1.00 39.56 391 THR A CA 1
ATOM 3057 C C . THR A 1 391 ? 21.407 3.636 -28.358 1.00 39.56 391 THR A C 1
ATOM 3059 O O . THR A 1 391 ? 22.197 2.720 -28.567 1.00 39.56 391 THR A O 1
ATOM 3062 N N . GLY A 1 392 ? 20.371 3.480 -27.532 1.00 38.81 392 GLY A N 1
ATOM 3063 C CA . GLY A 1 392 ? 19.986 2.222 -26.913 1.00 38.81 392 GLY A CA 1
ATOM 3064 C C . GLY A 1 392 ? 18.484 2.163 -26.665 1.00 38.81 392 GLY A C 1
ATOM 3065 O O . GLY A 1 392 ? 18.046 2.534 -25.588 1.00 38.81 392 GLY A O 1
ATOM 3066 N N . ALA A 1 393 ? 17.701 1.696 -27.643 1.00 43.00 393 ALA A N 1
ATOM 3067 C CA . ALA A 1 393 ? 16.330 1.223 -27.410 1.00 43.00 393 ALA A CA 1
ATOM 3068 C C . ALA A 1 393 ? 15.765 0.416 -28.598 1.00 43.00 393 ALA A C 1
ATOM 3070 O O . ALA A 1 393 ? 14.710 0.729 -29.128 1.00 43.00 393 ALA A O 1
ATOM 3071 N N . VAL A 1 394 ? 16.446 -0.655 -29.013 1.00 45.53 394 VAL A N 1
ATOM 3072 C CA . VAL A 1 394 ? 15.795 -1.846 -29.592 1.00 45.53 394 VAL A CA 1
ATOM 3073 C C . VAL A 1 394 ? 16.610 -3.036 -29.102 1.00 45.53 394 VAL A C 1
ATOM 3075 O O . VAL A 1 394 ? 17.682 -3.281 -29.634 1.00 45.53 394 VAL A O 1
ATOM 3078 N N . LEU A 1 395 ? 16.144 -3.716 -28.050 1.00 59.31 395 LEU A N 1
ATOM 3079 C CA . LEU A 1 395 ? 16.699 -4.976 -27.528 1.00 59.31 395 LEU A CA 1
ATOM 3080 C C . LEU A 1 395 ? 18.249 -5.066 -27.537 1.00 59.31 395 LEU A C 1
ATOM 3082 O O . LEU A 1 395 ? 18.827 -5.634 -28.461 1.00 59.31 395 LEU A O 1
ATOM 3086 N N . VAL A 1 396 ? 18.943 -4.594 -26.492 1.00 43.00 396 VAL A N 1
ATOM 3087 C CA . VAL A 1 396 ? 20.407 -4.780 -26.377 1.00 43.00 396 VAL A CA 1
ATOM 3088 C C . VAL A 1 396 ? 20.822 -5.171 -24.950 1.00 43.00 396 VAL A C 1
ATOM 3090 O O . VAL A 1 396 ? 20.919 -4.322 -24.080 1.00 43.00 396 VAL A O 1
ATOM 3093 N N . TYR A 1 397 ? 21.030 -6.485 -24.764 1.00 28.55 397 TYR A N 1
ATOM 3094 C CA . TYR A 1 397 ? 22.192 -7.169 -24.142 1.00 28.55 397 TYR A CA 1
ATOM 3095 C C . TYR A 1 397 ? 22.768 -6.611 -22.804 1.00 28.55 397 TYR A C 1
ATOM 3097 O O . TYR A 1 397 ? 23.114 -5.445 -22.723 1.00 28.55 397 TYR A O 1
ATOM 3105 N N . LEU A 1 398 ? 23.043 -7.429 -21.765 1.00 39.28 398 LEU A N 1
ATOM 3106 C CA . LEU A 1 398 ? 24.301 -8.207 -21.710 1.00 39.28 398 LEU A CA 1
ATOM 3107 C C . LEU A 1 398 ? 24.383 -9.347 -20.656 1.00 39.28 398 LEU A C 1
ATOM 3109 O O . LEU A 1 398 ? 24.154 -9.161 -19.469 1.00 39.28 398 LEU A O 1
ATOM 3113 N N . ARG A 1 399 ? 24.847 -10.508 -21.159 1.00 27.41 399 ARG A N 1
ATOM 3114 C CA . ARG A 1 399 ? 25.508 -11.687 -20.539 1.00 27.41 399 ARG A CA 1
ATOM 3115 C C . ARG A 1 399 ? 24.996 -12.255 -19.203 1.00 27.41 399 ARG A C 1
ATOM 3117 O O . ARG A 1 399 ? 25.526 -11.991 -18.132 1.00 27.41 399 ARG A O 1
ATOM 3124 N N . GLY A 1 400 ? 24.139 -13.265 -19.352 1.00 27.41 400 GLY A N 1
ATOM 3125 C CA . GLY A 1 400 ? 23.806 -14.248 -18.322 1.00 27.41 400 GLY A CA 1
ATOM 3126 C C . GLY A 1 400 ? 22.685 -15.191 -18.764 1.00 27.41 400 GLY A C 1
ATOM 3127 O O . GLY A 1 400 ? 21.690 -15.309 -18.074 1.00 27.41 400 GLY A O 1
ATOM 3128 N N . SER A 1 401 ? 22.836 -15.815 -19.939 1.00 29.09 401 SER A N 1
ATOM 3129 C CA . SER A 1 401 ? 22.060 -16.972 -20.432 1.00 29.09 401 SER A CA 1
ATOM 3130 C C . SER A 1 401 ? 20.525 -16.856 -20.520 1.00 29.09 401 SER A C 1
ATOM 3132 O O . SER A 1 401 ? 19.836 -17.333 -19.631 1.00 29.09 401 SER A O 1
ATOM 3134 N N . ALA A 1 402 ? 20.014 -16.371 -21.664 1.00 29.30 402 ALA A N 1
ATOM 3135 C CA . ALA A 1 402 ? 18.948 -16.977 -22.500 1.00 29.30 402 ALA A CA 1
ATOM 3136 C C . ALA A 1 402 ? 17.999 -15.927 -23.115 1.00 29.30 402 ALA A C 1
ATOM 3138 O O . ALA A 1 402 ? 17.141 -15.374 -22.435 1.00 29.30 402 ALA A O 1
ATOM 3139 N N . VAL A 1 403 ? 18.106 -15.729 -24.433 1.00 35.09 403 VAL A N 1
ATOM 3140 C CA . VAL A 1 403 ? 17.022 -15.213 -25.281 1.00 35.09 403 VAL A CA 1
ATOM 3141 C C . VAL A 1 403 ? 16.863 -16.202 -26.431 1.00 35.09 403 VAL A C 1
ATOM 3143 O O . VAL A 1 403 ? 17.816 -16.465 -27.164 1.00 35.09 403 VAL A O 1
ATOM 3146 N N . TYR A 1 404 ? 15.671 -16.780 -26.553 1.00 26.11 404 TYR A N 1
ATOM 3147 C CA . TYR A 1 404 ? 15.227 -17.535 -27.719 1.00 26.11 404 TYR A CA 1
ATOM 3148 C C . TYR A 1 404 ? 14.342 -16.604 -28.544 1.00 26.11 404 TYR A C 1
ATOM 3150 O O . TYR A 1 404 ? 13.339 -16.106 -28.042 1.00 26.11 404 TYR A O 1
ATOM 3158 N N . ASN A 1 405 ? 14.730 -16.362 -29.792 1.00 29.72 405 ASN A N 1
ATOM 3159 C CA . ASN A 1 405 ? 13.893 -15.705 -30.785 1.00 29.72 405 ASN A CA 1
ATOM 3160 C C . ASN A 1 405 ? 13.770 -16.659 -31.982 1.00 29.72 405 ASN A C 1
ATOM 3162 O O . ASN A 1 405 ? 14.774 -16.870 -32.667 1.00 29.72 405 ASN A O 1
ATOM 3166 N N . PRO A 1 406 ? 12.605 -17.276 -32.239 1.00 29.70 406 PRO A N 1
ATOM 3167 C CA . PRO A 1 406 ? 12.347 -17.909 -33.514 1.00 29.70 406 PRO A CA 1
ATOM 3168 C C . PRO A 1 406 ? 11.558 -16.938 -34.389 1.00 29.70 406 PRO A C 1
ATOM 3170 O O . PRO A 1 406 ? 10.354 -16.822 -34.207 1.00 29.70 406 PRO A O 1
ATOM 3173 N N . MET A 1 407 ? 12.176 -16.319 -35.393 1.00 24.75 407 MET A N 1
ATOM 3174 C CA . MET A 1 407 ? 11.438 -16.004 -36.620 1.00 24.75 407 MET A CA 1
ATOM 3175 C C . MET A 1 407 ? 12.330 -16.093 -37.861 1.00 24.75 407 MET A C 1
ATOM 3177 O O . MET A 1 407 ? 13.301 -15.362 -38.001 1.00 24.75 407 MET A O 1
ATOM 3181 N N . TYR A 1 408 ? 11.960 -17.093 -38.668 1.00 28.70 408 TYR A N 1
ATOM 3182 C CA . TYR A 1 408 ? 11.855 -17.200 -40.127 1.00 28.70 408 TYR A CA 1
ATOM 3183 C C . TYR A 1 408 ? 12.851 -16.491 -41.065 1.00 28.70 408 TYR A C 1
ATOM 3185 O O . TYR A 1 408 ? 13.142 -15.307 -40.944 1.00 28.70 408 TYR A O 1
ATOM 3193 N N . VAL A 1 409 ? 13.288 -17.314 -42.031 1.00 33.38 409 VAL A N 1
ATOM 3194 C CA . VAL A 1 409 ? 14.139 -17.080 -43.215 1.00 33.38 409 VAL A CA 1
ATOM 3195 C C . VAL A 1 409 ? 13.651 -15.933 -44.089 1.00 33.38 409 VAL A C 1
ATOM 3197 O O . VAL A 1 409 ? 12.420 -15.871 -44.311 1.00 33.38 409 VAL A O 1
#